Protein 4AYO (pdb70)

Organism: Caulobacter sp. (strain K31) (NCBI:txid366602)

Foldseek 3Di:
DDDQLQVVLVVLLVQLVLLLVLCVVQPAQFQWFQFFVSHGAADFFGPDGQSQLLLLQQLVCLLSVVVVSNVVSVVCCLVPGAQQAQGKGFLLCCQVRQLLSLLLNCVQPVDVSSLVRSVLQLVLQQLQLVVAPQ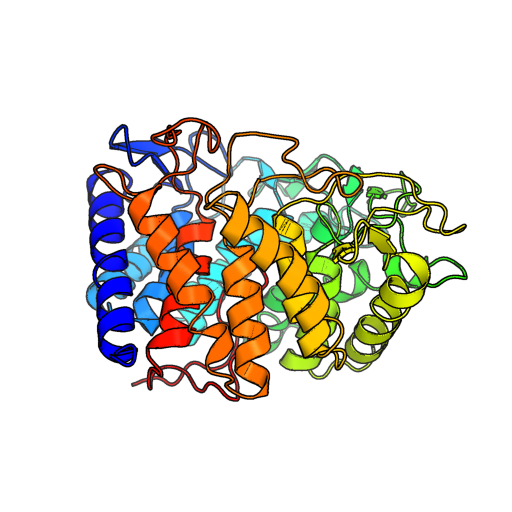SFGAGMAGSNPSDGDHQFAWASSRAQQQLSQVLNCVVVVPCPSNVSNVSSLVLQQVVQAPLRFGAGIAGRHVSDRPDQKGDCAPSHPQNLVVLLLCCLPPVDPVSLVSNLSNVVSQVVQQFDAAPRATDGAIAGRHPSHGDFFKHFPRSLLVLLSCVSSPNNVVSVRNLVLQLVQCVVLVDRARMDGRNVSHHPAFWWFLDFSSLSSLLSSCLVPNDCVSLVSLVSVVVSQVVQFDHNNHGFTFDGSPDVVTHTDGIDHSLVSNGRSSSSSVSRNVGPQFPSNFFDARPSGSTNTTGDHD

Radius of gyration: 20.32 Å; Cα contacts (8 Å, |Δi|>4): 957; chains: 1; bounding box: 51×54×56 Å

InterPro domains:
  IPR001382 Glycoside hydrolase family 47 [PF01532] (44-457)
  IPR001382 Glycoside hydrolase family 47 [PR00747] (43-63)
  IPR001382 Glycoside hydrolase family 47 [PR00747] (79-93)
  IPR001382 Glycoside hydrolase family 47 [PR00747] (116-134)
  IPR001382 Glycoside hydrolase family 47 [PR00747] (156-175)
  IPR001382 Glycoside hydrolase family 47 [PR00747] (245-262)
  IPR001382 Glycoside hydrolase family 47 [PR00747] (306-322)
  IPR001382 Glycoside hydrolase family 47 [PR00747] (361-385)
  IPR001382 Glycoside hydrolase family 47 [PR00747] (422-442)
  IPR006311 Twin-arginine translocation pathway, signal sequence [PS51318] (1-37)
  IPR012341 Six-hairpin glycosidase-like superfamily [G3DSA:1.50.10.10] (24-462)
  IPR036026 Seven-hairpin glycosidases [SSF48225] (32-460)
  IPR044674 ER degradation-enhancing alpha-mannosidase-like protein 1/2/3 [PTHR45679] (14-456)

CATH classification: 1.50.10.10

B-factor: mean 8.53, std 7.68, range [2.11, 101.47]

Sequence (434 aa):
TPEDWKALAADVRSSSEFQWAWQGYVAKAWGKDEINPVSGTSRSFFIEGHHDLGLSLVEALDTLWIMGLDAEFQAGVDWVKANLSFDVDGNAQVFETNIRLVGGLLSAHLASGDPPVLLAKARDLADRLAKAFEASPPHGLPWRYVNLRTGAVSDPETNLAEIGTYLSEFGVLLSQLTGERKYFDMMAKRAMRRHTLDRRSKIGLMAANIHAMTGAFTSRNASIDVVYADSFYEYLWDAWALFGDEEDCKRWAVECVDDAQLAHQAKRYDGRLWFPMMVDFETGAVTGTAQSSSELAAYYAGLLGQVGRRKKAQQGDDYLASFTYLQATFGVIPESIIDVTTGQPRRKHTGLRPEYPDACLNLWLIDRDPRYRRRLAAIHYREMKATSRAAFGYTALKDITTRPMTQDDDNCPPGYWWSEQMKYYYLLFSDTPRIDYGQLQLSTEANVLRGFRKV

Secondary structure (DSSP, 8-state):
----HHHHHHHHHHHHHHHHHHHHHHHTTSSEEETTTTEEE-SSSTT----HHHHHHHHHHHHTT-HHHHHHHHHHHHHH-----SSEEEHHHIIIIIIHHHHHHHHHH--HHHHHHHHHHHHHHHHHHHTSTT-PPPSEEETTT--EE--EEEHHHHSS-HHHHHHHHHHH--THHHHHHHHHHHHHHTT--TTS---SEEETTT--BS--EE-SSTTTHHHHHHHHHHHHHH--HHHHHHHHHHHHHHHHHT-EEETTEEE---EETTT--B---EEEGGGGHHHHHHHHTT-HHHHHHHHHHHHHHHHHHSSPPSEEETTTTEES-S------HHHHHHHHHHHHH--HHHHHHHHHHHHHHHHHSEETTEE--EEESSSSSPEE-S---HHHHHTHHHHHHHHHH--TTB-TTT-EE-TT--EEE-B---

Nearest PDB structures (foldseek):
  4ayr-assembly1_A  TM=1.002E+00  e=6.759E-81  Caulobacter sp. K31
  8b5m-assembly1_A  TM=1.002E+00  e=3.222E-80  Caulobacter
  5kk7-assembly2_B  TM=9.086E-01  e=1.280E-30  Homo sapiens
  1x9d-assembly1_A  TM=9.159E-01  e=4.022E-30  Homo sapiens
  8zpw-assembly1_A  TM=9.194E-01  e=9.026E-28  Saccharomyces cerevisiae

Solvent-accessible surface area: 15161 Å² total; per-residue (Å²): 147,134,63,86,45,103,55,12,4,58,46,0,80,60,21,0,53,66,1,8,96,9,1,66,75,82,2,103,11,93,0,8,0,14,0,69,65,13,66,42,106,19,72,23,26,158,75,79,28,3,0,0,1,0,0,0,0,0,0,0,0,19,2,5,23,3,65,81,30,7,79,46,0,1,70,33,0,82,83,88,4,65,3,79,10,97,12,78,0,36,1,28,30,0,0,6,14,0,0,0,0,0,0,0,0,22,41,3,44,32,24,99,54,0,32,62,39,0,75,54,0,0,56,49,0,10,98,0,2,118,39,6,88,48,4,0,0,41,54,68,0,16,4,128,83,14,60,42,44,52,25,105,4,7,0,5,16,0,1,0,2,0,1,0,0,0,4,0,1,101,68,36,53,84,122,107,3,18,82,40,1,30,127,0,1,93,15,0,2,92,108,66,17,214,47,21,6,2,0,1,23,0,35,0,75,90,3,52,46,66,31,113,40,1,2,0,11,70,123,0,24,3,0,6,19,0,0,43,8,0,66,27,19,42,39,18,114,32,0,81,108,6,2,44,70,2,1,65,10,1,37,71,52,0,29,73,128,48,106,58,68,5,1,2,0,58,0,15,18,89,99,13,59,65,64,17,62,42,2,16,6,31,0,0,9,0,0,0,2,0,6,54,8,52,79,50,82,71,0,30,44,0,0,55,3,1,37,43,1,7,89,76,31,25,29,9,1,22,13,2,39,2,63,68,1,83,42,102,116,113,82,11,11,14,68,1,21,0,0,11,0,0,0,21,0,4,47,80,80,112,47,83,72,0,32,137,15,0,3,85,24,0,106,37,9,66,81,19,2,103,15,66,67,2,0,0,9,2,105,25,3,61,56,168,118,27,57,56,54,40,28,1,7,0,24,0,2,0,11,1,0,0,4,0,24,0,0,0,11,61,9,105,46,2,46,25,69,81,10,28,27,6,25,7,0,0,0,9,73,9,36,117,124,128

Structure (mmCIF, N/CA/C/O backbone):
data_4AYO
#
_entry.id   4AYO
#
_cell.length_a   143.770
_cell.length_b   143.770
_cell.length_c   50.155
_cell.angle_alpha   90.00
_cell.angle_beta   90.00
_cell.angle_gamma   120.00
#
_symmetry.space_group_name_H-M   'H 3'
#
loop_
_entity.id
_entity.type
_entity.pdbx_description
1 polymer 'MANNOSYL-OLIGOSACCHARIDE 1,2-ALPHA-MANNOSIDASE'
2 non-polymer 'CALCIUM ION'
3 non-polymer 'SODIUM ION'
4 non-polymer 2-[BIS-(2-HYDROXY-ETHYL)-AMINO]-2-HYDROXYMETHYL-PROPANE-1,3-DIOL
5 water water
#
loop_
_atom_site.group_PDB
_atom_site.id
_atom_site.type_symbol
_atom_site.label_atom_id
_atom_site.label_alt_id
_atom_site.label_comp_id
_atom_site.label_asym_id
_atom_site.label_entity_id
_atom_site.label_seq_id
_atom_site.pdbx_PDB_ins_code
_atom_site.Cartn_x
_atom_site.Cartn_y
_atom_site.Cartn_z
_atom_site.occupancy
_atom_site.B_iso_or_equiv
_atom_site.auth_seq_id
_atom_site.auth_comp_id
_atom_site.auth_asym_id
_atom_site.auth_atom_id
_atom_site.pdbx_PDB_model_num
ATOM 1 N N . THR A 1 6 ? 31.979 31.775 79.151 1.00 25.86 29 THR A N 1
ATOM 2 C CA . THR A 1 6 ? 31.055 30.658 79.515 1.00 24.88 29 THR A CA 1
ATOM 3 C C . THR A 1 6 ? 31.064 29.555 78.450 1.00 22.37 29 THR A C 1
ATOM 4 O O . THR A 1 6 ? 30.913 29.847 77.261 1.00 22.65 29 THR A O 1
ATOM 6 N N . PRO A 1 7 ? 31.233 28.285 78.869 1.00 19.54 30 PRO A N 1
ATOM 7 C CA . PRO A 1 7 ? 31.266 27.178 77.904 1.00 17.39 30 PRO A CA 1
ATOM 8 C C . PRO A 1 7 ? 29.953 27.028 77.153 1.00 14.59 30 PRO A C 1
ATOM 9 O O . PRO A 1 7 ? 28.885 27.239 77.727 1.00 15.55 30 PRO A O 1
ATOM 13 N N . GLU A 1 8 ? 30.030 26.680 75.876 1.00 11.36 31 GLU A N 1
ATOM 14 C CA . GLU A 1 8 ? 28.830 26.492 75.094 1.00 9.10 31 GLU A CA 1
ATOM 15 C C . GLU A 1 8 ? 27.983 25.367 75.670 1.00 8.66 31 GLU A C 1
ATOM 16 O O . GLU A 1 8 ? 28.478 24.272 75.901 1.00 10.66 31 GLU A O 1
ATOM 22 N N . ASP A 1 9 ? 26.695 25.626 75.847 1.00 7.96 32 ASP A N 1
ATOM 23 C CA . ASP A 1 9 ? 25.746 24.591 76.223 1.00 7.98 32 ASP A CA 1
ATOM 24 C C . ASP A 1 9 ? 25.284 23.927 74.925 1.00 6.97 32 ASP A C 1
ATOM 25 O O . ASP A 1 9 ? 24.383 24.423 74.234 1.00 7.14 32 ASP A O 1
ATOM 30 N N . TRP A 1 10 ? 25.923 22.817 74.573 1.00 6.76 33 TRP A N 1
ATOM 31 C CA . TRP A 1 10 ? 25.633 22.162 73.295 1.00 6.48 33 TRP A CA 1
ATOM 32 C C . TRP A 1 10 ? 24.221 21.652 73.218 1.00 6.22 33 TRP A C 1
ATOM 33 O O . TRP A 1 10 ? 23.611 21.690 72.146 1.00 5.99 33 TRP A O 1
ATOM 44 N N . LYS A 1 11 ? 23.680 21.170 74.336 1.00 6.63 34 LYS A N 1
ATOM 45 C CA . LYS A 1 11 ? 22.320 20.649 74.328 1.00 6.78 34 LYS A CA 1
ATOM 46 C C . LYS A 1 11 ? 21.304 21.759 74.079 1.00 6.51 34 LYS A C 1
ATOM 47 O O . LYS A 1 11 ? 20.342 21.564 73.332 1.00 6.80 34 LYS A O 1
ATOM 53 N N . ALA A 1 12 ? 21.533 22.931 74.663 1.00 6.79 35 ALA A N 1
ATOM 54 C CA . ALA A 1 12 ? 20.678 24.073 74.376 1.00 7.01 35 ALA A CA 1
ATOM 55 C C . ALA A 1 12 ? 20.785 24.489 72.911 1.00 6.10 35 ALA A C 1
ATOM 56 O O . ALA A 1 12 ? 19.787 24.836 72.285 1.00 6.49 35 ALA A O 1
ATOM 58 N N . LEU A 1 13 ? 21.986 24.451 72.351 1.00 5.65 36 LEU A N 1
ATOM 59 C CA . LEU A 1 13 ? 22.147 24.817 70.946 1.00 5.25 36 LEU A CA 1
ATOM 60 C C . LEU A 1 13 ? 21.440 23.811 70.038 1.00 4.57 36 LEU A C 1
ATOM 61 O O . LEU A 1 13 ? 20.781 24.198 69.063 1.00 4.85 36 LEU A O 1
ATOM 66 N N . ALA A 1 14 ? 21.535 22.525 70.369 1.00 4.72 37 ALA A N 1
ATOM 67 C CA . ALA A 1 14 ? 20.788 21.514 69.627 1.00 4.71 37 ALA A CA 1
ATOM 68 C C . ALA A 1 14 ? 19.290 21.772 69.675 1.00 4.65 37 ALA A C 1
ATOM 69 O O . ALA A 1 14 ? 18.592 21.630 68.669 1.00 4.93 37 ALA A O 1
ATOM 71 N N . ALA A 1 15 ? 18.787 22.136 70.854 1.00 5.19 38 ALA A N 1
ATOM 72 C CA . ALA A 1 15 ? 17.363 22.421 70.996 1.00 5.76 38 ALA A CA 1
ATOM 73 C C . ALA A 1 15 ? 16.969 23.619 70.128 1.00 5.16 38 ALA A C 1
ATOM 74 O O . ALA A 1 15 ? 15.869 23.651 69.566 1.00 5.65 38 ALA A O 1
ATOM 76 N N . ASP A 1 16 ? 17.855 24.601 70.015 1.00 5.14 39 ASP A N 1
ATOM 77 C CA . ASP A 1 16 ? 17.616 25.743 69.155 1.00 5.09 39 ASP A CA 1
ATOM 78 C C . ASP A 1 16 ? 17.554 25.338 67.668 1.00 4.59 39 ASP A C 1
ATOM 79 O O . ASP A 1 16 ? 16.660 25.779 66.937 1.00 4.71 39 ASP A O 1
ATOM 84 N N . VAL A 1 17 ? 18.490 24.492 67.237 1.00 4.48 40 VAL A N 1
ATOM 85 C CA . VAL A 1 17 ? 18.473 23.981 65.871 1.00 4.22 40 VAL A CA 1
ATOM 86 C C . VAL A 1 17 ? 17.131 23.277 65.605 1.00 4.23 40 VAL A C 1
ATOM 87 O O . VAL A 1 17 ? 16.505 23.484 64.560 1.00 4.48 40 VAL A O 1
ATOM 91 N N . ARG A 1 18 ? 16.711 22.414 66.528 1.00 4.55 41 ARG A N 1
ATOM 92 C CA . ARG A 1 18 ? 15.448 21.695 66.382 1.00 4.74 41 ARG A CA 1
ATOM 93 C C . ARG A 1 18 ? 14.261 22.656 66.297 1.00 4.46 41 ARG A C 1
ATOM 94 O O . ARG A 1 18 ? 13.367 22.472 65.469 1.00 4.77 41 ARG A O 1
ATOM 102 N N . SER A 1 19 ? 14.241 23.664 67.158 1.00 4.70 42 SER A N 1
ATOM 103 C CA A SER A 1 19 ? 13.181 24.666 67.160 0.33 4.84 42 SER A CA 1
ATOM 104 C CA B SER A 1 19 ? 13.161 24.643 67.146 0.33 5.03 42 SER A CA 1
ATOM 105 C CA C SER A 1 19 ? 13.136 24.613 67.138 0.33 5.11 42 SER A CA 1
ATOM 106 C C . SER A 1 19 ? 13.106 25.397 65.823 1.00 4.53 42 SER A C 1
ATOM 107 O O . SER A 1 19 ? 12.025 25.623 65.267 1.00 4.71 42 SER A O 1
ATOM 114 N N . GLU A 1 20 ? 14.271 25.794 65.315 1.00 4.30 43 GLU A N 1
ATOM 115 C CA . GLU A 1 20 ? 14.336 26.480 64.024 1.00 4.32 43 GLU A CA 1
ATOM 116 C C . GLU A 1 20 ? 13.895 25.566 62.882 1.00 3.97 43 GLU A C 1
ATOM 117 O O . GLU A 1 20 ? 13.225 26.014 61.946 1.00 4.52 43 GLU A O 1
ATOM 123 N N . PHE A 1 21 ? 14.277 24.292 62.948 1.00 3.87 44 PHE A N 1
ATOM 124 C CA . PHE A 1 21 ? 13.882 23.356 61.905 1.00 3.90 44 PHE A CA 1
ATOM 125 C C . PHE A 1 21 ? 12.366 23.148 61.905 1.00 3.80 44 PHE A C 1
ATOM 126 O O . PHE A 1 21 ? 11.729 23.137 60.854 1.00 4.00 44 PHE A O 1
ATOM 134 N N . GLN A 1 22 ? 11.790 22.994 63.099 1.00 4.05 45 GLN A N 1
ATOM 135 C CA . GLN A 1 22 ? 10.353 22.839 63.213 1.00 4.17 45 GLN A CA 1
ATOM 136 C C . GLN A 1 22 ? 9.619 24.090 62.688 1.00 4.09 45 GLN A C 1
ATOM 137 O O . GLN A 1 22 ? 8.601 23.981 62.002 1.00 4.37 45 GLN A O 1
ATOM 143 N N . TRP A 1 23 ? 10.140 25.267 63.022 1.00 4.28 46 TRP A N 1
ATOM 144 C CA . TRP A 1 23 ? 9.581 26.522 62.527 1.00 4.57 46 TRP A CA 1
ATOM 145 C C . TRP A 1 23 ? 9.639 26.571 61.001 1.00 4.18 46 TRP A C 1
ATOM 146 O O . TRP A 1 23 ? 8.660 26.940 60.340 1.00 4.63 46 TRP A O 1
ATOM 157 N N . ALA A 1 24 ? 10.775 26.180 60.419 1.00 4.06 47 ALA A N 1
ATOM 158 C CA . ALA A 1 24 ? 10.889 26.150 58.968 1.00 4.04 47 ALA A CA 1
ATOM 159 C C . ALA A 1 24 ? 9.881 25.161 58.377 1.00 3.75 47 ALA A C 1
ATOM 160 O O . ALA A 1 24 ? 9.225 25.455 57.374 1.00 3.97 47 ALA A O 1
ATOM 162 N N . TRP A 1 25 ? 9.772 23.981 58.981 1.00 3.85 48 TRP A N 1
ATOM 163 C CA . TRP A 1 25 ? 8.798 22.983 58.520 1.00 3.90 48 TRP A CA 1
ATOM 164 C C . TRP A 1 25 ? 7.389 23.558 58.512 1.00 3.89 48 TRP A C 1
ATOM 165 O O . TRP A 1 25 ? 6.634 23.343 57.567 1.00 4.15 48 TRP A O 1
ATOM 176 N N . GLN A 1 26 ? 7.018 24.286 59.565 1.00 4.13 49 GLN A N 1
ATOM 177 C CA . GLN A 1 26 ? 5.703 24.914 59.599 1.00 4.40 49 GLN A CA 1
ATOM 178 C C . GLN A 1 26 ? 5.510 25.857 58.408 1.00 4.33 49 GLN A C 1
ATOM 179 O O . GLN A 1 26 ? 4.416 25.920 57.840 1.00 4.92 49 GLN A O 1
ATOM 185 N N . GLY A 1 27 ? 6.546 26.602 58.035 1.00 4.30 50 GLY A N 1
ATOM 186 C CA . GLY A 1 27 ? 6.477 27.447 56.852 1.00 4.30 50 GLY A CA 1
ATOM 187 C C . GLY A 1 27 ? 6.251 26.649 55.572 1.00 4.07 50 GLY A C 1
ATOM 188 O O . GLY A 1 27 ? 5.453 27.037 54.722 1.00 4.30 50 GLY A O 1
ATOM 189 N N . TYR A 1 28 ? 6.976 25.543 55.435 1.00 3.98 51 TYR A N 1
ATOM 190 C CA . TYR A 1 28 ? 6.800 24.642 54.298 1.00 3.96 51 TYR A CA 1
ATOM 191 C C . TYR A 1 28 ? 5.355 24.113 54.227 1.00 3.95 51 TYR A C 1
ATOM 192 O O . TYR A 1 28 ? 4.726 24.115 53.169 1.00 4.33 51 TYR A O 1
ATOM 201 N N . VAL A 1 29 ? 4.817 23.680 55.361 1.00 4.05 52 VAL A N 1
ATOM 202 C CA . VAL A 1 29 ? 3.449 23.180 55.389 1.00 4.51 52 VAL A CA 1
ATOM 203 C C . VAL A 1 29 ? 2.477 24.292 54.967 1.00 4.57 52 VAL A C 1
ATOM 204 O O . VAL A 1 29 ? 1.524 24.051 54.233 1.00 5.39 52 VAL A O 1
ATOM 208 N N . ALA A 1 30 ? 2.711 25.513 55.441 1.00 4.54 53 ALA A N 1
ATOM 209 C CA . ALA A 1 30 ? 1.797 26.620 55.158 1.00 5.25 53 ALA A CA 1
ATOM 210 C C . ALA A 1 30 ? 1.844 27.092 53.709 1.00 5.12 53 ALA A C 1
ATOM 211 O O . ALA A 1 30 ? 0.810 27.507 53.176 1.00 6.64 53 ALA A O 1
ATOM 213 N N . LYS A 1 31 ? 3.027 27.075 53.095 1.00 4.59 54 LYS A N 1
ATOM 214 C CA . LYS A 1 31 ? 3.231 27.756 51.814 1.00 4.95 54 LYS A CA 1
ATOM 215 C C . LYS A 1 31 ? 3.570 26.841 50.648 1.00 5.02 54 LYS A C 1
ATOM 216 O O . LYS A 1 31 ? 3.459 27.276 49.502 1.00 7.19 54 LYS A O 1
ATOM 222 N N . ALA A 1 32 ? 4.026 25.620 50.911 1.00 4.12 55 ALA A N 1
ATOM 223 C CA . ALA A 1 32 ? 4.616 24.792 49.867 1.00 4.02 55 ALA A CA 1
ATOM 224 C C . ALA A 1 32 ? 4.305 23.305 50.055 1.00 3.95 55 ALA A C 1
ATOM 225 O O . ALA A 1 32 ? 5.072 22.462 49.613 1.00 4.23 55 ALA A O 1
ATOM 227 N N . TRP A 1 33 ? 3.163 22.976 50.650 1.00 4.16 56 TRP A N 1
ATOM 228 C CA . TRP A 1 33 ? 2.902 21.587 51.005 1.00 4.47 56 TRP A CA 1
ATOM 229 C C . TRP A 1 33 ? 2.831 20.709 49.772 1.00 4.25 56 TRP A C 1
ATOM 230 O O . TRP A 1 33 ? 2.040 20.960 48.860 1.00 4.85 56 TRP A O 1
ATOM 241 N N . GLY A 1 34 ? 3.644 19.653 49.742 1.00 4.42 57 GLY A N 1
ATOM 242 C CA . GLY A 1 34 ? 3.694 18.749 48.597 1.00 4.50 57 GLY A CA 1
ATOM 243 C C . GLY A 1 34 ? 4.510 19.266 47.418 1.00 4.12 57 GLY A C 1
ATOM 244 O O . GLY A 1 34 ? 4.626 18.571 46.393 1.00 4.93 57 GLY A O 1
ATOM 245 N N . LYS A 1 35 ? 5.075 20.462 47.552 1.00 3.73 58 LYS A N 1
ATOM 246 C CA . LYS A 1 35 ? 5.823 21.082 46.472 1.00 3.70 58 LYS A CA 1
ATOM 247 C C . LYS A 1 35 ? 7.317 20.868 46.674 1.00 3.39 58 LYS A C 1
ATOM 248 O O . LYS A 1 35 ? 7.775 20.459 47.752 1.00 3.83 58 LYS A O 1
ATOM 254 N N . ASP A 1 36 ? 8.095 21.123 45.624 1.00 3.25 59 ASP A N 1
ATOM 255 C CA . ASP A 1 36 ? 9.493 20.764 45.705 1.00 3.08 59 ASP A CA 1
ATOM 256 C C . ASP A 1 36 ? 10.307 21.660 46.646 1.00 3.09 59 ASP A C 1
ATOM 257 O O . ASP A 1 36 ? 11.064 21.122 47.461 1.00 3.44 59 ASP A O 1
ATOM 262 N N . GLU A 1 37 ? 10.207 22.976 46.507 1.00 3.25 60 GLU A N 1
ATOM 263 C CA . GLU A 1 37 ? 10.966 23.886 47.355 1.00 3.34 60 GLU A CA 1
ATOM 264 C C . GLU A 1 37 ? 10.101 25.061 47.758 1.00 3.40 60 GLU A C 1
ATOM 265 O O . GLU A 1 37 ? 9.253 25.523 46.981 1.00 4.42 60 GLU A O 1
ATOM 271 N N . ILE A 1 38 ? 10.328 25.546 48.972 1.00 3.33 61 ILE A N 1
ATOM 272 C CA . ILE A 1 38 ? 9.762 26.816 49.389 1.00 3.32 61 ILE A CA 1
ATOM 273 C C . ILE A 1 38 ? 10.703 27.962 49.000 1.00 3.23 61 ILE A C 1
ATOM 274 O O . ILE A 1 38 ? 11.925 27.844 49.070 1.00 3.84 61 ILE A O 1
ATOM 279 N N . ASN A 1 39 ? 10.067 29.070 48.607 1.00 3.36 62 ASN A N 1
ATOM 280 C CA . ASN A 1 39 ? 10.682 30.380 48.430 1.00 3.51 62 ASN A CA 1
ATOM 281 C C . ASN A 1 39 ? 10.224 31.189 49.659 1.00 3.42 62 ASN A C 1
ATOM 282 O O . ASN A 1 39 ? 9.081 31.641 49.698 1.00 3.70 62 ASN A O 1
ATOM 287 N N . PRO A 1 40 ? 11.063 31.258 50.701 1.00 3.55 63 PRO A N 1
ATOM 288 C CA . PRO A 1 40 ? 10.567 31.672 52.016 1.00 3.73 63 PRO A CA 1
ATOM 289 C C . PRO A 1 40 ? 10.500 33.177 52.237 1.00 3.85 63 PRO A C 1
ATOM 290 O O . PRO A 1 40 ? 10.036 33.596 53.294 1.00 4.52 63 PRO A O 1
ATOM 294 N N . VAL A 1 41 ? 10.940 33.970 51.259 1.00 3.88 64 VAL A N 1
ATOM 295 C CA . VAL A 1 41 ? 10.786 35.420 51.329 1.00 4.02 64 VAL A CA 1
ATOM 296 C C . VAL A 1 41 ? 9.405 35.798 50.774 1.00 3.96 64 VAL A C 1
ATOM 297 O O . VAL A 1 41 ? 8.622 36.503 51.419 1.00 5.09 64 VAL A O 1
ATOM 301 N N . SER A 1 42 ? 9.079 35.304 49.580 1.00 4.03 65 SER A N 1
ATOM 302 C CA . SER A 1 42 ? 7.759 35.519 49.010 1.00 4.14 65 SER A CA 1
ATOM 303 C C . SER A 1 42 ? 6.686 34.650 49.656 1.00 4.31 65 SER A C 1
ATOM 304 O O . SER A 1 42 ? 5.509 34.985 49.579 1.00 5.97 65 SER A O 1
ATOM 307 N N . GLY A 1 43 ? 7.066 33.529 50.264 1.00 3.95 66 GLY A N 1
ATOM 308 C CA . GLY A 1 43 ? 6.083 32.574 50.759 1.00 4.23 66 GLY A CA 1
ATOM 309 C C . GLY A 1 43 ? 5.357 31.818 49.648 1.00 4.00 66 GLY A C 1
ATOM 310 O O . GLY A 1 43 ? 4.138 31.648 49.690 1.00 5.12 66 GLY A O 1
ATOM 311 N N . THR A 1 44 ? 6.125 31.359 48.661 1.00 3.82 67 THR A N 1
ATOM 312 C CA . THR A 1 44 ? 5.601 30.613 47.535 1.00 3.76 67 THR A CA 1
ATOM 313 C C . THR A 1 44 ? 6.419 29.331 47.373 1.00 3.63 67 THR A C 1
ATOM 314 O O . THR A 1 44 ? 7.331 29.076 48.146 1.00 4.37 67 THR A O 1
ATOM 318 N N . SER A 1 45 ? 6.068 28.523 46.377 1.00 4.38 68 SER A N 1
ATOM 319 C CA . SER A 1 45 ? 6.809 27.301 46.092 1.00 4.46 68 SER A CA 1
ATOM 320 C C . SER A 1 45 ? 7.353 27.321 44.683 1.00 4.17 68 SER A C 1
ATOM 321 O O . SER A 1 45 ? 6.842 28.045 43.820 1.00 5.12 68 SER A O 1
ATOM 324 N N . ARG A 1 46 ? 8.353 26.477 44.438 1.00 3.99 69 ARG A N 1
ATOM 325 C CA . ARG A 1 46 ? 8.837 26.225 43.087 1.00 4.18 69 ARG A CA 1
ATOM 326 C C . ARG A 1 46 ? 9.072 24.736 42.885 1.00 3.83 69 ARG A C 1
ATOM 327 O O . ARG A 1 46 ? 9.283 23.969 43.835 1.00 4.15 69 ARG A O 1
ATOM 335 N N . SER A 1 47 ? 9.077 24.355 41.615 1.00 4.12 70 SER A N 1
ATOM 336 C CA . SER A 1 47 ? 9.427 23.011 41.191 1.00 4.16 70 SER A CA 1
ATOM 337 C C . SER A 1 47 ? 10.952 22.865 41.099 1.00 4.12 70 SER A C 1
ATOM 338 O O . SER A 1 47 ? 11.671 23.853 40.893 1.00 5.17 70 SER A O 1
ATOM 341 N N . PHE A 1 48 ? 11.419 21.621 41.222 1.00 3.81 71 PHE A N 1
ATOM 342 C CA . PHE A 1 48 ? 12.832 21.302 41.080 1.00 4.00 71 PHE A CA 1
ATOM 343 C C . PHE A 1 48 ? 13.085 20.374 39.889 1.00 4.18 71 PHE A C 1
ATOM 344 O O . PHE A 1 48 ? 13.836 20.733 38.985 1.00 6.07 71 PHE A O 1
ATOM 352 N N . PHE A 1 49 ? 12.512 19.174 39.885 1.00 4.20 72 PHE A N 1
ATOM 353 C CA . PHE A 1 49 ? 12.860 18.201 38.845 1.00 4.73 72 PHE A CA 1
ATOM 354 C C . PHE A 1 49 ? 12.179 18.481 37.521 1.00 5.14 72 PHE A C 1
ATOM 355 O O . PHE A 1 49 ? 12.837 18.436 36.478 1.00 6.63 72 PHE A O 1
ATOM 363 N N . ILE A 1 50 ? 10.866 18.692 37.575 1.00 5.16 73 ILE A N 1
ATOM 364 C CA . ILE A 1 50 ? 10.021 18.820 36.394 1.00 5.79 73 ILE A CA 1
ATOM 365 C C . ILE A 1 50 ? 9.103 20.018 36.638 1.00 5.55 73 ILE A C 1
ATOM 366 O O . ILE A 1 50 ? 8.286 19.999 37.554 1.00 5.75 73 ILE A O 1
ATOM 371 N N . GLU A 1 51 ? 9.241 21.065 35.828 1.00 6.03 74 GLU A N 1
ATOM 372 C CA . GLU A 1 51 ? 8.449 22.265 36.049 1.00 6.33 74 GLU A CA 1
ATOM 373 C C . GLU A 1 51 ? 6.964 21.941 36.010 1.00 6.33 74 GLU A C 1
ATOM 374 O O . GLU A 1 51 ? 6.477 21.349 35.055 1.00 7.55 74 GLU A O 1
ATOM 380 N N . GLY A 1 52 ? 6.256 22.353 37.057 1.00 6.30 75 GLY A N 1
ATOM 381 C CA . GLY A 1 52 ? 4.829 22.099 37.161 1.00 6.93 75 GLY A CA 1
ATOM 382 C C . GLY A 1 52 ? 4.414 20.706 37.611 1.00 6.66 75 GLY A C 1
ATOM 383 O O . GLY A 1 52 ? 3.217 20.452 37.741 1.00 9.16 75 GLY A O 1
ATOM 384 N N . HIS A 1 53 ? 5.376 19.808 37.823 1.00 5.64 76 HIS A N 1
ATOM 385 C CA A HIS A 1 53 ? 5.082 18.463 38.326 0.50 5.49 76 HIS A CA 1
ATOM 386 C CA B HIS A 1 53 ? 5.091 18.460 38.292 0.50 5.76 76 HIS A CA 1
ATOM 387 C C . HIS A 1 53 ? 5.973 18.159 39.480 1.00 4.91 76 HIS A C 1
ATOM 388 O O . HIS A 1 53 ? 6.922 17.376 39.402 1.00 5.51 76 HIS A O 1
ATOM 401 N N . ASP A 1 54 ? 5.652 18.794 40.589 1.00 4.76 77 ASP A N 1
ATOM 402 C CA . ASP A 1 54 ? 6.434 18.658 41.799 1.00 4.17 77 ASP A CA 1
ATOM 403 C C . ASP A 1 54 ? 6.323 17.228 42.333 1.00 3.95 77 ASP A C 1
ATOM 404 O O . ASP A 1 54 ? 5.345 16.522 42.078 1.00 4.97 77 ASP A O 1
ATOM 409 N N . LEU A 1 55 ? 7.342 16.842 43.096 1.00 3.77 78 LEU A N 1
ATOM 410 C CA . LEU A 1 55 ? 7.483 15.512 43.674 1.00 3.96 78 LEU A CA 1
ATOM 411 C C . LEU A 1 55 ? 7.756 15.619 45.194 1.00 3.92 78 LEU A C 1
ATOM 412 O O . LEU A 1 55 ? 8.395 14.749 45.790 1.00 4.63 78 LEU A O 1
ATOM 417 N N . GLY A 1 56 ? 7.260 16.684 45.831 1.00 3.65 79 GLY A N 1
ATOM 418 C CA . GLY A 1 56 ? 7.422 16.811 47.268 1.00 3.69 79 GLY A CA 1
ATOM 419 C C . GLY A 1 56 ? 8.880 16.800 47.711 1.00 3.22 79 GLY A C 1
ATOM 420 O O . GLY A 1 56 ? 9.187 16.348 48.815 1.00 3.52 79 GLY A O 1
ATOM 421 N N . LEU A 1 57 ? 9.781 17.363 46.897 1.00 3.11 80 LEU A N 1
ATOM 422 C CA . LEU A 1 57 ? 11.208 17.192 47.161 1.00 3.07 80 LEU A CA 1
ATOM 423 C C . LEU A 1 57 ? 11.599 17.539 48.604 1.00 2.81 80 LEU A C 1
ATOM 424 O O . LEU A 1 57 ? 12.218 16.724 49.292 1.00 2.98 80 LEU A O 1
ATOM 429 N N . SER A 1 58 ? 11.306 18.766 49.047 1.00 2.89 81 SER A N 1
ATOM 430 C CA . SER A 1 58 ? 11.836 19.191 50.334 1.00 2.96 81 SER A CA 1
ATOM 431 C C . SER A 1 58 ? 11.236 18.383 51.486 1.00 2.94 81 SER A C 1
ATOM 432 O O . SER A 1 58 ? 11.899 18.150 52.495 1.00 3.30 81 SER A O 1
ATOM 435 N N . LEU A 1 59 ? 9.968 17.993 51.330 1.00 3.11 82 LEU A N 1
ATOM 436 C CA . LEU A 1 59 ? 9.315 17.110 52.281 1.00 3.23 82 LEU A CA 1
ATOM 437 C C . LEU A 1 59 ? 10.110 15.800 52.401 1.00 3.06 82 LEU A C 1
ATOM 438 O O . LEU A 1 59 ? 10.449 15.367 53.500 1.00 3.51 82 LEU A O 1
ATOM 443 N N . VAL A 1 60 ? 10.412 15.181 51.262 1.00 2.87 83 VAL A N 1
ATOM 444 C CA . VAL A 1 60 ? 11.160 13.925 51.276 1.00 3.02 83 VAL A CA 1
ATOM 445 C C . VAL A 1 60 ? 12.555 14.131 51.877 1.00 2.98 83 VAL A C 1
ATOM 446 O O . VAL A 1 60 ? 13.004 13.319 52.694 1.00 3.57 83 VAL A O 1
ATOM 450 N N . GLU A 1 61 ? 13.227 15.217 51.492 1.00 2.86 84 GLU A N 1
ATOM 451 C CA . GLU A 1 61 ? 14.571 15.486 51.996 1.00 3.02 84 GLU A CA 1
ATOM 452 C C . GLU A 1 61 ? 14.582 15.639 53.515 1.00 2.81 84 GLU A C 1
ATOM 453 O O . GLU A 1 61 ? 15.547 15.232 54.177 1.00 3.28 84 GLU A O 1
ATOM 459 N N . ALA A 1 62 ? 13.520 16.243 54.056 1.00 2.84 85 ALA A N 1
ATOM 460 C CA . ALA A 1 62 ? 13.429 16.549 55.480 1.00 2.90 85 ALA A CA 1
ATOM 461 C C . ALA A 1 62 ? 13.182 15.324 56.360 1.00 2.88 85 ALA A C 1
ATOM 462 O O . ALA A 1 62 ? 13.400 15.403 57.569 1.00 3.19 85 ALA A O 1
ATOM 464 N N . LEU A 1 63 ? 12.676 14.227 55.798 1.00 2.97 86 LEU A N 1
ATOM 465 C CA . LEU A 1 63 ? 12.093 13.183 56.638 1.00 2.95 86 LEU A CA 1
ATOM 466 C C . LEU A 1 63 ? 13.088 12.636 57.668 1.00 2.81 86 LEU A C 1
ATOM 467 O O . LEU A 1 63 ? 12.767 12.573 58.860 1.00 3.20 86 LEU A O 1
ATOM 472 N N . ASP A 1 64 ? 14.268 12.182 57.232 1.00 2.93 87 ASP A N 1
ATOM 473 C CA . ASP A 1 64 ? 15.164 11.607 58.225 1.00 2.99 87 ASP A CA 1
ATOM 474 C C . ASP A 1 64 ? 15.604 12.634 59.274 1.00 2.94 87 ASP A C 1
ATOM 475 O O . ASP A 1 64 ? 15.743 12.295 60.442 1.00 3.62 87 ASP A O 1
ATOM 480 N N . THR A 1 65 ? 15.796 13.889 58.863 1.00 2.93 88 THR A N 1
ATOM 481 C CA . THR A 1 65 ? 16.132 14.947 59.810 1.00 2.99 88 THR A CA 1
ATOM 482 C C . THR A 1 65 ? 15.053 15.070 60.895 1.00 3.12 88 THR A C 1
ATOM 483 O O . THR A 1 65 ? 15.350 15.157 62.085 1.00 3.52 88 THR A O 1
ATOM 487 N N . LEU A 1 66 ? 13.792 15.108 60.462 1.00 3.12 89 LEU A N 1
ATOM 488 C CA . LEU A 1 66 ? 12.677 15.228 61.405 1.00 3.32 89 LEU A CA 1
ATOM 489 C C . LEU A 1 66 ? 12.706 14.073 62.416 1.00 3.40 89 LEU A C 1
ATOM 490 O O . LEU A 1 66 ? 12.552 14.287 63.621 1.00 3.97 89 LEU A O 1
ATOM 495 N N . TRP A 1 67 ? 12.889 12.848 61.921 1.00 3.60 90 TRP A N 1
ATOM 496 C CA . TRP A 1 67 ? 12.904 11.702 62.819 1.00 3.86 90 TRP A CA 1
ATOM 497 C C . TRP A 1 67 ? 14.062 11.801 63.808 1.00 3.73 90 TRP A C 1
ATOM 498 O O . TRP A 1 67 ? 13.893 11.575 65.017 1.00 4.08 90 TRP A O 1
ATOM 509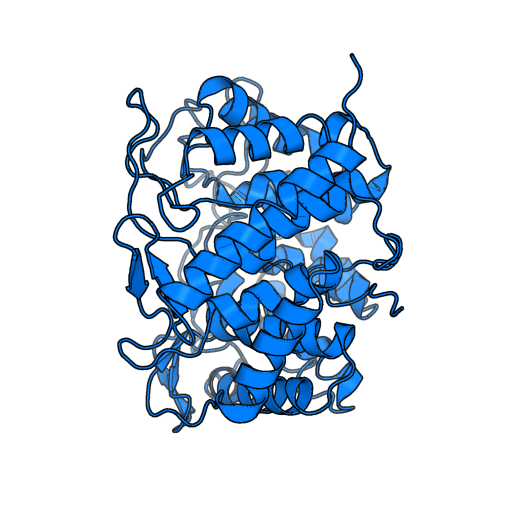 N N . ILE A 1 68 ? 15.254 12.126 63.316 1.00 3.79 91 ILE A N 1
ATOM 510 C CA . ILE A 1 68 ? 16.428 12.203 64.185 1.00 4.07 91 ILE A CA 1
ATOM 511 C C . ILE A 1 68 ? 16.212 13.219 65.305 1.00 4.03 91 ILE A C 1
ATOM 512 O O . ILE A 1 68 ? 16.645 12.999 66.432 1.00 4.90 91 ILE A O 1
ATOM 517 N N . MET A 1 69 ? 15.556 14.337 64.977 1.00 3.88 92 MET A N 1
ATOM 518 C CA . MET A 1 69 ? 15.274 15.387 65.946 1.00 4.35 92 MET A CA 1
ATOM 519 C C . MET A 1 69 ? 14.127 15.058 66.902 1.00 4.56 92 MET A C 1
ATOM 520 O O . MET A 1 69 ? 13.841 15.857 67.788 1.00 6.12 92 MET A O 1
ATOM 525 N N . GLY A 1 70 ? 13.452 13.930 66.724 1.00 4.46 93 GLY A N 1
ATOM 526 C CA . GLY A 1 70 ? 12.309 13.632 67.557 1.00 5.05 93 GLY A CA 1
ATOM 527 C C . GLY A 1 70 ? 11.109 14.508 67.243 1.00 5.22 93 GLY A C 1
ATOM 528 O O . GLY A 1 70 ? 10.248 14.711 68.099 1.00 7.63 93 GLY A O 1
ATOM 529 N N . LEU A 1 71 ? 11.033 15.008 66.014 1.00 4.49 94 LEU A N 1
ATOM 530 C CA . LEU A 1 71 ? 9.853 15.737 65.526 1.00 4.58 94 LEU A CA 1
ATOM 531 C C . LEU A 1 71 ? 8.922 14.695 64.888 1.00 4.61 94 LEU A C 1
ATOM 532 O O . LEU A 1 71 ? 8.743 14.635 63.668 1.00 4.80 94 LEU A O 1
ATOM 537 N N . ASP A 1 72 ? 8.366 13.840 65.747 1.00 5.44 95 ASP A N 1
ATOM 538 C CA . ASP A 1 72 ? 7.693 12.633 65.268 1.00 5.43 95 ASP A CA 1
ATOM 539 C C . ASP A 1 72 ? 6.383 12.933 64.551 1.00 4.96 95 ASP A C 1
ATOM 540 O O . ASP A 1 72 ? 6.082 12.313 63.531 1.00 5.21 95 ASP A O 1
ATOM 545 N N . ALA A 1 73 ? 5.591 13.861 65.076 1.00 5.22 96 ALA A N 1
ATOM 546 C CA . ALA A 1 73 ? 4.335 14.195 64.422 1.00 5.32 96 ALA A CA 1
ATOM 547 C C . ALA A 1 73 ? 4.604 14.744 63.020 1.00 4.52 96 ALA A C 1
ATOM 548 O O . ALA A 1 73 ? 3.918 14.388 62.055 1.00 4.95 96 ALA A O 1
ATOM 550 N N . GLU A 1 74 ? 5.626 15.583 62.897 1.00 4.35 97 GLU A N 1
ATOM 551 C CA . GLU A 1 74 ? 5.983 16.169 61.612 1.00 4.20 97 GLU A CA 1
ATOM 552 C C . GLU A 1 74 ? 6.485 15.086 60.654 1.00 3.80 97 GLU A C 1
ATOM 553 O O . GLU A 1 74 ? 6.078 15.031 59.491 1.00 4.08 97 GLU A O 1
ATOM 559 N N . PHE A 1 75 ? 7.372 14.227 61.152 1.00 3.89 98 PHE A N 1
ATOM 560 C CA . PHE A 1 75 ? 7.852 13.095 60.372 1.00 3.85 98 PHE A CA 1
ATOM 561 C C . PHE A 1 75 ? 6.696 12.276 59.823 1.00 3.81 98 PHE A C 1
ATOM 562 O O . PHE A 1 75 ? 6.650 11.947 58.634 1.00 4.06 98 PHE A O 1
ATOM 570 N N . GLN A 1 76 ? 5.765 11.918 60.706 1.00 4.22 99 GLN A N 1
ATOM 571 C CA . GLN A 1 76 ? 4.673 11.054 60.287 1.00 4.39 99 GLN A CA 1
ATOM 572 C C . GLN A 1 76 ? 3.749 11.770 59.299 1.00 4.30 99 GLN A C 1
ATOM 573 O O . GLN A 1 76 ? 3.205 11.140 58.383 1.00 4.46 99 GLN A O 1
ATOM 579 N N . ALA A 1 77 ? 3.555 13.074 59.465 1.00 4.31 100 ALA A N 1
ATOM 580 C CA . ALA A 1 77 ? 2.771 13.826 58.485 1.00 4.56 100 ALA A CA 1
ATOM 581 C C . ALA A 1 77 ? 3.430 13.747 57.109 1.00 3.95 100 ALA A C 1
ATOM 582 O O . ALA A 1 77 ? 2.753 13.583 56.085 1.00 4.38 100 ALA A O 1
ATOM 584 N N . GLY A 1 78 ? 4.752 13.882 57.065 1.00 3.84 101 GLY A N 1
ATOM 585 C CA . GLY A 1 78 ? 5.469 13.770 55.803 1.00 3.88 101 GLY A CA 1
ATOM 586 C C . GLY A 1 78 ? 5.403 12.364 55.214 1.00 3.56 101 GLY A C 1
ATOM 587 O O . GLY A 1 78 ? 5.130 12.193 54.024 1.00 3.88 101 GLY A O 1
ATOM 588 N N . VAL A 1 79 ? 5.650 11.352 56.048 1.00 3.67 102 VAL A N 1
ATOM 589 C CA . VAL A 1 79 ? 5.563 9.976 55.577 1.00 3.70 102 VAL A CA 1
ATOM 590 C C . VAL A 1 79 ? 4.167 9.679 55.028 1.00 3.60 102 VAL A C 1
ATOM 591 O O . VAL A 1 79 ? 4.020 9.049 53.978 1.00 3.73 102 VAL A O 1
ATOM 595 N N . ASP A 1 80 ? 3.141 10.122 55.751 1.00 3.68 103 ASP A N 1
ATOM 596 C CA . ASP A 1 80 ? 1.777 9.840 55.335 1.00 3.95 103 ASP A CA 1
ATOM 597 C C . ASP A 1 80 ? 1.461 10.539 54.003 1.00 3.81 103 ASP A C 1
ATOM 598 O O . ASP A 1 80 ? 0.730 9.992 53.166 1.00 4.34 103 ASP A O 1
ATOM 603 N N . TRP A 1 81 ? 2.008 11.738 53.789 1.00 3.78 104 TRP A N 1
ATOM 604 C CA . TRP A 1 81 ? 1.853 12.401 52.498 1.00 3.82 104 TRP A CA 1
ATOM 605 C C . TRP A 1 81 ? 2.499 11.572 51.404 1.00 3.43 104 TRP A C 1
ATOM 606 O O . TRP A 1 81 ? 1.916 11.373 50.332 1.00 3.75 104 TRP A O 1
ATOM 617 N N . VAL A 1 82 ? 3.718 11.095 51.639 1.00 3.34 105 VAL A N 1
ATOM 618 C CA . VAL A 1 82 ? 4.405 10.293 50.627 1.00 3.43 105 VAL A CA 1
ATOM 619 C C . VAL A 1 82 ? 3.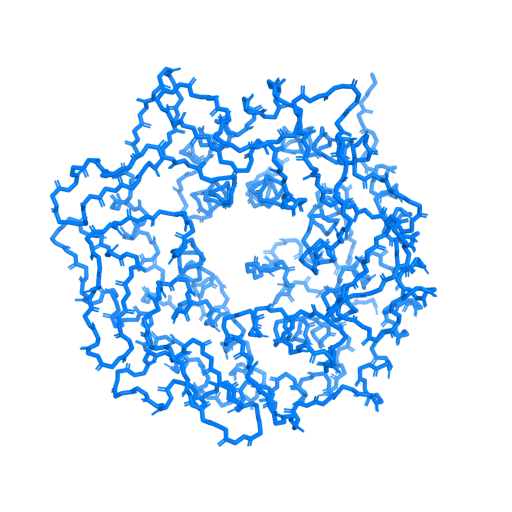559 9.069 50.269 1.00 3.38 105 VAL A C 1
ATOM 620 O O . VAL A 1 82 ? 3.358 8.744 49.093 1.00 3.64 105 VAL A O 1
ATOM 624 N N . LYS A 1 83 ? 3.080 8.368 51.292 1.00 3.42 106 LYS A N 1
ATOM 625 C CA . LYS A 1 83 ? 2.360 7.133 51.060 1.00 3.70 106 LYS A CA 1
ATOM 626 C C . LYS A 1 83 ? 1.084 7.366 50.255 1.00 3.79 106 LYS A C 1
ATOM 627 O O . LYS A 1 83 ? 0.715 6.537 49.425 1.00 4.77 106 LYS A O 1
ATOM 633 N N . ALA A 1 84 ? 0.394 8.476 50.503 1.00 3.63 107 ALA A N 1
ATOM 634 C CA . ALA A 1 84 ? -0.847 8.752 49.783 1.00 3.89 107 ALA A CA 1
ATOM 635 C C . ALA A 1 84 ? -0.624 9.313 48.382 1.00 3.87 107 ALA A C 1
ATOM 636 O O . ALA A 1 84 ? -1.468 9.104 47.519 1.00 5.07 107 ALA A O 1
ATOM 638 N N . ASN A 1 85 ? 0.456 10.080 48.194 1.00 3.61 108 ASN A N 1
ATOM 639 C CA . ASN A 1 85 ? 0.556 10.999 47.058 1.00 3.88 108 ASN A CA 1
ATOM 640 C C . ASN A 1 85 ? 1.720 10.820 46.110 1.00 4.21 108 ASN A C 1
ATOM 641 O O . ASN A 1 85 ? 1.622 11.287 44.980 1.00 5.35 108 ASN A O 1
ATOM 646 N N . LEU A 1 86 ? 2.838 10.263 46.559 1.00 4.08 109 LEU A N 1
ATOM 647 C CA . LEU A 1 86 ? 4.061 10.342 45.764 1.00 4.30 109 LEU A CA 1
ATOM 648 C C . LEU A 1 86 ? 4.132 9.190 44.783 1.00 4.99 109 LEU A C 1
ATOM 649 O O . LEU A 1 86 ? 4.131 8.023 45.180 1.00 7.30 109 LEU A O 1
ATOM 654 N N . SER A 1 87 ? 4.224 9.506 43.502 1.00 6.01 110 SER A N 1
ATOM 655 C CA . SER A 1 87 ? 4.485 8.471 42.545 1.00 7.53 110 SER A CA 1
ATOM 656 C C . SER A 1 87 ? 5.286 9.068 41.386 1.00 5.69 110 SER A C 1
ATOM 657 O O . SER A 1 87 ? 5.421 10.288 41.200 1.00 6.43 110 SER A O 1
ATOM 660 N N . PHE A 1 88 ? 5.894 8.154 40.656 1.00 6.54 111 PHE A N 1
ATOM 661 C CA . PHE A 1 88 ? 6.934 8.497 39.693 1.00 6.51 111 PHE A CA 1
ATOM 662 C C . PHE A 1 88 ? 6.583 8.107 38.267 1.00 7.38 111 PHE A C 1
ATOM 663 O O . PHE A 1 88 ? 7.439 8.148 37.387 1.00 7.61 111 PHE A O 1
ATOM 671 N N . ASP A 1 89 ? 5.324 7.758 38.034 1.00 8.84 112 ASP A N 1
ATOM 672 C CA . ASP A 1 89 ? 4.867 7.446 36.687 1.00 10.38 112 ASP A CA 1
ATOM 673 C C . ASP A 1 89 ? 4.499 8.762 36.000 1.00 10.37 112 ASP A C 1
ATOM 674 O O . ASP A 1 89 ? 3.328 9.101 35.852 1.00 12.82 112 ASP A O 1
ATOM 679 N N . VAL A 1 90 ? 5.532 9.498 35.599 1.00 9.39 113 VAL A N 1
ATOM 680 C CA . VAL A 1 90 ? 5.408 10.871 35.133 1.00 9.46 113 VAL A CA 1
ATOM 681 C C . VAL A 1 90 ? 6.100 11.015 33.771 1.00 8.42 113 VAL A C 1
ATOM 682 O O . VAL A 1 90 ? 7.274 10.669 33.623 1.00 7.86 113 VAL A O 1
ATOM 686 N N . ASP A 1 91 ? 5.370 11.533 32.786 1.00 8.94 114 ASP A N 1
ATOM 687 C CA . ASP A 1 91 ? 5.907 11.744 31.443 1.00 8.78 114 ASP A CA 1
ATOM 688 C C . ASP A 1 91 ? 6.699 13.050 31.422 1.00 8.73 114 ASP A C 1
ATOM 689 O O . ASP A 1 91 ? 6.236 14.076 30.929 1.00 10.95 114 ASP A O 1
ATOM 694 N N . GLY A 1 92 ? 7.899 12.992 31.985 1.00 7.74 115 GLY A N 1
ATOM 695 C CA . GLY A 1 92 ? 8.788 14.141 32.053 1.00 7.85 115 GLY A CA 1
ATOM 696 C C . GLY A 1 92 ? 10.195 13.689 32.383 1.00 6.62 115 GLY A C 1
ATOM 697 O O . GLY A 1 92 ? 10.399 12.586 32.897 1.00 6.85 115 GLY A O 1
ATOM 698 N N . ASN A 1 93 ? 11.160 14.545 32.061 1.00 6.67 116 ASN A N 1
ATOM 699 C CA . ASN A 1 93 ? 12.573 14.241 32.225 1.00 6.33 116 ASN A CA 1
ATOM 700 C C . ASN A 1 93 ? 13.047 14.607 33.622 1.00 6.34 116 ASN A C 1
ATOM 701 O O . ASN A 1 93 ? 12.834 15.726 34.100 1.00 8.95 116 ASN A O 1
ATOM 706 N N . ALA A 1 94 ? 13.723 13.658 34.259 1.00 5.25 117 ALA A N 1
ATOM 707 C CA . ALA A 1 94 ? 14.322 13.863 35.566 1.00 5.45 117 ALA A CA 1
ATOM 708 C C . ALA A 1 94 ? 15.829 13.661 35.458 1.00 4.44 117 ALA A C 1
ATOM 709 O O . ALA A 1 94 ? 16.310 12.728 34.798 1.00 4.88 117 ALA A O 1
ATOM 711 N N . GLN A 1 95 ? 16.578 14.521 36.147 1.00 4.18 118 GLN A N 1
ATOM 712 C CA . GLN A 1 95 ? 18.020 14.418 36.190 1.00 3.92 118 GLN A CA 1
ATOM 713 C C . GLN A 1 95 ? 18.391 13.255 37.112 1.00 3.60 118 GLN A C 1
ATOM 714 O O . GLN A 1 95 ? 18.079 13.279 38.313 1.00 4.07 118 GLN A O 1
ATOM 720 N N . VAL A 1 96 ? 19.030 12.239 36.548 1.00 3.45 119 VAL A N 1
ATOM 721 C CA . VAL A 1 96 ? 19.258 10.965 37.218 1.00 3.30 119 VAL A CA 1
ATOM 722 C C . VAL A 1 96 ? 20.014 11.144 38.547 1.00 3.09 119 VAL A C 1
ATOM 723 O O . VAL A 1 96 ? 19.627 10.573 39.570 1.00 3.28 119 VAL A O 1
ATOM 727 N N . PHE A 1 97 ? 21.078 11.939 38.513 1.00 3.05 120 PHE A N 1
ATOM 728 C CA . PHE A 1 97 ? 21.921 12.159 39.686 1.00 2.98 120 PHE A CA 1
ATOM 729 C C . PHE A 1 97 ? 21.117 12.753 40.847 1.00 2.93 120 PHE A C 1
ATOM 730 O O . PHE A 1 97 ? 21.143 12.242 41.974 1.00 3.15 120 PHE A O 1
ATOM 738 N N . GLU A 1 98 ? 20.437 13.871 40.579 1.00 3.02 121 GLU A N 1
ATOM 739 C CA . GLU A 1 98 ? 19.710 14.552 41.652 1.00 3.09 121 GLU A CA 1
ATOM 740 C C . GLU A 1 98 ? 18.564 13.680 42.161 1.00 2.96 121 GLU A C 1
ATOM 741 O O . GLU A 1 98 ? 18.251 13.669 43.351 1.00 3.21 121 GLU A O 1
ATOM 747 N N . THR A 1 99 ? 17.908 12.979 41.236 1.00 2.99 122 THR A N 1
ATOM 748 C CA . THR A 1 99 ? 16.770 12.154 41.596 1.00 3.01 122 THR A CA 1
ATOM 749 C C . THR A 1 99 ? 17.209 11.021 42.534 1.00 2.82 122 THR A C 1
ATOM 750 O O . THR A 1 99 ? 16.539 10.730 43.534 1.00 3.22 122 THR A O 1
ATOM 754 N N . ASN A 1 100 ? 18.332 10.377 42.210 1.00 2.80 123 ASN A N 1
ATOM 755 C CA . ASN A 1 100 ? 18.824 9.326 43.086 1.00 2.75 123 ASN A CA 1
ATOM 756 C C . ASN A 1 100 ? 19.176 9.868 44.476 1.00 2.60 123 ASN A C 1
ATOM 757 O O . ASN A 1 100 ? 18.726 9.345 45.501 1.00 2.99 123 ASN A O 1
ATOM 762 N N . ILE A 1 101 ? 20.038 10.884 44.532 1.00 2.57 124 ILE A N 1
ATOM 763 C CA . ILE A 1 101 ? 20.578 11.246 45.838 1.00 2.73 124 ILE A CA 1
ATOM 764 C C . ILE A 1 101 ? 19.518 11.903 46.726 1.00 2.62 124 ILE A C 1
ATOM 765 O O . ILE A 1 101 ? 19.589 11.799 47.952 1.00 3.15 124 ILE A O 1
ATOM 770 N N . ARG A 1 102 ? 18.554 12.589 46.112 1.00 2.63 125 ARG A N 1
ATOM 771 C CA . ARG A 1 102 ? 17.542 13.298 46.893 1.00 2.74 125 ARG A CA 1
ATOM 772 C C . ARG A 1 102 ? 16.314 12.442 47.189 1.00 2.71 125 ARG A C 1
ATOM 773 O O . ARG A 1 102 ? 15.857 12.375 48.338 1.00 3.34 125 ARG A O 1
ATOM 781 N N . LEU A 1 103 ? 15.740 11.822 46.161 1.00 2.91 126 LEU A N 1
ATOM 782 C CA . LEU A 1 103 ? 14.484 11.097 46.322 1.00 3.06 126 LEU A CA 1
ATOM 783 C C . LEU A 1 103 ? 14.710 9.627 46.664 1.00 2.83 126 LEU A C 1
ATOM 784 O O . LEU A 1 103 ? 14.135 9.144 47.642 1.00 3.35 126 LEU A O 1
ATOM 789 N N . VAL A 1 104 ? 15.539 8.894 45.910 1.00 2.90 127 VAL A N 1
ATOM 790 C CA . VAL A 1 104 ? 15.816 7.517 46.316 1.00 2.95 127 VAL A CA 1
ATOM 791 C C . VAL A 1 104 ? 16.435 7.524 47.722 1.00 2.77 127 VAL A C 1
ATOM 792 O O . VAL A 1 104 ? 15.996 6.798 48.620 1.00 3.03 127 VAL A O 1
ATOM 796 N N . GLY A 1 105 ? 17.463 8.351 47.919 1.00 2.97 128 GLY A N 1
ATOM 797 C CA . GLY A 1 105 ? 18.134 8.386 49.208 1.00 2.97 128 GLY A CA 1
ATOM 798 C C . GLY A 1 105 ? 17.245 8.890 50.329 1.00 2.67 128 GLY A C 1
ATOM 799 O O . GLY A 1 105 ? 17.348 8.408 51.459 1.00 3.08 128 GLY A O 1
ATOM 800 N N . GLY A 1 106 ? 16.390 9.875 50.051 1.00 2.75 129 GLY A N 1
ATOM 801 C CA . GLY A 1 106 ? 15.519 10.422 51.087 1.00 2.90 129 GLY A CA 1
ATOM 802 C C . GLY A 1 106 ? 14.450 9.429 51.525 1.00 2.83 129 GLY A C 1
ATOM 803 O O . GLY A 1 106 ? 14.088 9.361 52.708 1.00 3.16 129 GLY A O 1
ATOM 804 N N . LEU A 1 107 ? 13.940 8.656 50.562 1.00 2.75 130 LEU A N 1
ATOM 805 C CA . LEU A 1 107 ? 12.995 7.594 50.875 1.00 2.94 130 LEU A CA 1
ATOM 806 C C . LEU A 1 107 ? 13.684 6.456 51.636 1.00 2.86 130 LEU A C 1
ATOM 807 O O . LEU A 1 107 ? 13.085 5.876 52.548 1.00 3.34 130 LEU A O 1
ATOM 812 N N . LEU A 1 108 ? 14.923 6.120 51.255 1.00 2.80 131 LEU A N 1
ATOM 813 C CA . LEU A 1 108 ? 15.641 5.066 51.963 1.00 2.97 131 LEU A CA 1
ATOM 814 C C . LEU A 1 108 ? 15.913 5.431 53.418 1.00 2.84 131 LEU A C 1
ATOM 815 O O . LEU A 1 108 ? 15.745 4.590 54.301 1.00 3.18 131 LEU A O 1
ATOM 820 N N . SER A 1 109 ? 16.368 6.660 53.683 1.00 2.97 132 SER A N 1
ATOM 821 C CA . SER A 1 109 ? 16.644 7.021 55.069 1.00 2.97 132 SER A CA 1
ATOM 822 C C . SER A 1 109 ? 15.340 7.025 55.878 1.00 3.00 132 SER A C 1
ATOM 823 O O . SER A 1 109 ? 15.308 6.543 57.016 1.00 3.62 132 SER A O 1
ATOM 826 N N . ALA A 1 110 ? 14.251 7.530 55.292 1.00 3.11 133 ALA A N 1
ATOM 827 C CA . ALA A 1 110 ? 12.969 7.504 55.986 1.00 3.39 133 ALA A CA 1
ATOM 828 C C . ALA A 1 110 ? 12.499 6.060 56.226 1.00 3.29 133 ALA A C 1
ATOM 829 O O . ALA A 1 110 ? 11.921 5.762 57.284 1.00 3.76 133 ALA A O 1
ATOM 831 N N . HIS A 1 111 ? 12.738 5.172 55.262 1.00 3.27 134 HIS A N 1
ATOM 832 C CA . HIS A 1 111 ? 12.438 3.753 55.437 1.00 3.43 134 HIS A CA 1
ATOM 833 C C . HIS A 1 111 ? 13.243 3.130 56.564 1.00 3.60 134 HIS A C 1
ATOM 834 O O . HIS A 1 111 ? 12.706 2.374 57.379 1.00 4.48 134 HIS A O 1
ATOM 841 N N . LEU A 1 112 ? 14.543 3.420 56.611 1.00 3.73 135 LEU A N 1
ATOM 842 C CA . LEU A 1 112 ? 15.382 2.835 57.647 1.00 4.41 135 LEU A CA 1
ATOM 843 C C . LEU A 1 112 ? 14.979 3.341 59.036 1.00 4.81 135 LEU A C 1
ATOM 844 O O . LEU A 1 112 ? 15.045 2.591 60.014 1.00 6.83 135 LEU A O 1
ATOM 849 N N . ALA A 1 113 ? 14.556 4.597 59.139 1.00 4.41 136 ALA A N 1
ATOM 850 C CA . ALA A 1 113 ? 14.146 5.160 60.425 1.00 5.08 136 ALA A CA 1
ATOM 851 C C . ALA A 1 113 ? 12.847 4.532 60.925 1.00 5.39 136 ALA A C 1
ATOM 852 O O . ALA A 1 113 ? 12.702 4.262 62.114 1.00 7.43 136 ALA A O 1
ATOM 854 N N . SER A 1 114 ? 11.905 4.322 60.005 1.00 5.16 137 SER A N 1
ATOM 855 C CA . SER A 1 114 ? 10.525 3.980 60.354 1.00 5.59 137 SER A CA 1
ATOM 856 C C . SER A 1 114 ? 10.180 2.506 60.224 1.00 5.33 137 SER A C 1
ATOM 857 O O . SER A 1 114 ? 9.207 2.051 60.825 1.00 6.81 137 SER A O 1
ATOM 860 N N . GLY A 1 115 ? 10.912 1.799 59.371 1.00 4.83 138 GLY A N 1
ATOM 861 C CA . GLY A 1 115 ? 10.557 0.465 58.955 1.00 5.10 138 GLY A CA 1
ATOM 862 C C . GLY A 1 115 ? 9.428 0.354 57.941 1.00 4.83 138 GLY A C 1
ATOM 863 O O . GLY A 1 115 ? 9.042 -0.760 57.601 1.00 6.49 138 GLY A O 1
ATOM 864 N N . ASP A 1 116 ? 8.887 1.464 57.446 1.00 4.22 139 ASP A N 1
ATOM 865 C CA . ASP A 1 116 ? 7.646 1.398 56.671 1.00 4.16 139 ASP A CA 1
ATOM 866 C C . ASP A 1 116 ? 7.939 0.829 55.269 1.00 3.82 139 ASP A C 1
ATOM 867 O O . ASP A 1 116 ? 8.690 1.440 54.503 1.00 4.03 139 ASP A O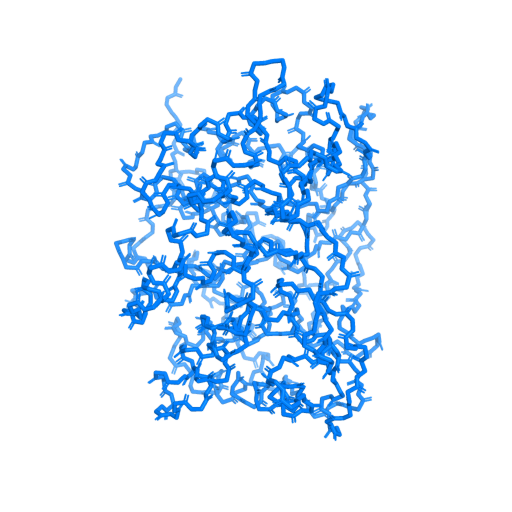 1
ATOM 872 N N . PRO A 1 117 ? 7.364 -0.335 54.919 1.00 3.92 140 PRO A N 1
ATOM 873 C CA A PRO A 1 117 ? 7.686 -0.935 53.623 0.50 3.81 140 PRO A CA 1
ATOM 874 C CA B PRO A 1 117 ? 7.683 -0.937 53.620 0.50 4.15 140 PRO A CA 1
ATOM 875 C C . PRO A 1 117 ? 7.346 -0.067 52.414 1.00 3.68 140 PRO A C 1
ATOM 876 O O . PRO A 1 117 ? 7.993 -0.210 51.373 1.00 3.97 140 PRO A O 1
ATOM 883 N N . VAL A 1 118 ? 6.336 0.791 52.533 1.00 3.80 141 VAL A N 1
ATOM 884 C CA . VAL A 1 118 ? 5.920 1.581 51.380 1.00 3.83 141 VAL A CA 1
ATOM 885 C C . VAL A 1 118 ? 7.054 2.504 50.926 1.00 3.64 141 VAL A C 1
ATOM 886 O O . VAL A 1 118 ? 7.223 2.773 49.734 1.00 4.03 141 VAL A O 1
ATOM 890 N N . LEU A 1 119 ? 7.824 3.018 51.883 1.00 3.72 142 LEU A N 1
ATOM 891 C CA . LEU A 1 119 ? 8.917 3.913 51.537 1.00 3.73 142 LEU A CA 1
ATOM 892 C C . LEU A 1 119 ? 10.005 3.191 50.734 1.00 3.74 142 LEU A C 1
ATOM 893 O O . LEU A 1 119 ? 10.587 3.769 49.811 1.00 4.10 142 LEU A O 1
ATOM 898 N N . LEU A 1 120 ? 10.279 1.929 51.090 1.00 3.71 143 LEU A N 1
ATOM 899 C CA . LEU A 1 120 ? 11.195 1.112 50.295 1.00 3.77 143 LEU A CA 1
ATOM 900 C C . LEU A 1 120 ? 10.609 0.789 48.915 1.00 3.71 143 LEU A C 1
ATOM 901 O O . LEU A 1 120 ? 11.316 0.857 47.905 1.00 4.17 143 LEU A O 1
ATOM 906 N N . ALA A 1 121 ? 9.325 0.431 48.858 1.00 3.67 144 ALA A N 1
ATOM 907 C CA . ALA A 1 121 ? 8.697 0.157 47.566 1.00 3.88 144 ALA A CA 1
ATOM 908 C C . ALA A 1 121 ? 8.864 1.356 46.628 1.00 3.82 144 ALA A C 1
ATOM 909 O O . ALA A 1 121 ? 9.176 1.192 45.446 1.00 4.29 144 ALA A O 1
ATOM 911 N N . LYS A 1 122 ? 8.633 2.557 47.143 1.00 3.91 145 LYS A N 1
ATOM 912 C CA . LYS A 1 122 ? 8.727 3.747 46.306 1.00 4.09 145 LYS A CA 1
ATOM 913 C C . LYS A 1 122 ? 10.176 4.040 45.908 1.00 4.00 145 LYS A C 1
ATOM 914 O O . LYS A 1 122 ? 10.438 4.418 44.763 1.00 4.51 145 LYS A O 1
ATOM 920 N N . ALA A 1 123 ? 11.120 3.873 46.834 1.00 4.09 146 ALA A N 1
ATOM 921 C CA . ALA A 1 123 ? 12.530 4.051 46.497 1.00 4.30 146 ALA A CA 1
ATOM 922 C C . ALA A 1 123 ? 12.941 3.105 45.366 1.00 4.21 146 ALA A C 1
ATOM 923 O O . ALA A 1 123 ? 13.665 3.491 44.441 1.00 4.43 146 ALA A O 1
ATOM 925 N N . ARG A 1 124 ? 12.498 1.857 45.460 1.00 4.40 147 ARG A N 1
ATOM 926 C CA . ARG A 1 124 ? 12.860 0.854 44.490 1.00 4.69 147 ARG A CA 1
ATOM 927 C C . ARG A 1 124 ? 12.199 1.115 43.127 1.00 4.46 147 ARG A C 1
ATOM 928 O O . ARG A 1 124 ? 12.833 0.944 42.080 1.00 4.87 147 ARG A O 1
ATOM 936 N N . ASP A 1 125 ? 10.933 1.522 43.141 1.00 4.61 148 ASP A N 1
ATOM 937 C CA . ASP A 1 125 ? 10.248 1.891 41.909 1.00 4.82 148 ASP A CA 1
ATOM 938 C C . ASP A 1 125 ? 11.034 2.986 41.183 1.00 4.47 148 ASP A C 1
ATOM 939 O O . ASP A 1 125 ? 11.258 2.926 39.971 1.00 4.87 148 ASP A O 1
ATOM 944 N N . LEU A 1 126 ? 11.459 4.000 41.935 1.00 4.18 149 LEU A N 1
ATOM 945 C CA . LEU A 1 126 ? 12.187 5.098 41.339 1.00 4.02 149 LEU A CA 1
ATOM 946 C C . LEU A 1 126 ? 13.541 4.625 40.805 1.00 3.87 149 LEU A C 1
ATOM 947 O O . LEU A 1 126 ? 13.944 4.984 39.691 1.00 4.05 149 LEU A O 1
ATOM 952 N N . ALA A 1 127 ? 14.253 3.816 41.589 1.00 3.98 150 ALA A N 1
ATOM 953 C CA . ALA A 1 127 ? 15.543 3.294 41.121 1.00 4.11 150 ALA A CA 1
ATOM 954 C C . ALA A 1 127 ? 15.389 2.501 39.820 1.00 3.86 150 ALA A C 1
ATOM 955 O O . ALA A 1 127 ? 16.251 2.585 38.941 1.00 4.31 150 ALA A O 1
ATOM 957 N N . ASP A 1 128 ? 14.305 1.736 39.687 1.00 4.09 151 ASP A N 1
ATOM 958 C CA . ASP A 1 128 ? 14.082 0.989 38.453 1.00 4.29 151 ASP A CA 1
ATOM 959 C C . ASP A 1 128 ? 13.855 1.924 37.258 1.00 4.25 151 ASP A C 1
ATOM 960 O O . ASP A 1 128 ? 14.265 1.608 36.134 1.00 5.16 151 ASP A O 1
ATOM 965 N N . ARG A 1 129 ? 13.229 3.071 37.486 1.00 3.96 152 ARG A N 1
ATOM 966 C CA . ARG A 1 129 ? 13.077 4.061 36.417 1.00 4.11 152 ARG A CA 1
ATOM 967 C C . ARG A 1 129 ? 14.429 4.676 36.049 1.00 3.93 152 ARG A C 1
ATOM 968 O O . ARG A 1 129 ? 14.726 4.905 34.870 1.00 4.54 152 ARG A O 1
ATOM 976 N N . LEU A 1 130 ? 15.260 4.935 37.057 1.00 3.87 153 LEU A N 1
ATOM 977 C CA . LEU A 1 130 ? 16.599 5.461 36.809 1.00 3.86 153 LEU A CA 1
ATOM 978 C C . LEU A 1 130 ? 17.507 4.447 36.118 1.00 3.94 153 LEU A C 1
ATOM 979 O O . LEU A 1 130 ? 18.394 4.830 35.351 1.00 4.17 153 LEU A O 1
ATOM 984 N N . ALA A 1 131 ? 17.298 3.160 36.392 1.00 4.09 154 ALA A N 1
ATOM 985 C CA . ALA A 1 131 ? 18.138 2.115 35.809 1.00 4.44 154 ALA A CA 1
ATOM 986 C C . ALA A 1 131 ? 18.130 2.181 34.284 1.00 4.29 154 ALA A C 1
ATOM 987 O O . ALA A 1 131 ? 19.116 1.812 33.641 1.00 4.71 154 ALA A O 1
ATOM 989 N N . LYS A 1 132 ? 17.030 2.645 33.692 1.00 4.51 155 LYS A N 1
ATOM 990 C CA . LYS A 1 132 ? 16.957 2.750 32.238 1.00 4.87 155 LYS A CA 1
ATOM 991 C C . LYS A 1 132 ? 18.047 3.672 31.680 1.00 4.43 155 LYS A C 1
ATOM 992 O O . LYS A 1 132 ? 18.504 3.477 30.553 1.00 5.04 155 LYS A O 1
ATOM 998 N N . ALA A 1 133 ? 18.478 4.663 32.458 1.00 4.27 156 ALA A N 1
ATOM 999 C CA . ALA A 1 133 ? 19.528 5.562 32.003 1.00 4.23 156 ALA A CA 1
ATOM 1000 C C . ALA A 1 133 ? 20.887 4.863 31.893 1.00 4.00 156 ALA A C 1
ATOM 1001 O O . ALA A 1 133 ? 21.704 5.251 31.058 1.00 4.50 156 ALA A O 1
ATOM 1003 N N . PHE A 1 134 ? 21.132 3.894 32.774 1.00 4.17 157 PHE A N 1
ATOM 1004 C CA . PHE A 1 134 ? 22.354 3.087 32.746 1.00 4.23 157 PHE A CA 1
ATOM 1005 C C . PHE A 1 134 ? 22.299 2.071 31.598 1.00 4.38 157 PHE A C 1
ATOM 1006 O O . PHE A 1 134 ? 23.281 1.845 30.899 1.00 5.18 157 PHE A O 1
ATOM 1014 N N . GLU A 1 135 ? 21.123 1.475 31.414 1.00 4.63 158 GLU A N 1
ATOM 1015 C CA . GLU A 1 135 ? 20.912 0.440 30.401 1.00 4.95 158 GLU A CA 1
ATOM 1016 C C . GLU A 1 135 ? 21.051 0.991 28.982 1.00 4.94 158 GLU A C 1
ATOM 1017 O O . GLU A 1 135 ? 21.363 0.247 28.057 1.00 6.18 158 GLU A O 1
ATOM 1023 N N . ALA A 1 136 ? 20.842 2.296 28.820 1.00 4.91 159 ALA A N 1
ATOM 1024 C CA . ALA A 1 136 ? 20.940 2.964 27.529 1.00 5.17 159 ALA A CA 1
ATOM 1025 C C . ALA A 1 136 ? 22.389 3.238 27.104 1.00 5.03 159 ALA A C 1
ATOM 1026 O O . ALA A 1 136 ? 22.606 3.796 26.032 1.00 5.93 159 ALA A O 1
ATOM 1028 N N . SER A 1 137 ? 23.365 2.859 27.931 1.00 5.07 160 SER A N 1
ATOM 1029 C CA . SER A 1 137 ? 24.775 2.988 27.600 1.00 5.20 160 SER A CA 1
ATOM 1030 C C . SER A 1 137 ? 25.410 1.612 27.502 1.00 5.28 160 SER A C 1
ATOM 1031 O O . SER A 1 137 ? 25.267 0.822 28.435 1.00 5.74 160 SER A O 1
ATOM 1034 N N . PRO A 1 138 ? 26.190 1.333 26.443 1.00 6.09 161 PRO A N 1
ATOM 1035 C CA A PRO A 1 138 ? 26.859 0.034 26.364 0.50 6.31 161 PRO A CA 1
ATOM 1036 C CA B PRO A 1 138 ? 26.852 0.033 26.369 0.50 6.46 161 PRO A CA 1
ATOM 1037 C C . PRO A 1 138 ? 27.915 -0.154 27.461 1.00 6.33 161 PRO A C 1
ATOM 1038 O O . PRO A 1 138 ? 28.320 -1.280 27.728 1.00 8.64 161 PRO A O 1
ATOM 1045 N N . HIS A 1 139 ? 28.335 0.945 28.088 1.00 5.45 162 HIS A N 1
ATOM 1046 C CA . HIS A 1 139 ? 29.313 0.947 29.176 1.00 5.58 162 HIS A CA 1
ATOM 1047 C C . HIS A 1 139 ? 28.671 0.916 30.539 1.00 5.11 162 HIS A C 1
ATOM 1048 O O . HIS A 1 139 ? 29.366 0.827 31.558 1.00 5.78 162 HIS A O 1
ATOM 1055 N N . GLY A 1 140 ? 27.350 1.041 30.594 1.00 4.87 163 GLY A N 1
ATOM 1056 C CA . GLY A 1 140 ? 26.666 1.179 31.868 1.00 4.78 163 GLY A CA 1
ATOM 1057 C C . GLY A 1 140 ? 26.854 2.538 32.534 1.00 4.41 163 GLY A C 1
ATOM 1058 O O . GLY A 1 140 ? 26.597 2.673 33.731 1.00 5.01 163 GLY A O 1
ATOM 1059 N N . LEU A 1 141 ? 27.266 3.549 31.765 1.00 4.42 164 LEU A N 1
ATOM 1060 C CA . LEU A 1 141 ? 27.376 4.912 32.276 1.00 4.31 164 LEU A CA 1
ATOM 1061 C C . LEU A 1 141 ? 26.028 5.599 32.086 1.00 3.97 164 LEU A C 1
ATOM 1062 O O . LEU A 1 141 ? 25.535 5.671 30.968 1.00 4.71 164 LEU A O 1
ATOM 1067 N N . PRO A 1 142 ? 25.409 6.110 33.161 1.00 3.90 165 PRO A N 1
ATOM 1068 C CA . PRO A 1 142 ? 24.071 6.657 32.983 1.00 3.82 165 PRO A CA 1
ATOM 1069 C C . PRO A 1 142 ? 24.060 7.944 32.167 1.00 3.76 165 PRO A C 1
ATOM 1070 O O . PRO A 1 142 ? 24.866 8.847 32.378 1.00 4.15 165 PRO A O 1
ATOM 1074 N N . TRP A 1 143 ? 23.095 8.031 31.264 1.00 3.96 166 TRP A N 1
ATOM 1075 C CA . TRP A 1 143 ? 22.711 9.302 30.676 1.00 4.09 166 TRP A CA 1
ATOM 1076 C C . TRP A 1 143 ? 22.235 10.247 31.782 1.00 3.90 166 TRP A C 1
ATOM 1077 O O . TRP A 1 143 ? 21.766 9.812 32.836 1.00 4.17 166 TRP A O 1
ATOM 1088 N N . ARG A 1 144 ? 22.336 11.555 31.534 1.00 3.94 167 ARG A N 1
ATOM 1089 C CA . ARG A 1 144 ? 22.044 12.509 32.601 1.00 3.88 167 ARG A CA 1
ATOM 1090 C C . ARG A 1 144 ? 20.563 12.631 32.938 1.00 3.80 167 ARG A C 1
ATOM 1091 O O . ARG A 1 144 ? 20.231 12.920 34.085 1.00 4.04 167 ARG A O 1
ATOM 1099 N N . TYR A 1 145 ? 19.699 12.493 31.937 1.00 4.12 168 TYR A N 1
ATOM 1100 C CA . TYR A 1 145 ? 18.266 12.658 32.110 1.00 4.44 168 TYR A CA 1
ATOM 1101 C C . TYR A 1 145 ? 17.538 11.440 31.590 1.00 4.42 168 TYR A C 1
ATOM 1102 O O . TYR A 1 145 ? 17.936 10.833 30.582 1.00 5.16 168 TYR A O 1
ATOM 1111 N N . VAL A 1 146 ? 16.444 11.101 32.265 1.00 4.40 169 VAL A N 1
ATOM 1112 C CA . VAL A 1 146 ? 15.584 10.013 31.823 1.00 4.72 169 VAL A CA 1
ATOM 1113 C C . VAL A 1 146 ? 14.129 10.420 32.017 1.00 4.59 169 VAL A C 1
ATOM 1114 O O . VAL A 1 146 ? 13.773 11.069 33.005 1.00 5.04 169 VAL A O 1
ATOM 1118 N N . ASN A 1 147 ? 13.280 10.021 31.079 1.00 4.93 170 ASN A N 1
ATOM 1119 C CA . ASN A 1 147 ? 11.855 10.208 31.238 1.00 5.05 170 ASN A CA 1
ATOM 1120 C C . ASN A 1 147 ? 11.361 9.136 32.214 1.00 5.04 170 ASN A C 1
ATOM 1121 O O . ASN A 1 147 ? 11.575 7.944 31.996 1.00 5.65 170 ASN A O 1
ATOM 1126 N N . LEU A 1 148 ? 10.736 9.560 33.307 1.00 5.18 171 LEU A N 1
ATOM 1127 C CA . LEU A 1 148 ? 10.369 8.633 34.363 1.00 5.55 171 LEU A CA 1
ATOM 1128 C C . LEU A 1 148 ? 9.332 7.599 33.920 1.00 6.09 171 LEU A C 1
ATOM 1129 O O . LEU A 1 148 ? 9.316 6.485 34.450 1.00 6.92 171 LEU A O 1
ATOM 1134 N N . ARG A 1 149 ? 8.470 7.968 32.971 1.00 6.85 172 ARG A N 1
ATOM 1135 C CA . ARG A 1 149 ? 7.476 7.053 32.426 1.00 7.93 172 ARG A CA 1
ATOM 1136 C C . ARG A 1 149 ? 8.003 6.192 31.280 1.00 8.43 172 ARG A C 1
ATOM 1137 O O . ARG A 1 149 ? 7.756 4.987 31.254 1.00 10.56 172 ARG A O 1
ATOM 1145 N N . THR A 1 150 ? 8.677 6.804 30.315 1.00 8.26 173 THR A N 1
ATOM 1146 C CA . THR A 1 150 ? 8.969 6.120 29.055 1.00 8.85 173 THR A CA 1
ATOM 1147 C C . THR A 1 150 ? 10.366 5.522 28.984 1.00 8.54 173 THR A C 1
ATOM 1148 O O . THR A 1 150 ? 10.629 4.686 28.123 1.00 10.77 173 THR A O 1
ATOM 1152 N N . GLY A 1 151 ? 11.271 5.960 29.853 1.00 7.52 174 GLY A N 1
ATOM 1153 C CA . GLY A 1 151 ? 12.651 5.510 29.791 1.00 7.65 174 GLY A CA 1
ATOM 1154 C C . GLY A 1 151 ? 13.528 6.216 28.772 1.00 7.00 174 GLY A C 1
ATOM 1155 O O . GLY A 1 151 ? 14.712 5.909 28.676 1.00 7.70 174 GLY A O 1
ATOM 1156 N N . ALA A 1 152 ? 12.976 7.160 28.013 1.00 7.00 175 ALA A N 1
ATOM 1157 C CA . ALA A 1 152 ? 13.775 7.851 27.012 1.00 6.76 175 ALA A CA 1
ATOM 1158 C C . ALA A 1 152 ? 14.883 8.658 27.699 1.00 5.88 175 ALA A C 1
ATOM 1159 O O . ALA A 1 152 ? 14.634 9.329 28.704 1.00 6.55 175 ALA A O 1
ATOM 1161 N N . VAL A 1 153 ? 16.085 8.603 27.136 1.00 5.73 176 VAL A N 1
ATOM 1162 C CA . VAL A 1 153 ? 17.236 9.279 27.718 1.00 5.43 176 VAL A CA 1
ATOM 1163 C C . VAL A 1 153 ? 17.632 10.519 26.923 1.00 5.28 176 VAL A C 1
ATOM 1164 O O . VAL A 1 153 ? 17.366 10.625 25.728 1.00 6.19 176 VAL A O 1
ATOM 1168 N N . SER A 1 154 ? 18.317 11.432 27.600 1.00 5.40 177 SER A N 1
ATOM 1169 C CA . SER A 1 154 ? 18.884 12.591 26.951 1.00 5.71 177 SER A CA 1
ATOM 1170 C C . SER A 1 154 ? 20.125 13.061 27.708 1.00 5.14 177 SER A C 1
ATOM 1171 O O . SER A 1 154 ? 20.245 12.885 28.926 1.00 5.58 177 SER A O 1
ATOM 1174 N N . ASP A 1 155 ? 21.047 13.612 26.925 1.00 5.13 178 ASP A N 1
ATOM 1175 C CA . ASP A 1 155 ? 22.314 14.208 27.357 1.00 5.50 178 ASP A CA 1
ATOM 1176 C C . ASP A 1 155 ? 23.300 13.192 27.951 1.00 4.93 178 ASP A C 1
ATOM 1177 O O . ASP A 1 155 ? 23.320 12.954 29.161 1.00 5.33 178 ASP A O 1
ATOM 1182 N N . PRO A 1 156 ? 24.163 12.625 27.095 1.00 4.81 179 PRO A N 1
ATOM 1183 C CA . PRO A 1 156 ? 25.182 11.703 27.557 1.00 4.84 179 PRO A CA 1
ATOM 1184 C C . PRO A 1 156 ? 26.511 12.386 27.899 1.00 5.00 179 PRO A C 1
ATOM 1185 O O . PRO A 1 156 ? 27.478 11.691 28.209 1.00 5.46 179 PRO A O 1
ATOM 1189 N N . GLU A 1 157 ? 26.583 13.711 27.800 1.00 5.34 180 GLU A N 1
ATOM 1190 C CA . GLU A 1 157 ? 27.837 14.405 28.106 1.00 5.78 180 GLU A CA 1
ATOM 1191 C C . GLU A 1 157 ? 27.828 14.740 29.600 1.00 5.13 180 GLU A C 1
ATOM 1192 O O . GLU A 1 157 ? 27.420 15.800 30.056 1.00 6.25 180 GLU A O 1
ATOM 1198 N N . THR A 1 158 ? 28.269 13.736 30.347 1.00 4.84 181 THR A N 1
ATOM 1199 C CA . THR A 1 158 ? 28.110 13.677 31.770 1.00 4.45 181 THR A CA 1
ATOM 1200 C C . THR A 1 158 ? 29.468 13.831 32.475 1.00 4.24 181 THR A C 1
ATOM 1201 O O . THR A 1 158 ? 30.414 14.401 31.909 1.00 4.74 181 THR A O 1
ATOM 1205 N N . ASN A 1 159 ? 29.544 13.401 33.727 1.00 4.17 182 ASN A N 1
ATOM 1206 C CA . ASN A 1 159 ? 30.682 13.740 34.562 1.00 3.92 182 ASN A CA 1
ATOM 1207 C C . ASN A 1 159 ? 30.770 12.717 35.693 1.00 3.50 182 ASN A C 1
ATOM 1208 O O . ASN A 1 159 ? 29.834 11.942 35.922 1.00 3.60 182 ASN A O 1
ATOM 1213 N N . LEU A 1 160 ? 31.904 12.701 36.378 1.00 3.58 183 LEU A N 1
ATOM 1214 C CA . LEU A 1 160 ? 32.136 11.689 37.402 1.00 3.55 183 LEU A CA 1
ATOM 1215 C C . LEU A 1 160 ? 31.051 11.700 38.478 1.00 3.30 183 LEU A C 1
ATOM 1216 O O . LEU A 1 160 ? 30.592 10.637 38.894 1.00 3.59 183 LEU A O 1
ATOM 1221 N N . ALA A 1 161 ? 30.658 12.881 38.949 1.00 3.25 184 ALA A N 1
ATOM 1222 C CA . ALA A 1 161 ? 29.634 12.905 39.994 1.00 3.35 184 ALA A CA 1
ATOM 1223 C C . ALA A 1 161 ? 28.342 12.267 39.469 1.00 3.15 184 ALA A C 1
ATOM 1224 O O . ALA A 1 161 ? 27.693 11.474 40.168 1.00 3.30 184 ALA A O 1
ATOM 1226 N N . GLU A 1 162 ? 27.958 12.608 38.242 1.00 3.11 185 GLU A N 1
ATOM 1227 C CA . GLU A 1 162 ? 26.685 12.154 37.705 1.00 3.03 185 GLU A CA 1
ATOM 1228 C C . GLU A 1 162 ? 26.715 10.728 37.151 1.00 3.04 185 GLU A C 1
ATOM 1229 O O . GLU A 1 162 ? 25.641 10.196 36.846 1.00 3.30 185 GLU A O 1
ATOM 1235 N N . ILE A 1 163 ? 27.885 10.089 37.070 1.00 3.15 186 ILE A N 1
ATOM 1236 C CA . ILE A 1 163 ? 27.951 8.654 36.792 1.00 3.23 186 ILE A CA 1
ATOM 1237 C C . ILE A 1 163 ? 28.280 7.817 38.032 1.00 3.24 186 ILE A C 1
ATOM 1238 O O . ILE A 1 163 ? 28.140 6.594 37.973 1.00 4.01 186 ILE A O 1
ATOM 1243 N N . GLY A 1 164 ? 28.691 8.466 39.131 1.00 3.11 187 GLY A N 1
ATOM 1244 C CA . GLY A 1 164 ? 29.352 7.779 40.240 1.00 3.19 187 GLY A CA 1
ATOM 1245 C C . GLY A 1 164 ? 28.849 8.130 41.618 1.00 2.95 187 GLY A C 1
ATOM 1246 O O . GLY A 1 164 ? 29.576 7.949 42.582 1.00 3.58 187 GLY A O 1
ATOM 1247 N N . THR A 1 165 ? 27.588 8.575 41.709 1.00 2.78 188 THR A N 1
ATOM 1248 C CA . THR A 1 165 ? 26.976 8.906 42.994 1.00 2.75 188 THR A CA 1
ATOM 1249 C C . THR A 1 165 ? 25.656 8.139 43.150 1.00 2.63 188 THR A C 1
ATOM 1250 O O . THR A 1 165 ? 24.592 8.711 43.380 1.00 3.12 188 THR A O 1
ATOM 1254 N N . TYR A 1 166 ? 25.790 6.810 43.048 1.00 2.75 189 TYR A N 1
ATOM 1255 C CA . TYR A 1 166 ? 24.659 5.892 43.119 1.00 2.76 189 TYR A CA 1
ATOM 1256 C C . TYR A 1 166 ? 24.909 4.708 44.045 1.00 2.75 189 TYR A C 1
ATOM 1257 O O . TYR A 1 166 ? 23.949 4.097 44.509 1.00 3.09 189 TYR A O 1
ATOM 1266 N N . LEU A 1 167 ? 26.171 4.341 44.268 1.00 2.91 190 LEU A N 1
ATOM 1267 C CA . LEU A 1 167 ? 26.457 3.054 44.887 1.00 2.99 190 LEU A CA 1
ATOM 1268 C C . LEU A 1 167 ? 25.936 2.971 46.327 1.00 2.80 190 LEU A C 1
ATOM 1269 O O . LEU A 1 167 ? 25.544 1.898 46.769 1.00 3.02 190 LEU A O 1
ATOM 1274 N N . SER A 1 168 ? 25.889 4.086 47.062 1.00 2.82 191 SER A N 1
ATOM 1275 C CA . SER A 1 168 ? 25.380 3.999 48.427 1.00 2.95 191 SER A CA 1
ATOM 1276 C C . SER A 1 168 ? 23.887 3.647 48.435 1.00 2.88 191 SER A C 1
ATOM 1277 O O . SER A 1 168 ? 23.456 2.726 49.138 1.00 3.25 191 SER A O 1
ATOM 1280 N N . GLU A 1 169 ? 23.093 4.400 47.674 1.00 2.81 192 GLU A N 1
ATOM 1281 C CA . GLU A 1 169 ? 21.654 4.178 47.662 1.00 2.92 192 GLU A CA 1
ATOM 1282 C C . GLU A 1 169 ? 21.332 2.840 46.987 1.00 2.95 192 GLU A C 1
ATOM 1283 O O . GLU A 1 169 ? 20.499 2.067 47.457 1.00 3.34 192 GLU A O 1
ATOM 1289 N N . PHE A 1 170 ? 21.987 2.578 45.854 1.00 3.12 193 PHE A N 1
ATOM 1290 C CA . PHE A 1 170 ? 21.739 1.349 45.109 1.00 3.15 193 PHE A CA 1
ATOM 1291 C C . PHE A 1 170 ? 22.229 0.135 45.913 1.00 3.14 193 PHE A C 1
ATOM 1292 O O . PHE A 1 170 ? 21.584 -0.915 45.908 1.00 3.39 193 PHE A O 1
ATOM 1300 N N . GLY A 1 171 ? 23.368 0.272 46.593 1.00 3.32 194 GLY A N 1
ATOM 1301 C CA . GLY A 1 171 ? 23.867 -0.825 47.408 1.00 3.52 194 GLY A CA 1
ATOM 1302 C C . GLY A 1 171 ? 22.958 -1.132 48.589 1.00 3.30 194 GLY A C 1
ATOM 1303 O O . GLY A 1 171 ? 22.744 -2.298 48.924 1.00 3.78 194 GLY A O 1
ATOM 1304 N N . VAL A 1 172 ? 22.419 -0.090 49.222 1.00 3.37 195 VAL A N 1
ATOM 1305 C CA . VAL A 1 172 ? 21.433 -0.298 50.281 1.00 3.70 195 VAL A CA 1
ATOM 1306 C C . VAL A 1 172 ? 20.183 -0.960 49.693 1.00 3.56 195 VAL A C 1
ATOM 1307 O O . VAL A 1 172 ? 19.649 -1.897 50.293 1.00 4.00 195 VAL A O 1
ATOM 1311 N N . LEU A 1 173 ? 19.726 -0.522 48.519 1.00 3.50 196 LEU A N 1
ATOM 1312 C CA A LEU A 1 173 ? 18.618 -1.230 47.866 0.50 3.49 196 LEU A CA 1
ATOM 1313 C CA B LEU A 1 173 ? 18.625 -1.214 47.865 0.50 4.07 196 LEU A CA 1
ATOM 1314 C C . LEU A 1 173 ? 18.945 -2.704 47.683 1.00 3.70 196 LEU A C 1
ATOM 1315 O O . LEU A 1 173 ? 18.099 -3.559 47.927 1.00 4.17 196 LEU A O 1
ATOM 1324 N N . SER A 1 174 ? 20.158 -3.026 47.236 1.00 3.70 197 SER A N 1
ATOM 1325 C CA . SER A 1 174 ? 20.492 -4.438 47.067 1.00 4.02 197 SER A CA 1
ATOM 1326 C C . SER A 1 174 ? 20.438 -5.191 48.400 1.00 4.11 197 SER A C 1
ATOM 1327 O O . SER A 1 174 ? 19.938 -6.314 48.455 1.00 4.98 197 SER A O 1
ATOM 1330 N N . GLN A 1 175 ? 20.943 -4.587 49.473 1.00 4.23 198 GLN A N 1
ATOM 1331 C CA . GLN A 1 175 ? 20.896 -5.243 50.779 1.00 4.97 198 GLN A CA 1
ATOM 1332 C C . GLN A 1 175 ? 19.462 -5.496 51.229 1.00 4.89 198 GLN A C 1
ATOM 1333 O O . GLN A 1 175 ? 19.145 -6.572 51.734 1.00 6.06 198 GLN A O 1
ATOM 1339 N N . LEU A 1 176 ? 18.614 -4.486 51.088 1.00 4.65 199 LEU A N 1
ATOM 1340 C CA . LEU A 1 176 ? 17.250 -4.567 51.608 1.00 5.11 199 LEU A CA 1
ATOM 1341 C C . LEU A 1 176 ? 16.361 -5.476 50.758 1.00 5.27 199 LEU A C 1
ATOM 1342 O O . LEU A 1 176 ? 15.546 -6.228 51.296 1.00 6.48 199 LEU A O 1
ATOM 1347 N N . THR A 1 177 ? 16.516 -5.397 49.437 1.00 5.03 200 THR A N 1
ATOM 1348 C CA . THR A 1 177 ? 15.658 -6.142 48.512 1.00 5.13 200 THR A CA 1
ATOM 1349 C C . THR A 1 177 ? 16.139 -7.578 48.290 1.00 4.97 200 THR A C 1
ATOM 1350 O O . THR A 1 177 ? 15.343 -8.450 47.950 1.00 5.31 200 THR A O 1
ATOM 1354 N N . GLY A 1 178 ? 17.444 -7.803 48.433 1.00 4.74 201 GLY A N 1
ATOM 1355 C CA . GLY A 1 178 ? 18.067 -9.053 48.060 1.00 5.10 201 GLY A CA 1
ATOM 1356 C C . GLY A 1 178 ? 18.528 -9.125 46.609 1.00 5.21 201 GLY A C 1
ATOM 1357 O O . GLY A 1 178 ? 19.126 -10.127 46.230 1.00 6.56 201 GLY A O 1
ATOM 1358 N N . GLU A 1 179 ? 18.254 -8.092 45.806 1.00 5.09 202 GLU A N 1
ATOM 1359 C CA . GLU A 1 179 ? 18.600 -8.110 44.388 1.00 5.45 202 GLU A CA 1
ATOM 1360 C C . GLU A 1 179 ? 19.901 -7.353 44.165 1.00 4.99 202 GLU A C 1
ATOM 1361 O O . GLU A 1 179 ? 19.968 -6.138 44.356 1.00 4.69 202 GLU A O 1
ATOM 1367 N N . ARG A 1 180 ? 20.930 -8.083 43.749 1.00 5.86 203 ARG A N 1
ATOM 1368 C CA . ARG A 1 180 ? 22.267 -7.527 43.569 1.00 6.22 203 ARG A CA 1
ATOM 1369 C C . ARG A 1 180 ? 22.380 -6.569 42.390 1.00 5.30 203 ARG A C 1
ATOM 1370 O O . ARG A 1 180 ? 23.371 -5.845 42.285 1.00 5.45 203 ARG A O 1
ATOM 1378 N N . LYS A 1 181 ? 21.380 -6.552 41.511 1.00 5.31 204 LYS A N 1
ATOM 1379 C CA . LYS A 1 181 ? 21.504 -5.783 40.282 1.00 5.17 204 LYS A CA 1
ATOM 1380 C C . LYS A 1 181 ? 21.806 -4.304 40.545 1.00 4.61 204 LYS A C 1
ATOM 1381 O O . LYS A 1 181 ? 22.533 -3.683 39.767 1.00 5.04 204 LYS A O 1
ATOM 1387 N N . TYR A 1 182 ? 21.239 -3.724 41.607 1.00 4.25 205 TYR A N 1
ATOM 1388 C CA . TYR A 1 182 ? 21.419 -2.288 41.863 1.00 4.03 205 TYR A CA 1
ATOM 1389 C C . TYR A 1 182 ? 22.890 -1.997 42.180 1.00 3.74 205 TYR A C 1
ATOM 1390 O O . TYR A 1 182 ? 23.522 -1.139 41.552 1.00 3.73 205 TYR A O 1
ATOM 1399 N N . PHE A 1 183 ? 23.426 -2.695 43.178 1.00 3.78 206 PHE A N 1
ATOM 1400 C CA . PHE A 1 183 ? 24.832 -2.568 43.531 1.00 3.93 206 PHE A CA 1
ATOM 1401 C C . PHE A 1 183 ? 25.706 -2.735 42.284 1.00 3.81 206 PHE A C 1
ATOM 1402 O O . PHE A 1 183 ? 26.613 -1.944 42.026 1.00 4.02 206 PHE A O 1
ATOM 1410 N N . ASP A 1 184 ? 25.444 -3.797 41.525 1.00 4.05 207 ASP A N 1
ATOM 1411 C CA . ASP A 1 184 ? 26.300 -4.103 40.387 1.00 4.36 207 ASP A CA 1
ATOM 1412 C C . ASP A 1 184 ? 26.299 -2.978 39.357 1.00 4.06 207 ASP A C 1
ATOM 1413 O O . ASP A 1 184 ? 27.340 -2.626 38.794 1.00 4.43 207 ASP A O 1
ATOM 1418 N N . MET A 1 185 ? 25.124 -2.444 39.078 1.00 4.04 208 MET A N 1
ATOM 1419 C CA A MET A 1 185 ? 24.978 -1.384 38.095 0.50 4.32 208 MET A CA 1
ATOM 1420 C CA B MET A 1 185 ? 24.963 -1.378 38.103 0.50 4.45 208 MET A CA 1
ATOM 1421 C C . MET A 1 185 ? 25.754 -0.128 38.530 1.00 4.00 208 MET A C 1
ATOM 1422 O O . MET A 1 185 ? 26.467 0.498 37.740 1.00 4.58 208 MET A O 1
ATOM 1431 N N . ALA A 1 186 ? 25.623 0.241 39.792 1.00 3.61 209 ALA A N 1
ATOM 1432 C CA . ALA A 1 186 ? 26.335 1.416 40.271 1.00 3.53 209 ALA A CA 1
ATOM 1433 C C . ALA A 1 186 ? 27.856 1.195 40.242 1.00 3.32 209 ALA A C 1
ATOM 1434 O O . ALA A 1 186 ? 28.613 2.068 39.807 1.00 3.81 209 ALA A O 1
ATOM 1436 N N . LYS A 1 187 ? 28.319 0.042 40.713 1.00 3.56 210 LYS A N 1
ATOM 1437 C CA . LYS A 1 187 ? 29.753 -0.178 40.786 1.00 3.61 210 LYS A CA 1
ATOM 1438 C C . LYS A 1 187 ? 30.375 -0.218 39.384 1.00 3.65 210 LYS A C 1
ATOM 1439 O O . LYS A 1 187 ? 31.481 0.292 39.186 1.00 4.00 210 LYS A O 1
ATOM 1445 N N . ARG A 1 188 ? 29.678 -0.813 38.417 1.00 3.80 211 ARG A N 1
ATOM 1446 C CA . ARG A 1 188 ? 30.217 -0.940 37.069 1.00 4.05 211 ARG A CA 1
ATOM 1447 C C . ARG A 1 188 ? 30.546 0.438 36.478 1.00 3.84 211 ARG A C 1
ATOM 1448 O O . ARG A 1 188 ? 31.570 0.606 35.812 1.00 4.17 211 ARG A O 1
ATOM 1456 N N . ALA A 1 189 ? 29.669 1.419 36.686 1.00 3.86 212 ALA A N 1
ATOM 1457 C CA . ALA A 1 189 ? 29.912 2.747 36.154 1.00 4.02 212 ALA A CA 1
ATOM 1458 C C . ALA A 1 189 ? 31.158 3.395 36.770 1.00 3.92 212 ALA A C 1
ATOM 1459 O O . ALA A 1 189 ? 31.920 4.075 36.078 1.00 4.63 212 ALA A O 1
ATOM 1461 N N . MET A 1 190 ? 31.365 3.193 38.070 1.00 3.81 213 MET A N 1
ATOM 1462 C CA . MET A 1 190 ? 32.562 3.732 38.714 1.00 3.89 213 MET A CA 1
ATOM 1463 C C . MET A 1 190 ? 33.831 3.039 38.210 1.00 3.95 213 MET A C 1
ATOM 1464 O O . MET A 1 190 ? 34.847 3.688 37.950 1.00 4.48 213 MET A O 1
ATOM 1469 N N . ARG A 1 191 ? 33.775 1.716 38.089 1.00 4.21 214 ARG A N 1
ATOM 1470 C CA A ARG A 1 191 ? 34.927 0.962 37.603 0.50 4.34 214 ARG A CA 1
ATOM 1471 C CA B ARG A 1 191 ? 34.917 0.966 37.607 0.50 4.44 214 ARG A CA 1
ATOM 1472 C C . ARG A 1 191 ? 35.334 1.451 36.213 1.00 4.34 214 ARG A C 1
ATOM 1473 O O . ARG A 1 191 ? 36.515 1.477 35.893 1.00 4.62 214 ARG A O 1
ATOM 1488 N N . HIS A 1 192 ? 34.363 1.829 35.384 1.00 4.88 215 HIS A N 1
ATOM 1489 C CA . HIS A 1 192 ? 34.663 2.294 34.041 1.00 5.06 215 HIS A CA 1
ATOM 1490 C C . HIS A 1 192 ? 35.690 3.407 34.055 1.00 4.50 215 HIS A C 1
ATOM 1491 O O . HIS A 1 192 ? 36.684 3.372 33.316 1.00 4.82 215 HIS A O 1
ATOM 1498 N N . THR A 1 193 ? 35.431 4.449 34.847 1.00 5.03 216 THR A N 1
ATOM 1499 C CA . THR A 1 193 ? 36.332 5.594 34.835 1.00 5.66 216 THR A CA 1
ATOM 1500 C C . THR A 1 193 ? 37.617 5.302 35.590 1.00 5.08 216 THR A C 1
ATOM 1501 O O . THR A 1 193 ? 38.681 5.782 35.194 1.00 6.17 216 THR A O 1
ATOM 1505 N N . LEU A 1 194 ? 37.533 4.517 36.660 1.00 4.48 217 LEU A N 1
ATOM 1506 C CA . LEU A 1 194 ? 38.742 4.144 37.376 1.00 4.71 217 LEU A CA 1
ATOM 1507 C C . LEU A 1 194 ? 39.703 3.354 36.494 1.00 5.40 217 LEU A C 1
ATOM 1508 O O . LEU A 1 194 ? 40.925 3.522 36.582 1.00 6.48 217 LEU A O 1
ATOM 1513 N N . ASP A 1 195 ? 39.158 2.498 35.632 1.00 5.54 218 ASP A N 1
ATOM 1514 C CA . ASP A 1 195 ? 39.985 1.729 34.713 1.00 6.84 218 ASP A CA 1
ATOM 1515 C C . ASP A 1 195 ? 40.699 2.612 33.688 1.00 7.81 218 ASP A C 1
ATOM 1516 O O . ASP A 1 195 ? 41.638 2.166 33.036 1.00 10.77 218 ASP A O 1
ATOM 1521 N N . ARG A 1 196 ? 40.247 3.853 33.548 1.00 7.50 219 ARG A N 1
ATOM 1522 C CA . ARG A 1 196 ? 40.793 4.801 32.605 1.00 8.29 219 ARG A CA 1
ATOM 1523 C C . ARG A 1 196 ? 41.583 5.929 33.303 1.00 7.40 219 ARG A C 1
ATOM 1524 O O . ARG A 1 196 ? 41.889 6.966 32.703 1.00 8.53 219 ARG A O 1
ATOM 1532 N N . ARG A 1 197 ? 41.986 5.692 34.551 1.00 6.84 220 ARG A N 1
ATOM 1533 C CA . ARG A 1 197 ? 42.921 6.591 35.209 1.00 6.34 220 ARG A CA 1
ATOM 1534 C C . ARG A 1 197 ? 44.195 6.750 34.392 1.00 6.58 220 ARG A C 1
ATOM 1535 O O . ARG A 1 197 ? 44.670 5.814 33.747 1.00 7.51 220 ARG A O 1
ATOM 1543 N N . SER A 1 198 ? 44.757 7.946 34.451 1.00 6.48 221 SER A N 1
ATOM 1544 C CA . SER A 1 198 ? 46.039 8.235 33.833 1.00 7.17 221 SER A CA 1
ATOM 1545 C C . SER A 1 198 ? 47.165 7.559 34.605 1.00 7.73 221 SER A C 1
ATOM 1546 O O . SER A 1 198 ? 46.959 6.999 35.688 1.00 7.76 221 SER A O 1
ATOM 1549 N N . LYS A 1 199 ? 48.382 7.681 34.084 1.00 8.79 222 LYS A N 1
ATOM 1550 C CA . LYS A 1 199 ? 49.537 7.105 34.755 1.00 10.07 222 LYS A CA 1
ATOM 1551 C C . LYS A 1 199 ? 49.805 7.762 36.106 1.00 10.41 222 LYS A C 1
ATOM 1552 O O . LYS A 1 199 ? 50.434 7.151 36.966 1.00 14.31 222 LYS A O 1
ATOM 1558 N N . ILE A 1 200 ? 49.337 8.996 36.300 1.00 9.25 223 ILE A N 1
ATOM 1559 C CA . ILE A 1 200 ? 49.458 9.671 37.598 1.00 9.03 223 ILE A CA 1
ATOM 1560 C C . ILE A 1 200 ? 48.225 9.502 38.501 1.00 8.28 223 ILE A C 1
ATOM 1561 O O . ILE A 1 200 ? 48.136 10.125 39.554 1.00 9.41 223 ILE A O 1
ATOM 1566 N N . GLY A 1 201 ? 47.300 8.628 38.107 1.00 7.23 224 GLY A N 1
ATOM 1567 C CA . GLY A 1 201 ? 46.243 8.177 39.006 1.00 6.79 224 GLY A CA 1
ATOM 1568 C C . GLY A 1 201 ? 44.999 9.044 39.050 1.00 6.25 224 GLY A C 1
ATOM 1569 O O . GLY A 1 201 ? 44.178 8.873 39.957 1.00 6.13 224 GLY A O 1
ATOM 1570 N N . LEU A 1 202 ? 44.853 9.948 38.079 1.00 6.36 225 LEU A N 1
ATOM 1571 C CA . LEU A 1 202 ? 43.737 10.872 38.032 1.00 5.56 225 LEU A CA 1
ATOM 1572 C C . LEU A 1 202 ? 42.780 10.510 36.895 1.00 5.33 225 LEU A C 1
ATOM 1573 O O . LEU A 1 202 ? 43.162 9.892 35.898 1.00 6.56 225 LEU A O 1
ATOM 1578 N N . MET A 1 203 ? 41.531 10.936 37.064 1.00 5.09 226 MET A N 1
ATOM 1579 C CA . MET A 1 203 ? 40.512 10.865 36.014 1.00 4.91 226 MET A CA 1
ATOM 1580 C C . MET A 1 203 ? 40.110 12.278 35.635 1.00 4.79 226 MET A C 1
ATOM 1581 O O . MET A 1 203 ? 39.982 13.133 36.507 1.00 5.37 226 MET A O 1
ATOM 1586 N N . ALA A 1 204 ? 39.881 12.527 34.351 1.00 5.26 227 ALA A N 1
ATOM 1587 C CA . ALA A 1 204 ? 39.206 13.764 33.972 1.00 5.14 227 ALA A CA 1
ATOM 1588 C C . ALA A 1 204 ? 37.764 13.709 34.488 1.00 4.76 227 ALA A C 1
ATOM 1589 O O . ALA A 1 204 ? 37.166 12.634 34.627 1.00 5.48 227 ALA A O 1
ATOM 1591 N N . ALA A 1 205 ? 37.197 14.884 34.736 1.00 4.74 228 ALA A N 1
ATOM 1592 C CA . ALA A 1 205 ? 35.894 14.964 35.400 1.00 4.74 228 ALA A CA 1
ATOM 1593 C C . ALA A 1 205 ? 34.719 14.759 34.450 1.00 4.38 228 ALA A C 1
ATOM 1594 O O . ALA A 1 205 ? 33.619 14.466 34.901 1.00 5.07 228 ALA A O 1
ATOM 1596 N N . ASN A 1 206 ? 34.949 14.961 33.149 1.00 4.82 229 ASN A N 1
ATOM 1597 C CA . ASN A 1 206 ? 33.894 14.986 32.142 1.00 5.10 229 ASN A CA 1
ATOM 1598 C C . ASN A 1 206 ? 34.010 13.740 31.279 1.00 5.07 229 ASN A C 1
ATOM 1599 O O . ASN A 1 206 ? 35.100 13.433 30.791 1.00 5.25 229 ASN A O 1
ATOM 1604 N N . ILE A 1 207 ? 32.895 13.025 31.113 1.00 5.46 230 ILE A N 1
ATOM 1605 C CA . ILE A 1 207 ? 32.906 11.745 30.422 1.00 6.55 230 ILE A CA 1
ATOM 1606 C C . ILE A 1 207 ? 31.636 11.574 29.605 1.00 6.13 230 ILE A C 1
ATOM 1607 O O . ILE A 1 207 ? 30.577 12.061 29.981 1.00 7.40 230 ILE A O 1
ATOM 1612 N N . HIS A 1 208 ? 31.765 10.870 28.485 1.00 6.17 231 HIS A N 1
ATOM 1613 C CA . HIS A 1 208 ? 30.653 10.633 27.573 1.00 5.85 231 HIS A CA 1
ATOM 1614 C C . HIS A 1 208 ? 30.069 9.259 27.812 1.00 5.56 231 HIS A C 1
ATOM 1615 O O . HIS A 1 208 ? 30.782 8.252 27.766 1.00 5.92 231 HIS A O 1
ATOM 1622 N N . ALA A 1 209 ? 28.758 9.189 28.035 1.00 5.30 232 ALA A N 1
ATOM 1623 C CA . ALA A 1 209 ? 28.129 7.917 28.381 1.00 5.29 232 ALA A CA 1
ATOM 1624 C C . ALA A 1 209 ? 28.149 6.902 27.238 1.00 5.21 232 ALA A C 1
ATOM 1625 O O . ALA A 1 209 ? 28.080 5.699 27.507 1.00 5.72 232 ALA A O 1
ATOM 1627 N N . MET A 1 210 ? 28.185 7.364 25.985 1.00 5.30 233 MET A N 1
ATOM 1628 C CA . MET A 1 210 ? 28.133 6.433 24.852 1.00 5.68 233 MET A CA 1
ATOM 1629 C C . MET A 1 210 ? 29.509 6.039 24.327 1.00 6.42 233 MET A C 1
ATOM 1630 O O . MET A 1 210 ? 29.738 4.874 24.046 1.00 8.02 233 MET A O 1
ATOM 1635 N N . THR A 1 211 ? 30.433 6.984 24.214 1.00 6.33 234 THR A N 1
ATOM 1636 C CA . THR A 1 211 ? 31.774 6.607 23.782 1.00 6.79 234 THR A CA 1
ATOM 1637 C C . THR A 1 211 ? 32.577 6.015 24.941 1.00 6.34 234 THR A C 1
ATOM 1638 O O . THR A 1 211 ? 33.540 5.276 24.720 1.00 7.60 234 THR A O 1
ATOM 1642 N N . GLY A 1 212 ? 32.203 6.370 26.173 1.00 5.95 235 GLY A N 1
ATOM 1643 C CA . GLY A 1 212 ? 32.960 5.973 27.353 1.00 6.26 235 GLY A CA 1
ATOM 1644 C C . GLY A 1 212 ? 34.266 6.727 27.537 1.00 6.14 235 GLY A C 1
ATOM 1645 O O . GLY A 1 212 ? 35.038 6.390 28.428 1.00 7.40 235 GLY A O 1
ATOM 1646 N N . ALA A 1 213 ? 34.512 7.738 26.709 1.00 6.25 236 ALA A N 1
ATOM 1647 C CA . ALA A 1 213 ? 35.766 8.492 26.727 1.00 6.37 236 ALA A CA 1
ATOM 1648 C C . ALA A 1 213 ? 35.614 9.788 27.512 1.00 5.84 236 ALA A C 1
ATOM 1649 O O . ALA A 1 213 ? 34.544 10.387 27.555 1.00 6.80 236 ALA A O 1
ATOM 1651 N N . PHE A 1 214 ? 36.720 10.245 28.090 1.00 5.72 237 PHE A N 1
ATOM 1652 C CA . PHE A 1 214 ? 36.743 11.564 28.695 1.00 5.69 237 PHE A CA 1
ATOM 1653 C C . PHE A 1 214 ? 36.511 12.632 27.623 1.00 5.87 237 PHE A C 1
ATOM 1654 O O . PHE A 1 214 ? 36.963 12.505 26.481 1.00 7.29 237 PHE A O 1
ATOM 1662 N N . THR A 1 215 ? 35.815 13.694 28.012 1.00 5.76 238 THR A N 1
ATOM 1663 C CA . THR A 1 215 ? 35.498 14.803 27.121 1.00 6.19 238 THR A CA 1
ATOM 1664 C C . THR A 1 215 ? 36.190 16.102 27.546 1.00 6.14 238 THR A C 1
ATOM 1665 O O . THR A 1 215 ? 36.005 17.130 26.901 1.00 7.80 238 THR A O 1
ATOM 1669 N N . SER A 1 216 ? 36.992 16.053 28.607 1.00 6.53 239 SER A N 1
ATOM 1670 C CA . SER A 1 216 ? 37.896 17.134 28.967 1.00 6.64 239 SER A CA 1
ATOM 1671 C C . SER A 1 216 ? 39.181 16.492 29.456 1.00 6.40 239 SER A C 1
ATOM 1672 O O . SER A 1 216 ? 39.278 15.267 29.568 1.00 7.04 239 SER A O 1
ATOM 1675 N N . ARG A 1 217 ? 40.152 17.334 29.795 1.00 6.69 240 ARG A N 1
ATOM 1676 C CA . ARG A 1 217 ? 41.391 16.879 30.407 1.00 7.02 240 ARG A CA 1
ATOM 1677 C C . ARG A 1 217 ? 41.506 17.299 31.873 1.00 6.30 240 ARG A C 1
ATOM 1678 O O . ARG A 1 217 ? 42.563 17.130 32.465 1.00 7.14 240 ARG A O 1
ATOM 1686 N N . ASN A 1 218 ? 40.445 17.843 32.464 1.00 6.08 241 ASN A N 1
ATOM 1687 C CA . ASN A 1 218 ? 40.553 18.411 33.811 1.00 6.06 241 ASN A CA 1
ATOM 1688 C C . ASN A 1 218 ? 40.181 17.418 34.898 1.00 5.64 241 ASN A C 1
ATOM 1689 O O . ASN A 1 218 ? 39.032 16.999 34.977 1.00 7.07 241 ASN A O 1
ATOM 1694 N N . ALA A 1 219 ? 41.152 17.078 35.743 1.00 5.51 242 ALA A N 1
ATOM 1695 C CA . ALA A 1 219 ? 40.894 16.379 36.992 1.00 5.56 242 ALA A CA 1
ATOM 1696 C C . ALA A 1 219 ? 40.473 17.400 38.040 1.00 5.63 242 ALA A C 1
ATOM 1697 O O . ALA A 1 219 ? 41.041 18.489 38.124 1.00 7.30 242 ALA A O 1
ATOM 1699 N N . SER A 1 220 ? 39.476 17.027 38.837 1.00 5.35 243 SER A N 1
ATOM 1700 C CA . SER A 1 220 ? 38.886 17.924 39.803 1.00 5.57 243 SER A CA 1
ATOM 1701 C C . SER A 1 220 ? 38.501 17.168 41.063 1.00 4.86 243 SER A C 1
ATOM 1702 O O . SER A 1 220 ? 38.186 15.985 41.002 1.00 5.23 243 SER A O 1
ATOM 1705 N N . ILE A 1 221 ? 38.507 17.870 42.198 1.00 5.18 244 ILE A N 1
ATOM 1706 C CA . ILE A 1 221 ? 37.864 17.381 43.420 1.00 5.00 244 ILE A CA 1
ATOM 1707 C C . ILE A 1 221 ? 36.521 18.057 43.672 1.00 4.49 244 ILE A C 1
ATOM 1708 O O . ILE A 1 221 ? 35.836 17.747 44.649 1.00 4.77 244 ILE A O 1
ATOM 1713 N N . ASP A 1 222 ? 36.169 18.995 42.805 1.00 5.31 245 ASP A N 1
ATOM 1714 C CA . ASP A 1 222 ? 35.158 19.956 43.002 1.00 6.87 245 ASP A CA 1
ATOM 1715 C C . ASP A 1 222 ? 33.919 19.591 42.151 1.00 5.76 245 ASP A C 1
ATOM 1716 O O . ASP A 1 222 ? 33.594 18.421 41.925 1.00 7.74 245 ASP A O 1
ATOM 1721 N N . VAL A 1 223 ? 33.204 20.588 41.706 1.00 8.84 246 VAL A N 1
ATOM 1722 C CA A VAL A 1 223 ? 31.983 20.321 40.987 0.50 9.84 246 VAL A CA 1
ATOM 1723 C CA B VAL A 1 223 ? 31.978 20.339 40.970 0.50 10.23 246 VAL A CA 1
ATOM 1724 C C . VAL A 1 223 ? 32.315 19.481 39.733 1.00 9.67 246 VAL A C 1
ATOM 1725 O O . VAL A 1 223 ? 33.358 19.567 39.166 1.00 10.10 246 VAL A O 1
ATOM 1732 N N . TYR A 1 224 ? 31.418 18.619 39.325 1.00 10.59 247 TYR A N 1
ATOM 1733 C CA . TYR A 1 224 ? 31.621 17.625 38.204 1.00 8.44 247 TYR A CA 1
ATOM 1734 C C . TYR A 1 224 ? 32.212 16.339 38.729 1.00 5.78 247 TYR A C 1
ATOM 1735 O O . TYR A 1 224 ? 32.175 15.351 38.005 1.00 5.93 247 TYR A O 1
ATOM 1744 N N . ALA A 1 225 ? 32.767 16.318 39.943 1.00 4.96 248 ALA A N 1
ATOM 1745 C CA . ALA A 1 225 ? 33.506 15.138 40.367 1.00 4.64 248 ALA A CA 1
ATOM 1746 C C . ALA A 1 225 ? 33.270 14.735 41.822 1.00 4.05 248 ALA A C 1
ATOM 1747 O O . ALA A 1 225 ? 33.025 13.574 42.085 1.00 5.15 248 ALA A O 1
ATOM 1749 N N . ASP A 1 226 ? 33.377 15.699 42.733 1.00 4.87 249 ASP A N 1
ATOM 1750 C CA . ASP A 1 226 ? 33.201 15.564 44.170 1.00 4.09 249 ASP A CA 1
ATOM 1751 C C . ASP A 1 226 ? 32.701 14.211 44.710 1.00 3.49 249 ASP A C 1
ATOM 1752 O O . ASP A 1 226 ? 33.479 13.437 45.274 1.00 3.90 249 ASP A O 1
ATOM 1757 N N . SER A 1 227 ? 31.402 13.954 44.606 1.00 3.10 250 SER A N 1
ATOM 1758 C CA . SER A 1 227 ? 30.828 12.824 45.317 1.00 3.01 250 SER A CA 1
ATOM 1759 C C . SER A 1 227 ? 31.227 11.457 44.776 1.00 2.92 250 SER A C 1
ATOM 1760 O O . SER A 1 227 ? 31.058 10.465 45.486 1.00 3.26 250 SER A O 1
ATOM 1763 N N . PHE A 1 228 ? 31.800 11.390 43.570 1.00 3.08 251 PHE A N 1
ATOM 1764 C CA . PHE A 1 228 ? 32.386 10.123 43.113 1.00 3.10 251 PHE A CA 1
ATOM 1765 C C . PHE A 1 228 ? 33.393 9.619 44.174 1.00 3.07 251 PHE A C 1
ATOM 1766 O O . PHE A 1 228 ? 33.418 8.441 44.538 1.00 3.39 251 PHE A O 1
ATOM 1774 N N . TYR A 1 229 ? 34.248 10.535 44.637 1.00 3.16 252 TYR A N 1
ATOM 1775 C CA . TYR A 1 229 ? 35.316 10.149 45.554 1.00 3.27 252 TYR A CA 1
ATOM 1776 C C . TYR A 1 229 ? 34.754 9.759 46.922 1.00 3.10 252 TYR A C 1
ATOM 1777 O O . TYR A 1 229 ? 35.250 8.833 47.572 1.00 3.87 252 TYR A O 1
ATOM 1786 N N . GLU A 1 230 ? 33.707 10.463 47.366 1.00 2.85 253 GLU A N 1
ATOM 1787 C CA . GLU A 1 230 ? 33.008 10.058 48.580 1.00 2.82 253 GLU A CA 1
ATOM 1788 C C . GLU A 1 230 ? 32.482 8.637 48.461 1.00 2.77 253 GLU A C 1
ATOM 1789 O O . GLU A 1 230 ? 32.632 7.832 49.389 1.00 3.07 253 GLU A O 1
ATOM 1795 N N . TYR A 1 231 ? 31.823 8.327 47.342 1.00 2.80 254 TYR A N 1
ATOM 1796 C CA . TYR A 1 231 ? 31.102 7.074 47.256 1.00 2.88 254 TYR A CA 1
ATOM 1797 C C . TYR A 1 231 ? 32.040 5.875 47.164 1.00 3.03 254 TYR A C 1
ATOM 1798 O O . TYR A 1 231 ? 31.648 4.769 47.538 1.00 3.50 254 TYR A O 1
ATOM 1807 N N . LEU A 1 232 ? 33.286 6.071 46.733 1.00 3.06 255 LEU A N 1
ATOM 1808 C CA . LEU A 1 232 ? 34.267 4.993 46.847 1.00 3.27 255 LEU A CA 1
ATOM 1809 C C . LEU A 1 232 ? 34.475 4.619 48.318 1.00 3.21 255 LEU A C 1
ATOM 1810 O O . LEU A 1 232 ? 34.392 3.452 48.700 1.00 3.78 255 LEU A O 1
ATOM 1815 N N . TRP A 1 233 ? 34.771 5.612 49.164 1.00 3.24 256 TRP A N 1
ATOM 1816 C CA . TRP A 1 233 ? 34.960 5.313 50.573 1.00 3.41 256 TRP A CA 1
ATOM 1817 C C . TRP A 1 233 ? 33.680 4.778 51.203 1.00 3.23 256 TRP A C 1
ATOM 1818 O O . TRP A 1 233 ? 33.695 3.807 51.978 1.00 3.62 256 TRP A O 1
ATOM 1829 N N . ASP A 1 234 ? 32.562 5.410 50.870 1.00 3.09 257 ASP A N 1
ATOM 1830 C CA . ASP A 1 234 ? 31.308 5.061 51.515 1.00 3.21 257 ASP A CA 1
ATOM 1831 C C . ASP A 1 234 ? 30.908 3.613 51.195 1.00 3.34 257 ASP A C 1
ATOM 1832 O O . ASP A 1 234 ? 30.270 2.958 52.022 1.00 3.79 257 ASP A O 1
ATOM 1837 N N . ALA A 1 235 ? 31.264 3.121 50.005 1.00 3.45 258 ALA A N 1
ATOM 1838 C CA . ALA A 1 235 ? 30.933 1.745 49.647 1.00 3.66 258 ALA A CA 1
ATOM 1839 C C . ALA A 1 235 ? 31.780 0.740 50.444 1.00 3.79 258 ALA A C 1
ATOM 1840 O O . ALA A 1 235 ? 31.323 -0.358 50.769 1.00 4.44 258 ALA A O 1
ATOM 1842 N N . TRP A 1 236 ? 33.033 1.090 50.729 1.00 4.02 259 TRP A N 1
ATOM 1843 C CA . TRP A 1 236 ? 33.815 0.313 51.686 1.00 4.37 259 TRP A CA 1
ATOM 1844 C C . TRP A 1 236 ? 33.126 0.312 53.038 1.00 4.38 259 TRP A C 1
ATOM 1845 O O . TRP A 1 236 ? 32.920 -0.739 53.652 1.00 5.09 259 TRP A O 1
ATOM 1856 N N . ALA A 1 237 ? 32.753 1.493 53.525 1.00 4.34 260 ALA A N 1
ATOM 1857 C CA . ALA A 1 237 ? 32.182 1.588 54.862 1.00 4.67 260 ALA A CA 1
ATOM 1858 C C . ALA A 1 237 ? 30.847 0.842 54.980 1.00 4.92 260 ALA A C 1
ATOM 1859 O O . ALA A 1 237 ? 30.598 0.163 55.989 1.00 6.15 260 ALA A O 1
ATOM 1861 N N . LEU A 1 238 ? 29.987 0.986 53.973 1.00 4.50 261 LEU A N 1
ATOM 1862 C CA . LEU A 1 238 ? 28.653 0.399 54.015 1.00 4.59 261 LEU A CA 1
ATOM 1863 C C . LEU A 1 238 ? 28.620 -1.080 53.641 1.00 5.03 261 LEU A C 1
ATOM 1864 O O . LEU A 1 238 ? 27.833 -1.845 54.203 1.00 6.84 261 LEU A O 1
ATOM 1869 N N . PHE A 1 239 ? 29.433 -1.469 52.657 1.00 4.74 262 PHE A N 1
ATOM 1870 C CA . PHE A 1 239 ? 29.299 -2.796 52.046 1.00 5.29 262 PHE A CA 1
ATOM 1871 C C . PHE A 1 239 ? 30.540 -3.661 52.208 1.00 5.45 262 PHE A C 1
ATOM 1872 O O . PHE A 1 239 ? 30.524 -4.825 51.824 1.00 6.93 262 PHE A O 1
ATOM 1880 N N . GLY A 1 240 ? 31.617 -3.108 52.749 1.00 5.31 263 GLY A N 1
ATOM 1881 C CA . GLY A 1 240 ? 32.858 -3.857 52.862 1.00 5.76 263 GLY A CA 1
ATOM 1882 C C . GLY A 1 240 ? 33.505 -4.160 51.524 1.00 5.85 263 GLY A C 1
ATOM 1883 O O . GLY A 1 240 ? 34.279 -5.107 51.410 1.00 6.88 263 GLY A O 1
ATOM 1884 N N . ASP A 1 241 ? 33.210 -3.351 50.503 1.00 5.55 264 ASP A N 1
ATOM 1885 C CA . ASP A 1 241 ? 33.737 -3.610 49.168 1.00 5.76 264 ASP A CA 1
ATOM 1886 C C . ASP A 1 241 ? 35.230 -3.280 49.111 1.00 5.74 264 ASP A C 1
ATOM 1887 O O . ASP A 1 241 ? 35.625 -2.126 49.263 1.00 5.86 264 ASP A O 1
ATOM 1892 N N . GLU A 1 242 ? 36.038 -4.310 48.888 1.00 7.05 265 GLU A N 1
ATOM 1893 C CA A GLU A 1 242 ? 37.489 -4.196 48.886 0.50 7.79 265 GLU A CA 1
ATOM 1894 C CA B GLU A 1 242 ? 37.479 -4.138 48.927 0.50 7.64 265 GLU A CA 1
ATOM 1895 C C . GLU A 1 242 ? 38.006 -3.345 47.731 1.00 6.79 265 GLU A C 1
ATOM 1896 O O . GLU A 1 242 ? 38.999 -2.628 47.871 1.00 7.42 265 GLU A O 1
ATOM 1907 N N . ASP A 1 243 ? 37.366 -3.450 46.570 1.00 6.50 266 ASP A N 1
ATOM 1908 C CA . ASP A 1 243 ? 37.793 -2.649 45.429 1.00 5.75 266 ASP A CA 1
ATOM 1909 C C . ASP A 1 243 ? 37.605 -1.168 45.751 1.00 4.99 266 ASP A C 1
ATOM 1910 O O . ASP A 1 243 ? 38.496 -0.357 45.522 1.00 5.28 266 ASP A O 1
ATOM 1915 N N . CYS A 1 244 ? 36.443 -0.816 46.299 1.00 4.82 267 CYS A N 1
ATOM 1916 C CA . CYS A 1 244 ? 36.169 0.568 46.602 1.00 4.50 267 CYS A CA 1
ATOM 1917 C C . CYS A 1 244 ? 37.099 1.107 47.680 1.00 4.60 267 CYS A C 1
ATOM 1918 O O . CYS A 1 244 ? 37.509 2.261 47.618 1.00 5.08 267 CYS A O 1
ATOM 1921 N N . LYS A 1 245 ? 37.451 0.285 48.669 1.00 5.22 268 LYS A N 1
ATOM 1922 C CA . LYS A 1 245 ? 38.422 0.703 49.680 1.00 6.14 268 LYS A CA 1
ATOM 1923 C C . LYS A 1 245 ? 39.759 1.072 49.023 1.00 6.31 268 LYS A C 1
ATOM 1924 O O . LYS A 1 245 ? 40.371 2.095 49.349 1.00 7.72 268 LYS A O 1
ATOM 1930 N N . ARG A 1 246 ? 40.223 0.203 48.121 1.00 6.02 269 ARG A N 1
ATOM 1931 C CA . ARG A 1 246 ? 41.471 0.427 47.400 1.00 6.44 269 ARG A CA 1
ATOM 1932 C C . ARG A 1 246 ? 41.382 1.700 46.558 1.00 5.56 269 ARG A C 1
ATOM 1933 O O . ARG A 1 246 ? 42.267 2.561 46.600 1.00 6.29 269 ARG A O 1
ATOM 1941 N N . TRP A 1 247 ? 40.317 1.793 45.774 1.00 4.91 270 TRP A N 1
ATOM 1942 C CA . TRP A 1 247 ? 40.134 2.917 44.881 1.00 4.67 270 TRP A CA 1
ATOM 1943 C C . TRP A 1 247 ? 40.031 4.237 45.618 1.00 4.29 270 TRP A C 1
ATOM 1944 O O . TRP A 1 247 ? 40.552 5.263 45.154 1.00 4.65 270 TRP A O 1
ATOM 1955 N N . ALA A 1 248 ? 39.346 4.246 46.766 1.00 4.41 271 ALA A N 1
ATOM 1956 C CA . ALA A 1 248 ? 39.180 5.491 47.520 1.00 4.81 271 ALA A CA 1
ATOM 1957 C C . ALA A 1 248 ? 40.538 6.065 47.912 1.00 5.14 271 ALA A C 1
ATOM 1958 O O . ALA A 1 248 ? 40.802 7.257 47.756 1.00 6.36 271 ALA A O 1
ATOM 1960 N N . VAL A 1 249 ? 41.383 5.206 48.466 1.00 5.11 272 VAL A N 1
ATOM 1961 C CA . VAL A 1 249 ? 42.695 5.628 48.937 1.00 6.17 272 VAL A CA 1
ATOM 1962 C C . VAL A 1 249 ? 43.608 5.976 47.762 1.00 5.42 272 VAL A C 1
ATOM 1963 O O . VAL A 1 249 ? 44.319 6.982 47.804 1.00 6.22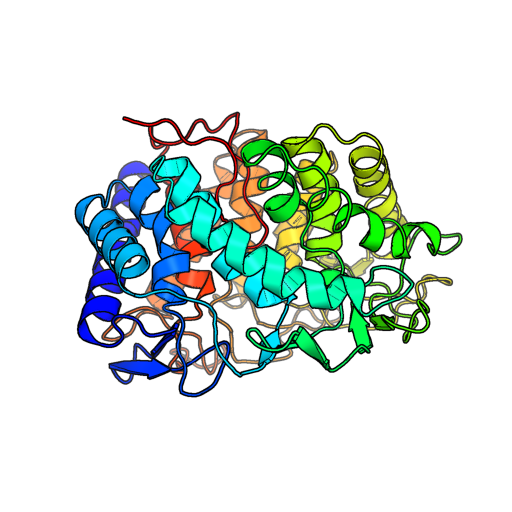 272 VAL A O 1
ATOM 1967 N N . GLU A 1 250 ? 43.582 5.174 46.700 1.00 5.13 273 GLU A N 1
ATOM 1968 C CA . GLU A 1 250 ? 44.401 5.480 45.523 1.00 5.30 273 GLU A CA 1
ATOM 1969 C C . GLU A 1 250 ? 44.023 6.835 44.936 1.00 4.85 273 GLU A C 1
ATOM 1970 O O . GLU A 1 250 ? 44.897 7.643 44.606 1.00 5.35 273 GLU A O 1
ATOM 1976 N N . CYS A 1 251 ? 42.728 7.097 44.802 1.00 4.42 274 CYS A N 1
ATOM 1977 C CA . CYS A 1 251 ? 42.319 8.350 44.179 1.00 4.42 274 CYS A CA 1
ATOM 1978 C C . CYS A 1 251 ? 42.748 9.550 45.010 1.00 4.36 274 CYS A C 1
ATOM 1979 O O . CYS A 1 251 ? 43.218 10.550 44.462 1.00 4.93 274 CYS A O 1
ATOM 1982 N N . VAL A 1 252 ? 42.559 9.459 46.325 1.00 4.65 275 VAL A N 1
ATOM 1983 C CA . VAL A 1 252 ? 42.927 10.554 47.205 1.00 5.14 275 VAL A CA 1
ATOM 1984 C C . VAL A 1 252 ? 44.441 10.739 47.219 1.00 5.38 275 VAL A C 1
ATOM 1985 O O . VAL A 1 252 ? 44.922 11.882 47.197 1.00 6.14 275 VAL A O 1
ATOM 1989 N N . ASP A 1 253 ? 45.219 9.655 47.230 1.00 5.87 276 ASP A N 1
ATOM 1990 C CA A ASP A 1 253 ? 46.703 9.718 47.124 0.50 6.44 276 ASP A CA 1
ATOM 1991 C CA B ASP A 1 253 ? 46.636 9.881 47.232 0.50 6.09 276 ASP A CA 1
ATOM 1992 C C . ASP A 1 253 ? 47.119 10.499 45.894 1.00 5.68 276 ASP A C 1
ATOM 1993 O O . ASP A 1 253 ? 48.042 11.309 45.913 1.00 5.99 276 ASP A O 1
ATOM 2002 N N . ALA A 1 254 ? 46.464 10.210 44.772 1.00 5.31 277 ALA A N 1
ATOM 2003 C CA . ALA A 1 254 ? 46.818 10.875 43.521 1.00 5.10 277 ALA A CA 1
ATOM 2004 C C . ALA A 1 254 ? 46.490 12.377 43.597 1.00 4.45 277 ALA A C 1
ATOM 2005 O O . ALA A 1 254 ? 47.246 13.217 43.108 1.00 4.88 277 ALA A O 1
ATOM 2007 N N . GLN A 1 255 ? 45.350 12.712 44.204 1.00 4.33 278 GLN A N 1
ATOM 2008 C CA . GLN A 1 255 ? 44.976 14.099 44.400 1.00 4.30 278 GLN A CA 1
ATOM 2009 C C . GLN A 1 255 ? 45.949 14.825 45.326 1.00 4.28 278 GLN A C 1
ATOM 2010 O O . GLN A 1 255 ? 46.322 15.974 45.080 1.00 4.54 278 GLN A O 1
ATOM 2016 N N . LEU A 1 256 ? 46.358 14.174 46.408 1.00 4.57 279 LEU A N 1
ATOM 2017 C CA . LEU A 1 256 ? 47.320 14.793 47.309 1.00 4.97 279 LEU A CA 1
ATOM 2018 C C . LEU A 1 256 ? 48.668 15.008 46.618 1.00 5.34 279 LEU A C 1
ATOM 2019 O O . LEU A 1 256 ? 49.357 15.987 46.899 1.00 7.12 279 LEU A O 1
ATOM 2024 N N . ALA A 1 257 ? 49.057 14.092 45.729 1.00 5.15 280 ALA A N 1
ATOM 2025 C CA . ALA A 1 257 ? 50.332 14.209 45.020 1.00 6.03 280 ALA A CA 1
ATOM 2026 C C . ALA A 1 257 ? 50.311 15.308 43.956 1.00 5.93 280 ALA A C 1
ATOM 2027 O O . ALA A 1 257 ? 51.296 16.018 43.780 1.00 8.60 280 ALA A O 1
ATOM 2029 N N . HIS A 1 258 ? 49.188 15.454 43.259 1.00 5.13 281 HIS A N 1
ATOM 2030 C CA . HIS A 1 258 ? 49.151 16.271 42.042 1.00 5.85 281 HIS A CA 1
ATOM 2031 C C . HIS A 1 258 ? 48.253 17.479 42.097 1.00 6.00 281 HIS A C 1
ATOM 2032 O O . HIS A 1 258 ? 48.453 18.402 41.318 1.00 8.95 281 HIS A O 1
ATOM 2039 N N . GLN A 1 259 ? 47.250 17.487 42.977 1.00 5.18 282 GLN A N 1
ATOM 2040 C CA . GLN A 1 259 ? 46.331 18.629 43.081 1.00 5.70 282 GLN A CA 1
ATOM 2041 C C . GLN A 1 259 ? 46.502 19.480 44.332 1.00 5.65 282 GLN A C 1
ATOM 2042 O O . GLN A 1 259 ? 46.064 20.622 44.348 1.00 7.28 282 GLN A O 1
ATOM 2048 N N . ALA A 1 260 ? 47.107 18.956 45.388 1.00 5.67 283 ALA A N 1
ATOM 2049 C CA . ALA A 1 260 ? 47.315 19.756 46.595 1.00 5.95 283 ALA A CA 1
ATOM 2050 C C . ALA A 1 260 ? 48.332 20.852 46.298 1.00 6.54 283 ALA A C 1
ATOM 2051 O O . ALA A 1 260 ? 49.485 20.555 45.995 1.00 8.45 283 ALA A O 1
ATOM 2053 N N . LYS A 1 261 ? 47.913 22.109 46.396 1.00 6.25 284 LYS A N 1
ATOM 2054 C CA . LYS A 1 261 ? 48.778 23.242 46.118 1.00 6.90 284 LYS A CA 1
ATOM 2055 C C . LYS A 1 261 ? 48.547 24.287 47.183 1.00 7.16 284 LYS A C 1
ATOM 2056 O O . LYS A 1 261 ? 47.410 24.517 47.582 1.00 9.64 284 LYS A O 1
ATOM 2062 N N . ARG A 1 262 ? 49.611 24.953 47.611 1.00 7.06 285 ARG A N 1
ATOM 2063 C CA . ARG A 1 262 ? 49.468 26.034 48.562 1.00 6.89 285 ARG A CA 1
ATOM 2064 C C . ARG A 1 262 ? 49.547 27.388 47.865 1.00 6.86 285 ARG A C 1
ATOM 2065 O O . ARG A 1 262 ? 50.364 27.608 46.967 1.00 8.54 285 ARG A O 1
ATOM 2073 N N . TYR A 1 263 ? 48.678 28.295 48.291 1.00 5.66 286 TYR A N 1
ATOM 2074 C CA . TYR A 1 263 ? 48.680 29.677 47.835 1.00 6.18 286 TYR A CA 1
ATOM 2075 C C . TYR A 1 263 ? 48.563 30.536 49.083 1.00 5.85 286 TYR A C 1
ATOM 2076 O O . TYR A 1 263 ? 47.666 30.321 49.897 1.00 5.69 286 TYR A O 1
ATOM 2085 N N . ASP A 1 264 ? 49.482 31.480 49.253 1.00 6.43 287 ASP A N 1
ATOM 2086 C CA . ASP A 1 264 ? 49.477 32.350 50.424 1.00 6.48 287 ASP A CA 1
ATOM 2087 C C . ASP A 1 264 ? 49.367 31.558 51.739 1.00 6.09 287 ASP A C 1
ATOM 2088 O O . ASP A 1 264 ? 48.713 31.997 52.688 1.00 6.67 287 ASP A O 1
ATOM 2093 N N . GLY A 1 265 ? 50.048 30.415 51.781 1.00 6.32 288 GLY A N 1
ATOM 2094 C CA . GLY A 1 265 ? 50.121 29.606 52.971 1.00 6.55 288 GLY A CA 1
ATOM 2095 C C . GLY A 1 265 ? 48.969 28.645 53.199 1.00 6.27 288 GLY A C 1
ATOM 2096 O O . GLY A 1 265 ? 49.016 27.894 54.169 1.00 7.67 288 GLY A O 1
ATOM 2097 N N . ARG A 1 266 ? 47.955 28.669 52.329 1.00 5.28 289 ARG A N 1
ATOM 2098 C CA . ARG A 1 266 ? 46.742 27.879 52.516 1.00 4.95 289 ARG A CA 1
ATOM 2099 C C . ARG A 1 266 ? 46.651 26.780 51.465 1.00 4.77 289 ARG A C 1
ATOM 2100 O O . ARG A 1 266 ? 47.014 26.973 50.309 1.00 5.43 289 ARG A O 1
ATOM 2108 N N . LEU A 1 267 ? 46.115 25.640 51.887 1.00 4.55 290 LEU A N 1
ATOM 2109 C CA . LEU A 1 267 ? 45.924 24.490 51.010 1.00 4.49 290 LEU A CA 1
ATOM 2110 C C . LEU A 1 267 ? 44.664 24.639 50.147 1.00 4.32 290 LEU A C 1
ATOM 2111 O O . LEU A 1 267 ? 43.567 24.858 50.666 1.00 4.52 290 LEU A O 1
ATOM 2116 N N . TRP A 1 268 ? 44.832 24.443 48.841 1.00 4.53 291 TRP A N 1
ATOM 2117 C CA . TRP A 1 268 ? 43.726 24.357 47.895 1.00 4.49 291 TRP A CA 1
ATOM 2118 C C . TRP A 1 268 ? 43.969 23.180 46.960 1.00 4.52 291 TRP A C 1
ATOM 2119 O O . TRP A 1 268 ? 45.074 22.633 46.903 1.00 5.28 291 TRP A O 1
ATOM 2130 N N . PHE A 1 269 ? 42.927 22.799 46.231 1.00 4.65 292 PHE A N 1
ATOM 2131 C CA . PHE A 1 269 ? 42.979 21.701 45.259 1.00 4.88 292 PHE A CA 1
ATOM 2132 C C . PHE A 1 269 ? 42.408 22.193 43.937 1.00 5.23 292 PHE A C 1
ATOM 2133 O O . PHE A 1 269 ? 41.275 21.855 43.575 1.00 5.68 292 PHE A O 1
ATOM 2141 N N . PRO A 1 270 ? 43.174 23.008 43.206 1.00 5.79 293 PRO A N 1
ATOM 2142 C CA . PRO A 1 270 ? 42.723 23.442 41.899 1.00 6.46 293 PRO A CA 1
ATOM 2143 C C . PRO A 1 270 ? 42.671 22.274 40.914 1.00 6.18 293 PRO A C 1
ATOM 2144 O O . PRO A 1 270 ? 43.290 21.224 41.130 1.00 6.81 293 PRO A O 1
ATOM 2148 N N . MET A 1 271 ? 41.956 22.479 39.816 1.00 6.43 294 MET A N 1
ATOM 2149 C CA A MET A 1 271 ? 41.924 21.540 38.698 0.50 6.57 294 MET A CA 1
ATOM 2150 C CA B MET A 1 271 ? 41.958 21.452 38.803 0.50 6.53 294 MET A CA 1
ATOM 2151 C C . MET A 1 271 ? 43.298 21.435 38.072 1.00 6.28 294 MET A C 1
ATOM 2152 O O . MET A 1 271 ? 44.009 22.443 37.963 1.00 7.01 294 MET A O 1
ATOM 2161 N N . VAL A 1 272 ? 43.634 20.239 37.610 1.00 5.98 295 VAL A N 1
ATOM 2162 C CA . VAL A 1 272 ? 44.871 20.003 36.900 1.00 6.08 295 VAL A CA 1
ATOM 2163 C C . VAL A 1 272 ? 44.613 19.126 35.690 1.00 5.87 295 VAL A C 1
ATOM 2164 O O . VAL A 1 272 ? 43.613 18.415 35.615 1.00 6.18 295 VAL A O 1
ATOM 2168 N N . ASP A 1 273 ? 45.544 19.162 34.750 1.00 6.25 296 ASP A N 1
ATOM 2169 C CA . ASP A 1 273 ? 45.497 18.231 33.637 1.00 6.45 296 ASP A CA 1
ATOM 2170 C C . ASP A 1 273 ? 45.654 16.814 34.171 1.00 6.23 296 ASP A C 1
ATOM 2171 O O . ASP A 1 273 ? 46.605 16.512 34.894 1.00 6.89 296 ASP A O 1
ATOM 2176 N N . PHE A 1 274 ? 44.726 15.935 33.812 1.00 6.08 297 PHE A N 1
ATOM 2177 C CA . PHE A 1 274 ? 44.679 14.625 34.447 1.00 6.36 297 PHE A CA 1
ATOM 2178 C C . PHE A 1 274 ? 45.873 13.740 34.122 1.00 6.89 297 PHE A C 1
ATOM 2179 O O . PHE A 1 274 ? 46.121 12.787 34.854 1.00 7.41 297 PHE A O 1
ATOM 2187 N N . GLU A 1 275 ? 46.603 14.046 33.041 1.00 7.60 298 GLU A N 1
ATOM 2188 C CA . GLU A 1 275 ? 47.800 13.288 32.667 1.00 8.73 298 GLU A CA 1
ATOM 2189 C C . GLU A 1 275 ? 49.096 13.988 33.062 1.00 9.50 298 GLU A C 1
ATOM 2190 O O . GLU A 1 275 ? 50.045 13.329 33.489 1.00 10.97 298 GLU A O 1
ATOM 2196 N N . THR A 1 276 ? 49.171 15.304 32.891 1.00 9.58 299 THR A N 1
ATOM 2197 C CA . THR A 1 276 ? 50.436 16.007 33.114 1.00 10.45 299 THR A CA 1
ATOM 2198 C C . THR A 1 276 ? 50.549 16.639 34.493 1.00 10.48 299 THR A C 1
ATOM 2199 O O . THR A 1 276 ? 51.652 16.943 34.938 1.00 13.03 299 THR A O 1
ATOM 2203 N N . GLY A 1 277 ? 49.422 16.871 35.155 1.00 9.80 300 GLY A N 1
ATOM 2204 C CA . GLY A 1 277 ? 49.425 17.540 36.443 1.00 10.01 300 GLY A CA 1
ATOM 2205 C C . GLY A 1 277 ? 49.570 19.054 36.387 1.00 9.91 300 GLY A C 1
ATOM 2206 O O . GLY A 1 277 ? 49.597 19.696 37.431 1.00 10.41 300 GLY A O 1
ATOM 2207 N N . ALA A 1 278 ? 49.644 19.641 35.194 1.00 9.88 301 ALA A N 1
ATOM 2208 C CA . ALA A 1 278 ? 49.725 21.098 35.091 1.00 10.48 301 ALA A CA 1
ATOM 2209 C C . ALA A 1 278 ? 48.423 21.704 35.614 1.00 9.44 301 ALA A C 1
ATOM 2210 O O . ALA A 1 278 ? 47.349 21.198 35.324 1.00 8.57 301 ALA A O 1
ATOM 2212 N N . VAL A 1 279 ? 48.512 22.785 36.381 1.00 10.33 302 VAL A N 1
ATOM 2213 C CA . VAL A 1 279 ? 47.308 23.443 36.883 1.00 9.40 302 VAL A CA 1
ATOM 2214 C C . VAL A 1 279 ? 46.510 24.021 35.709 1.00 8.75 302 VAL A C 1
ATOM 2215 O O . VAL A 1 279 ? 47.076 24.677 34.834 1.00 10.77 302 VAL A O 1
ATOM 2219 N N . THR A 1 280 ? 45.207 23.755 35.685 1.00 7.45 303 THR A N 1
ATOM 2220 C CA . THR A 1 280 ? 44.360 24.187 34.579 1.00 7.92 303 THR A CA 1
ATOM 2221 C C . THR A 1 280 ? 43.239 25.123 35.007 1.00 9.15 303 THR A C 1
ATOM 2222 O O . THR A 1 280 ? 42.462 25.564 34.170 1.00 12.16 303 THR A O 1
ATOM 2226 N N . GLY A 1 281 ? 43.155 25.437 36.290 1.00 9.18 304 GLY A N 1
ATOM 2227 C CA . GLY A 1 281 ? 42.196 26.411 36.763 1.00 10.31 304 GLY A CA 1
ATOM 2228 C C . GLY A 1 281 ? 42.656 27.053 38.043 1.00 8.96 304 GLY A C 1
ATOM 2229 O O . GLY A 1 281 ? 43.598 26.585 38.704 1.00 12.13 304 GLY A O 1
ATOM 2230 N N . THR A 1 282 ? 42.001 28.154 38.372 1.00 7.85 305 THR A N 1
ATOM 2231 C CA . THR A 1 282 ? 42.290 28.864 39.607 1.00 8.72 305 THR A CA 1
ATOM 2232 C C . THR A 1 282 ? 41.058 29.011 40.513 1.00 7.77 305 THR A C 1
ATOM 2233 O O . THR A 1 282 ? 41.147 29.615 41.562 1.00 10.04 305 THR A O 1
ATOM 2237 N N . ALA A 1 283 ? 39.921 28.434 40.143 1.00 7.49 306 ALA A N 1
ATOM 2238 C CA . ALA A 1 283 ? 38.721 28.538 40.963 1.00 7.47 306 ALA A CA 1
ATOM 2239 C C . ALA A 1 283 ? 38.630 27.376 41.950 1.00 6.91 306 ALA A C 1
ATOM 2240 O O . ALA A 1 283 ? 39.035 26.252 41.653 1.00 9.68 306 ALA A O 1
ATOM 2242 N N . GLN A 1 284 ? 38.092 27.661 43.129 1.00 5.36 307 GLN A N 1
ATOM 2243 C CA . GLN A 1 284 ? 37.633 26.620 44.040 1.00 4.97 307 GLN A CA 1
ATOM 2244 C C . GLN A 1 284 ? 36.231 26.979 44.472 1.00 4.72 307 GLN A C 1
ATOM 2245 O O . GLN A 1 284 ? 35.984 28.104 44.910 1.00 5.49 307 GLN A O 1
ATOM 2251 N N . SER A 1 285 ? 35.314 26.033 44.363 1.00 5.12 308 SER A N 1
ATOM 2252 C CA A SER A 1 285 ? 33.947 26.198 44.802 0.33 5.26 308 SER A CA 1
ATOM 2253 C CA B SER A 1 285 ? 33.976 26.330 44.841 0.33 5.29 308 SER A CA 1
ATOM 2254 C CA C SER A 1 285 ? 33.943 26.233 44.839 0.33 5.52 308 SER A CA 1
ATOM 2255 C C . SER A 1 285 ? 33.850 25.971 46.315 1.00 4.69 308 SER A C 1
ATOM 2256 O O . SER A 1 285 ? 34.588 25.142 46.855 1.00 4.84 308 SER A O 1
ATOM 2263 N N . GLU A 1 286 ? 32.892 26.623 46.961 1.00 4.72 309 GLU A N 1
ATOM 2264 C CA . GLU A 1 286 ? 32.565 26.305 48.340 1.00 4.62 309 GLU A CA 1
ATOM 2265 C C . GLU A 1 286 ? 32.239 24.806 48.479 1.00 4.29 309 GLU A C 1
ATOM 2266 O O . GLU A 1 286 ? 32.468 24.208 49.528 1.00 4.55 309 GLU A O 1
ATOM 2272 N N . LEU A 1 287 ? 31.677 24.229 47.415 1.00 4.30 310 LEU A N 1
ATOM 2273 C CA . LEU A 1 287 ? 31.210 22.857 47.451 1.00 4.70 310 LEU A CA 1
ATOM 2274 C C . LEU A 1 287 ? 32.360 21.873 47.650 1.00 3.97 310 LEU A C 1
ATOM 2275 O O . LEU A 1 287 ? 32.120 20.731 48.044 1.00 4.49 310 LEU A O 1
ATOM 2280 N N . ALA A 1 288 ? 33.596 22.301 47.402 1.00 3.65 311 ALA A N 1
ATOM 2281 C CA . ALA A 1 288 ? 34.760 21.464 47.638 1.00 3.90 311 ALA A CA 1
ATOM 2282 C C . ALA A 1 288 ? 35.001 21.160 49.115 1.00 3.46 311 ALA A C 1
ATOM 2283 O O . ALA A 1 288 ? 35.787 20.264 49.413 1.00 3.77 311 ALA A O 1
ATOM 2285 N N . ALA A 1 289 ? 34.364 21.896 50.032 1.00 3.52 312 ALA A N 1
ATOM 2286 C CA . ALA A 1 289 ? 34.684 21.721 51.447 1.00 3.51 312 ALA A CA 1
ATOM 2287 C C . ALA A 1 289 ? 34.359 20.308 51.956 1.00 3.22 312 ALA A C 1
ATOM 2288 O O . ALA A 1 289 ? 34.940 19.886 52.954 1.00 3.63 312 ALA A O 1
ATOM 2290 N N . TYR A 1 290 ? 33.470 19.572 51.281 1.00 3.23 313 TYR A N 1
ATOM 2291 C CA . TYR A 1 290 ? 33.216 18.183 51.673 1.00 3.33 313 TYR A CA 1
ATOM 2292 C C . TYR A 1 290 ? 34.533 17.403 51.759 1.00 3.09 313 TYR A C 1
ATOM 2293 O O . TYR A 1 290 ? 34.641 16.448 52.545 1.00 3.30 313 TYR A O 1
ATOM 2302 N N . TYR A 1 291 ? 35.500 17.763 50.918 1.00 3.09 314 TYR A N 1
ATOM 2303 C CA . TYR A 1 291 ? 36.712 16.980 50.766 1.00 3.13 314 TYR A CA 1
ATOM 2304 C C . TYR A 1 291 ? 37.548 16.989 52.043 1.00 3.10 314 TYR A C 1
ATOM 2305 O O . TYR A 1 291 ? 38.295 16.048 52.302 1.00 3.40 314 TYR A O 1
ATOM 2314 N N . ALA A 1 292 ? 37.447 18.052 52.847 1.00 3.24 315 ALA A N 1
ATOM 2315 C CA . ALA A 1 292 ? 38.164 18.068 54.124 1.00 3.39 315 ALA A CA 1
ATOM 2316 C C . ALA A 1 292 ? 37.723 16.871 54.992 1.00 3.24 315 ALA A C 1
ATOM 2317 O O . ALA A 1 292 ? 38.542 16.220 55.652 1.00 3.82 315 ALA A O 1
ATOM 2319 N N . GLY A 1 293 ? 36.416 16.602 55.004 1.00 3.17 316 GLY A N 1
ATOM 2320 C CA . GLY A 1 293 ? 35.910 15.452 55.735 1.00 3.42 316 GLY A CA 1
ATOM 2321 C C . GLY A 1 293 ? 36.312 14.123 55.114 1.00 3.36 316 GLY A C 1
ATOM 2322 O O . GLY A 1 293 ? 36.702 13.194 55.834 1.00 3.98 316 GLY A O 1
ATOM 2323 N N . LEU A 1 294 ? 36.230 14.022 53.790 1.00 3.34 317 LEU A N 1
ATOM 2324 C CA . LEU A 1 294 ? 36.634 12.786 53.113 1.00 3.40 317 LEU A CA 1
ATOM 2325 C C . LEU A 1 294 ? 38.104 12.468 53.406 1.00 3.45 317 LEU A C 1
ATOM 2326 O O . LEU A 1 294 ? 38.454 11.310 53.641 1.00 3.92 317 LEU A O 1
ATOM 2331 N N . LEU A 1 295 ? 38.963 13.482 53.367 1.00 3.41 318 LEU A N 1
ATOM 2332 C CA . LEU A 1 295 ? 40.376 13.273 53.684 1.00 3.62 318 LEU A CA 1
ATOM 2333 C C . LEU A 1 295 ? 40.525 12.605 55.050 1.00 3.66 318 LEU A C 1
ATOM 2334 O O . LEU A 1 295 ? 41.293 11.660 55.200 1.00 4.37 318 LEU A O 1
ATOM 2339 N N . GLY A 1 296 ? 39.794 13.100 56.049 1.00 3.75 319 GLY A N 1
ATOM 2340 C CA . GLY A 1 296 ? 39.834 12.433 57.348 1.00 4.11 319 GLY A CA 1
ATOM 2341 C C . GLY A 1 296 ? 39.337 10.992 57.298 1.00 4.18 319 GLY A C 1
ATOM 2342 O O . GLY A 1 296 ? 39.959 10.085 57.865 1.00 4.77 319 GLY A O 1
ATOM 2343 N N . GLN A 1 297 ? 38.216 10.774 56.616 1.00 4.03 320 GLN A N 1
ATOM 2344 C CA . GLN A 1 297 ? 37.635 9.436 56.550 1.00 4.22 320 GLN A CA 1
ATOM 2345 C C . GLN A 1 297 ? 38.607 8.405 55.990 1.00 4.45 320 GLN A C 1
ATOM 2346 O O . GLN A 1 297 ? 38.640 7.268 56.473 1.00 5.32 320 GLN A O 1
ATOM 2352 N N . VAL A 1 298 ? 39.360 8.764 54.954 1.00 4.38 321 VAL A N 1
ATOM 2353 C CA . VAL A 1 298 ? 40.230 7.806 54.273 1.00 4.92 321 VAL A CA 1
ATOM 2354 C C . VAL A 1 298 ? 41.601 7.674 54.933 1.00 5.21 321 VAL A C 1
ATOM 2355 O O . VAL A 1 298 ? 42.462 6.973 54.409 1.00 7.00 321 VAL A O 1
ATOM 2359 N N . GLY A 1 299 ? 41.802 8.315 56.083 1.00 4.91 322 GLY A N 1
ATOM 2360 C CA . GLY A 1 299 ? 43.053 8.183 56.813 1.00 5.03 322 GLY A CA 1
ATOM 2361 C C . GLY A 1 299 ? 44.088 9.241 56.510 1.00 4.57 322 GLY A C 1
ATOM 2362 O O . GLY A 1 299 ? 45.284 8.981 56.654 1.00 5.28 322 GLY A O 1
ATOM 2363 N N . ARG A 1 300 ? 43.624 10.431 56.127 1.00 4.29 323 ARG A N 1
ATOM 2364 C CA A ARG A 1 300 ? 44.471 11.580 55.836 0.50 4.39 323 ARG A CA 1
ATOM 2365 C CA B ARG A 1 300 ? 44.493 11.588 55.874 0.50 4.54 323 ARG A CA 1
ATOM 2366 C C . ARG A 1 300 ? 43.946 12.783 56.644 1.00 4.33 323 ARG A C 1
ATOM 2367 O O . ARG A 1 300 ? 43.703 13.869 56.105 1.00 4.94 323 ARG A O 1
ATOM 2382 N N . LYS A 1 301 ? 43.770 12.585 57.944 1.00 4.50 324 LYS A N 1
ATOM 2383 C CA A LYS A 1 301 ? 43.144 13.608 58.765 0.50 4.92 324 LYS A CA 1
ATOM 2384 C CA B LYS A 1 301 ? 43.145 13.601 58.792 0.50 4.94 324 LYS A CA 1
ATOM 2385 C C . LYS A 1 301 ? 43.938 14.900 58.857 1.00 4.14 324 LYS A C 1
ATOM 2386 O O . LYS A 1 301 ? 43.341 15.964 58.845 1.00 4.38 324 LYS A O 1
ATOM 2397 N N . ALA A 1 302 ? 45.267 14.834 58.958 1.00 4.30 325 ALA A N 1
ATOM 2398 C CA . ALA A 1 302 ? 46.024 16.089 59.037 1.00 4.68 325 ALA A CA 1
ATOM 2399 C C . ALA A 1 302 ? 45.778 16.940 57.792 1.00 4.19 325 ALA A C 1
ATOM 2400 O O . ALA A 1 302 ? 45.611 18.162 57.889 1.00 4.51 325 ALA A O 1
ATOM 2402 N N . GLN A 1 303 ? 45.750 16.304 56.621 1.00 4.30 326 GLN A N 1
ATOM 2403 C CA A GLN A 1 303 ? 45.460 16.995 55.357 0.50 4.54 326 GLN A CA 1
ATOM 2404 C CA B GLN A 1 303 ? 45.491 17.044 55.396 0.50 4.47 326 GLN A CA 1
ATOM 2405 C C . GLN A 1 303 ? 44.042 17.546 55.375 1.00 4.01 326 GLN A C 1
ATOM 2406 O O . GLN A 1 303 ? 43.789 18.659 54.917 1.00 4.20 326 GLN A O 1
ATOM 2417 N N . GLY A 1 304 ? 43.108 16.755 55.897 1.00 3.94 327 GLY A N 1
ATOM 2418 C CA . GLY A 1 304 ? 41.730 17.206 55.999 1.00 3.80 327 GLY A CA 1
ATOM 2419 C C . GLY A 1 304 ? 41.586 18.430 56.893 1.00 3.71 327 GLY A C 1
ATOM 2420 O O . GLY A 1 304 ? 40.858 19.364 56.557 1.00 3.94 327 GLY A O 1
ATOM 2421 N N . ASP A 1 305 ? 42.268 18.435 58.037 1.00 3.77 328 ASP A N 1
ATOM 2422 C CA . ASP A 1 305 ? 42.249 19.607 58.905 1.00 3.93 328 ASP A CA 1
ATOM 2423 C C . ASP A 1 305 ? 42.883 20.819 58.214 1.00 3.90 328 ASP A C 1
ATOM 2424 O O . ASP A 1 305 ? 42.395 21.943 58.348 1.00 4.22 328 ASP A O 1
ATOM 2429 N N . ASP A 1 306 ? 43.966 20.601 57.478 1.00 3.90 329 ASP A N 1
ATOM 2430 C CA . ASP A 1 306 ? 44.598 21.698 56.755 1.00 4.21 329 ASP A CA 1
ATOM 2431 C C . ASP A 1 306 ? 43.619 22.288 55.725 1.00 3.92 329 ASP A C 1
ATOM 2432 O O . ASP A 1 306 ? 43.485 23.507 55.594 1.00 4.51 329 ASP A O 1
ATOM 2437 N N . TYR A 1 307 ? 42.901 21.423 55.016 1.00 3.84 330 TYR A N 1
ATOM 2438 C CA . TYR A 1 307 ? 41.964 21.916 54.021 1.00 3.80 330 TYR A CA 1
ATOM 2439 C C . TYR A 1 307 ? 40.765 22.604 54.697 1.00 3.77 330 TYR A C 1
ATOM 2440 O O . TYR A 1 307 ? 40.315 23.668 54.243 1.00 3.94 330 TYR A O 1
ATOM 2449 N N . LEU A 1 308 ? 40.266 22.038 55.792 1.00 3.55 331 LEU A N 1
ATOM 2450 C CA . LEU A 1 308 ? 39.201 22.708 56.535 1.00 3.74 331 LEU A CA 1
ATOM 2451 C C . LEU A 1 308 ? 39.625 24.127 56.903 1.00 3.56 331 LEU A C 1
ATOM 2452 O O . LEU A 1 308 ? 38.821 25.055 56.815 1.00 3.75 331 LEU A O 1
ATOM 2457 N N . ALA A 1 309 ? 40.882 24.283 57.322 1.00 3.65 332 ALA A N 1
ATOM 2458 C CA . ALA A 1 309 ? 41.389 25.590 57.726 1.00 3.87 332 ALA A CA 1
ATOM 2459 C C . ALA A 1 309 ? 41.279 26.618 56.602 1.00 3.52 332 ALA A C 1
ATOM 2460 O O . ALA A 1 309 ? 41.082 27.809 56.878 1.00 3.85 332 ALA A O 1
ATOM 2462 N N . SER A 1 310 ? 41.408 26.202 55.345 1.00 3.66 333 SER A N 1
ATOM 2463 C CA . SER A 1 310 ? 41.224 27.140 54.242 1.00 3.91 333 SER A CA 1
ATOM 2464 C C . SER A 1 310 ? 39.797 27.701 54.222 1.00 3.67 333 SER A C 1
ATOM 2465 O O . SER A 1 310 ? 39.587 28.897 54.015 1.00 4.15 333 SER A O 1
ATOM 2468 N N . PHE A 1 311 ? 38.812 26.828 54.453 1.00 3.65 334 PHE A N 1
ATOM 2469 C CA . PHE A 1 311 ? 37.429 27.278 54.544 1.00 3.56 334 PHE A CA 1
ATOM 2470 C C . PHE A 1 311 ? 37.130 28.046 55.825 1.00 3.43 334 PHE A C 1
ATOM 2471 O O . PHE A 1 311 ? 36.329 28.977 55.802 1.00 3.69 334 PHE A O 1
ATOM 2479 N N . THR A 1 312 ? 37.783 27.690 56.931 1.00 3.40 335 THR A N 1
ATOM 2480 C CA . THR A 1 312 ? 37.631 28.461 58.160 1.00 3.39 335 THR A CA 1
ATOM 2481 C C . THR A 1 312 ? 38.097 29.904 57.945 1.00 3.48 335 THR A C 1
ATOM 2482 O O . THR A 1 312 ? 37.480 30.839 58.460 1.00 3.83 335 THR A O 1
ATOM 2486 N N . TYR A 1 313 ? 39.187 30.071 57.191 1.00 3.71 336 TYR A N 1
ATOM 2487 C CA . TYR A 1 313 ? 39.670 31.395 56.789 1.00 3.93 336 TYR A CA 1
ATOM 2488 C C . TYR A 1 313 ? 38.583 32.140 56.005 1.00 3.80 336 TYR A C 1
ATOM 2489 O O . TYR A 1 313 ? 38.319 33.321 56.262 1.00 4.12 336 TYR A O 1
ATOM 2498 N N . LEU A 1 314 ? 37.953 31.470 55.041 1.00 3.85 337 LEU A N 1
ATOM 2499 C CA . LEU A 1 314 ? 36.902 32.127 54.278 1.00 3.88 337 LEU A CA 1
ATOM 2500 C C . LEU A 1 314 ? 35.724 32.536 55.171 1.00 3.72 337 LEU A C 1
ATOM 2501 O O . LEU A 1 314 ? 35.176 33.631 55.018 1.00 4.09 337 LEU A O 1
ATOM 2506 N N . GLN A 1 315 ? 35.329 31.671 56.105 1.00 3.58 338 GLN A N 1
ATOM 2507 C CA . GLN A 1 315 ? 34.231 31.990 57.002 1.00 3.59 338 GLN A CA 1
ATOM 2508 C C . GLN A 1 315 ? 34.587 33.179 57.919 1.00 3.52 338 GLN A C 1
ATOM 2509 O O . GLN A 1 315 ? 33.775 34.079 58.122 1.00 4.08 338 GLN A O 1
ATOM 2515 N N . ALA A 1 316 ? 35.801 33.174 58.470 1.00 3.68 339 ALA A N 1
ATOM 2516 C CA . ALA A 1 316 ? 36.196 34.268 59.364 1.00 4.01 339 ALA A CA 1
ATOM 2517 C C . ALA A 1 316 ? 36.298 35.589 58.604 1.00 3.98 339 ALA A C 1
ATOM 2518 O O . ALA A 1 316 ? 36.024 36.652 59.153 1.00 5.31 339 ALA A O 1
ATOM 2520 N N . THR A 1 317 ? 36.730 35.535 57.351 1.00 3.98 340 THR A N 1
ATOM 2521 C CA . THR A 1 317 ? 36.963 36.744 56.574 1.00 4.34 340 THR A CA 1
ATOM 2522 C C . THR A 1 317 ? 35.667 37.306 55.989 1.00 4.27 340 THR A C 1
ATOM 2523 O O . THR A 1 317 ? 35.434 38.517 56.049 1.00 5.64 340 THR A O 1
ATOM 2527 N N . PHE A 1 318 ? 34.845 36.429 55.420 1.00 4.14 341 PHE A N 1
ATOM 2528 C CA . PHE A 1 318 ? 33.674 36.835 54.654 1.00 4.38 341 PHE A CA 1
ATOM 2529 C C . PHE A 1 318 ? 32.338 36.579 55.355 1.00 4.31 341 PHE A C 1
ATOM 2530 O O . PHE A 1 318 ? 31.301 37.020 54.859 1.00 4.87 341 PHE A O 1
ATOM 2538 N N . GLY A 1 319 ? 32.352 35.889 56.495 1.00 4.19 342 GLY A N 1
ATOM 2539 C CA . GLY A 1 319 ? 31.122 35.613 57.248 1.00 4.30 342 GLY A CA 1
ATOM 2540 C C . GLY A 1 319 ? 30.448 34.356 56.715 1.00 3.95 342 GLY A C 1
ATOM 2541 O O . GLY A 1 319 ? 30.392 33.330 57.388 1.00 4.69 342 GLY A O 1
ATOM 2542 N N . VAL A 1 320 ? 29.937 34.466 55.492 1.00 4.04 343 VAL A N 1
ATOM 2543 C CA . VAL A 1 320 ? 29.468 33.339 54.704 1.00 4.08 343 VAL A CA 1
ATOM 2544 C C . VAL A 1 320 ? 30.591 32.978 53.730 1.00 3.81 343 VAL A C 1
ATOM 2545 O O . VAL A 1 320 ? 31.232 33.858 53.162 1.00 4.59 343 VAL A O 1
ATOM 2549 N N . ILE A 1 321 ? 30.841 31.683 53.568 1.00 3.92 344 ILE A N 1
ATOM 2550 C CA . ILE A 1 321 ? 31.891 31.249 52.659 1.00 3.97 344 ILE A CA 1
ATOM 2551 C C . ILE A 1 321 ? 31.464 31.588 51.223 1.00 3.87 344 ILE A C 1
ATOM 2552 O O . ILE A 1 321 ? 30.380 31.212 50.801 1.00 4.21 344 ILE A O 1
ATOM 2557 N N . PRO A 1 322 ? 32.303 32.306 50.464 1.00 4.01 345 PRO A N 1
ATOM 2558 C CA . PRO A 1 322 ? 31.903 32.633 49.096 1.00 4.14 345 PRO A CA 1
ATOM 2559 C C . PRO A 1 322 ? 31.644 31.379 48.264 1.00 3.97 345 PRO A C 1
ATOM 2560 O O . PRO A 1 322 ? 32.308 30.350 48.421 1.00 4.38 345 PRO A O 1
ATOM 2564 N N . GLU A 1 323 ? 30.692 31.505 47.348 1.00 4.20 346 GLU A N 1
ATOM 2565 C CA . GLU A 1 323 ? 30.292 30.374 46.530 1.00 4.31 346 GLU A CA 1
ATOM 2566 C C . GLU A 1 323 ? 31.457 29.834 45.685 1.00 4.15 346 GLU A C 1
ATOM 2567 O O . GLU A 1 323 ? 31.531 28.637 45.411 1.00 4.84 346 GLU A O 1
ATOM 2573 N N . SER A 1 324 ? 32.342 30.730 45.263 1.00 4.43 347 SER A N 1
ATOM 2574 C CA . SER A 1 324 ? 33.556 30.371 44.552 1.00 5.45 347 SER A CA 1
ATOM 2575 C C . SER A 1 324 ? 34.606 31.428 44.881 1.00 4.70 347 SER A C 1
ATOM 2576 O O . SER A 1 324 ? 34.260 32.603 45.044 1.00 5.31 347 SER A O 1
ATOM 2579 N N . ILE A 1 325 ? 35.859 30.993 44.955 1.00 4.89 348 ILE A N 1
ATOM 2580 C CA A ILE A 1 325 ? 36.996 31.871 45.188 0.50 5.29 348 ILE A CA 1
ATOM 2581 C CA B ILE A 1 325 ? 36.983 31.891 45.164 0.50 5.36 348 ILE A CA 1
ATOM 2582 C C . ILE A 1 325 ? 38.063 31.630 44.130 1.00 5.62 348 ILE A C 1
ATOM 2583 O O . ILE A 1 325 ? 38.097 30.579 43.477 1.00 6.15 348 ILE A O 1
ATOM 2592 N N . ASP A 1 326 ? 38.935 32.616 43.975 1.00 6.47 349 ASP A N 1
ATOM 2593 C CA . ASP A 1 326 ? 40.145 32.490 43.182 1.00 6.60 349 ASP A CA 1
ATOM 2594 C C . ASP A 1 326 ? 41.240 32.064 44.154 1.00 6.42 349 ASP A C 1
ATOM 2595 O O . ASP A 1 326 ? 41.552 32.801 45.088 1.00 7.50 349 ASP A O 1
ATOM 2600 N N . VAL A 1 327 ? 41.818 30.882 43.953 1.00 6.37 350 VAL A N 1
ATOM 2601 C CA . VAL A 1 327 ? 42.809 30.356 44.891 1.00 7.25 350 VAL A CA 1
ATOM 2602 C C . VAL A 1 327 ? 44.076 31.209 44.932 1.00 7.43 350 VAL A C 1
ATOM 2603 O O . VAL A 1 327 ? 44.806 31.192 45.927 1.00 8.17 350 VAL A O 1
ATOM 2607 N N . THR A 1 328 ? 44.354 31.938 43.848 1.00 7.65 351 THR A N 1
ATOM 2608 C CA . THR A 1 328 ? 45.574 32.726 43.792 1.00 8.59 351 THR A CA 1
ATOM 2609 C C . THR A 1 328 ? 45.496 33.981 44.657 1.00 8.42 351 THR A C 1
ATOM 2610 O O . THR A 1 328 ? 46.526 34.521 45.039 1.00 11.00 351 THR A O 1
ATOM 2614 N N . THR A 1 329 ? 44.287 34.438 44.963 1.00 8.48 352 THR A N 1
ATOM 2615 C CA . THR A 1 329 ? 44.112 35.625 45.788 1.00 8.62 352 THR A CA 1
ATOM 2616 C C . THR A 1 329 ? 43.359 35.370 47.089 1.00 8.32 352 THR A C 1
ATOM 2617 O O . THR A 1 329 ? 43.439 36.184 48.010 1.00 9.01 352 THR A O 1
ATOM 2621 N N . GLY A 1 330 ? 42.605 34.280 47.154 1.00 7.86 353 GLY A N 1
ATOM 2622 C CA . GLY A 1 330 ? 41.805 33.983 48.317 1.00 7.90 353 GLY A CA 1
ATOM 2623 C C . GLY A 1 330 ? 40.563 34.836 48.427 1.00 7.97 353 GLY A C 1
ATOM 2624 O O . GLY A 1 330 ? 39.999 34.926 49.518 1.00 8.36 353 GLY A O 1
ATOM 2625 N N . GLN A 1 331 ? 40.142 35.454 47.315 1.00 7.44 354 GLN A N 1
ATOM 2626 C CA . GLN A 1 331 ? 39.004 36.380 47.281 1.00 7.68 354 GLN A CA 1
ATOM 2627 C C . GLN A 1 331 ? 37.803 35.800 46.514 1.00 7.49 354 GLN A C 1
ATOM 2628 O O . GLN A 1 331 ? 37.963 34.910 45.673 1.00 8.13 354 GLN A O 1
ATOM 2634 N N . PRO A 1 332 ? 36.588 36.332 46.771 1.00 8.18 355 PRO A N 1
ATOM 2635 C CA . PRO A 1 332 ? 35.397 35.827 46.076 1.00 7.78 355 PRO A CA 1
ATOM 2636 C C . PRO A 1 332 ? 35.441 36.048 44.569 1.00 8.07 355 PRO A C 1
ATOM 2637 O O . PRO A 1 332 ? 35.974 37.055 44.103 1.00 10.12 355 PRO A O 1
ATOM 2641 N N . ARG A 1 333 ? 34.878 35.091 43.838 1.00 7.43 356 ARG A N 1
ATOM 2642 C CA . ARG A 1 333 ? 34.597 35.211 42.402 1.00 8.84 356 ARG A CA 1
ATOM 2643 C C . ARG A 1 333 ? 33.131 35.482 42.109 1.00 8.50 356 ARG A C 1
ATOM 2644 O O . ARG A 1 333 ? 32.788 35.868 40.994 1.00 11.21 356 ARG A O 1
ATOM 2652 N N . ARG A 1 334 ? 32.269 35.221 43.087 1.00 8.34 357 ARG A N 1
ATOM 2653 C CA . ARG A 1 334 ? 30.829 35.424 42.966 1.00 9.41 357 ARG A CA 1
ATOM 2654 C C . ARG A 1 334 ? 30.337 35.959 44.297 1.00 7.38 357 ARG A C 1
ATOM 2655 O O . ARG A 1 334 ? 30.942 35.672 45.335 1.00 8.60 357 ARG A O 1
ATOM 2663 N N . LYS A 1 335 ? 29.234 36.706 44.267 1.00 6.80 358 LYS A N 1
ATOM 2664 C CA . LYS A 1 335 ? 28.683 37.330 45.467 1.00 6.68 358 LYS A CA 1
ATOM 2665 C C . LYS A 1 335 ? 27.430 36.644 46.017 1.00 5.58 358 LYS A C 1
ATOM 2666 O O . LYS A 1 335 ? 27.059 36.882 47.160 1.00 6.04 358 LYS A O 1
ATOM 2672 N N . HIS A 1 336 ? 26.769 35.826 45.201 1.00 5.36 359 HIS A N 1
ATOM 2673 C CA . HIS A 1 336 ? 25.575 35.113 45.636 1.00 5.05 359 HIS A CA 1
ATOM 2674 C C . HIS A 1 336 ? 25.970 33.800 46.276 1.00 4.80 359 HIS A C 1
ATOM 2675 O O . HIS A 1 336 ? 27.101 33.346 46.150 1.00 5.76 359 HIS A O 1
ATOM 2682 N N . THR A 1 337 ? 25.012 33.156 46.949 1.00 4.97 360 THR A N 1
ATOM 2683 C CA . THR A 1 337 ? 25.238 31.835 47.512 1.00 4.90 360 THR A CA 1
ATOM 2684 C C . THR A 1 337 ? 24.059 30.900 47.248 1.00 5.11 360 THR A C 1
ATOM 2685 O O . THR A 1 337 ? 22.946 31.300 46.892 1.00 5.94 360 THR A O 1
ATOM 2689 N N . GLY A 1 338 ? 24.335 29.628 47.512 1.00 5.05 361 GLY A N 1
ATOM 2690 C CA . GLY A 1 338 ? 23.321 28.604 47.494 1.00 4.82 361 GLY A CA 1
ATOM 2691 C C . GLY A 1 338 ? 22.935 28.070 48.875 1.00 4.12 361 GLY A C 1
ATOM 2692 O O . GLY A 1 338 ? 22.484 26.938 48.960 1.00 4.37 361 GLY A O 1
ATOM 2693 N N . LEU A 1 339 ? 23.097 28.838 49.956 1.00 4.08 362 LEU A N 1
ATOM 2694 C CA . LEU A 1 339 ? 22.774 28.340 51.311 1.00 3.82 362 LEU A CA 1
ATOM 2695 C C . LEU A 1 339 ? 23.421 26.952 51.505 1.00 3.51 362 LEU A C 1
ATOM 2696 O O . LEU A 1 339 ? 22.772 25.943 51.764 1.00 3.91 362 LEU A O 1
ATOM 2701 N N . ARG A 1 340 ? 24.748 26.938 51.370 1.00 3.47 363 ARG A N 1
ATOM 2702 C CA . ARG A 1 340 ? 25.466 25.697 51.142 1.00 3.34 363 ARG A CA 1
ATOM 2703 C C . ARG A 1 340 ? 25.883 24.996 52.437 1.00 3.15 363 ARG A C 1
ATOM 2704 O O . ARG A 1 340 ? 26.282 25.649 53.419 1.00 3.59 363 ARG A O 1
ATOM 2712 N N . PRO A 1 341 ? 25.869 23.656 52.432 1.00 3.06 364 PRO A N 1
ATOM 2713 C CA . PRO A 1 341 ? 26.087 22.879 53.654 1.00 3.26 364 PRO A CA 1
ATOM 2714 C C . PRO A 1 341 ? 27.478 22.271 53.842 1.00 2.90 364 PRO A C 1
ATOM 2715 O O . PRO A 1 341 ? 27.673 21.545 54.824 1.00 3.10 364 PRO A O 1
ATOM 2719 N N . GLU A 1 342 ? 28.420 22.483 52.913 1.00 2.97 365 GLU A N 1
ATOM 2720 C CA . GLU A 1 342 ? 29.615 21.633 52.926 1.00 2.91 365 GLU A CA 1
ATOM 2721 C C . GLU A 1 342 ? 30.565 21.894 54.098 1.00 2.92 365 GLU A C 1
ATOM 2722 O O . GLU A 1 342 ? 31.319 20.995 54.461 1.00 3.17 365 GLU A O 1
ATOM 2728 N N . TYR A 1 343 ? 30.544 23.090 54.694 1.00 3.03 366 TYR A N 1
ATOM 2729 C CA . TYR A 1 343 ? 31.414 23.333 55.836 1.00 3.07 366 TYR A CA 1
ATOM 2730 C C . TYR A 1 343 ? 30.984 22.492 57.054 1.00 2.82 366 TYR A C 1
ATOM 2731 O O . TYR A 1 343 ? 31.806 21.750 57.596 1.00 3.18 366 TYR A O 1
ATOM 2740 N N . PRO A 1 344 ? 29.701 22.539 57.481 1.00 2.96 367 PRO A N 1
ATOM 2741 C CA . PRO A 1 344 ? 29.325 21.643 58.585 1.00 3.11 367 PRO A CA 1
ATOM 2742 C C . PRO A 1 344 ? 29.350 20.156 58.194 1.00 2.94 367 PRO A C 1
ATOM 2743 O O . PRO A 1 344 ? 29.509 19.317 59.082 1.00 3.21 367 PRO A O 1
ATOM 2747 N N . ASP A 1 345 ? 29.222 19.832 56.907 1.00 2.93 368 ASP A N 1
ATOM 2748 C CA . ASP A 1 345 ? 29.452 18.457 56.411 1.00 2.82 368 ASP A CA 1
ATOM 2749 C C . ASP A 1 345 ? 30.855 18.009 56.847 1.00 2.88 368 ASP A C 1
ATOM 2750 O O . ASP A 1 345 ? 31.037 16.991 57.531 1.00 3.15 368 ASP A O 1
ATOM 2755 N N . ALA A 1 346 ? 31.857 18.802 56.480 1.00 2.95 369 ALA A N 1
ATOM 2756 C CA . ALA A 1 346 ? 33.228 18.478 56.847 1.00 3.19 369 ALA A CA 1
ATOM 2757 C C . ALA A 1 346 ? 33.415 18.449 58.367 1.00 3.06 369 ALA A C 1
ATOM 2758 O O . ALA A 1 346 ? 34.086 17.556 58.897 1.00 3.48 369 ALA A O 1
ATOM 2760 N N . CYS A 1 347 ? 32.849 19.431 59.071 1.00 3.11 370 CYS A N 1
ATOM 2761 C CA . CYS A 1 347 ? 32.995 19.464 60.524 1.00 3.34 370 CYS A CA 1
ATOM 2762 C C . CYS A 1 347 ? 32.454 18.188 61.164 1.00 3.36 370 CYS A C 1
ATOM 2763 O O . CYS A 1 347 ? 33.102 17.621 62.053 1.00 3.83 370 CYS A O 1
ATOM 2766 N N . LEU A 1 348 ? 31.263 17.749 60.752 1.00 3.36 371 LEU A N 1
ATOM 2767 C CA . LEU A 1 348 ? 30.703 16.535 61.330 1.00 3.48 371 LEU A CA 1
ATOM 2768 C C . LEU A 1 348 ? 31.579 15.317 60.995 1.00 3.42 371 LEU A C 1
ATOM 2769 O O . LEU A 1 348 ? 31.862 14.485 61.864 1.00 3.65 371 LEU A O 1
ATOM 2774 N N . ASN A 1 349 ? 31.982 15.186 59.733 1.00 3.49 372 ASN A N 1
ATOM 2775 C CA . ASN A 1 349 ? 32.770 14.028 59.347 1.00 3.69 372 ASN A CA 1
ATOM 2776 C C . ASN A 1 349 ? 34.097 13.948 60.104 1.00 3.69 372 ASN A C 1
ATOM 2777 O O . ASN A 1 349 ? 34.518 12.861 60.497 1.00 4.52 372 ASN A O 1
ATOM 2782 N N . LEU A 1 350 ? 34.757 15.083 60.302 1.00 3.44 373 LEU A N 1
ATOM 2783 C CA . LEU A 1 350 ? 36.004 15.086 61.066 1.00 3.67 373 LEU A CA 1
ATOM 2784 C C . LEU A 1 350 ? 35.742 14.848 62.560 1.00 3.78 373 LEU A C 1
ATOM 2785 O O . LEU A 1 350 ? 36.490 14.121 63.220 1.00 4.35 373 LEU A O 1
ATOM 2790 N N . TRP A 1 351 ? 34.679 15.438 63.098 1.00 3.66 374 TRP A N 1
ATOM 2791 C CA . TRP A 1 351 ? 34.332 15.248 64.503 1.00 3.88 374 TRP A CA 1
ATOM 2792 C C . TRP A 1 351 ? 34.006 13.799 64.816 1.00 4.08 374 TRP A C 1
ATOM 2793 O O . TRP A 1 351 ? 34.289 13.320 65.920 1.00 4.93 374 TRP A O 1
ATOM 2804 N N . LEU A 1 352 ? 33.423 13.068 63.864 1.00 4.42 375 LEU A N 1
ATOM 2805 C CA . LEU A 1 352 ? 33.119 11.664 64.125 1.00 5.20 375 LEU A CA 1
ATOM 2806 C C . LEU A 1 352 ? 34.383 10.831 64.355 1.00 6.10 375 LEU A C 1
ATOM 2807 O O . LEU A 1 352 ? 34.305 9.752 64.926 1.00 8.74 375 LEU A O 1
ATOM 2812 N N . ILE A 1 353 ? 35.548 11.309 63.929 1.00 6.33 376 ILE A N 1
ATOM 2813 C CA . ILE A 1 353 ? 36.797 10.569 64.149 1.00 7.57 376 ILE A CA 1
ATOM 2814 C C . ILE A 1 353 ? 37.208 10.537 65.631 1.00 9.05 376 ILE A C 1
ATOM 2815 O O . ILE A 1 353 ? 37.458 9.461 66.173 1.00 11.65 376 ILE A O 1
ATOM 2820 N N . ASP A 1 354 ? 37.274 11.691 66.291 1.00 9.41 377 ASP A N 1
ATOM 2821 C CA . ASP A 1 354 ? 37.765 11.746 67.677 1.00 10.46 377 ASP A CA 1
ATOM 2822 C C . ASP A 1 354 ? 37.013 12.706 68.582 1.00 9.75 377 ASP A C 1
ATOM 2823 O O . ASP A 1 354 ? 37.449 12.953 69.700 1.00 12.00 377 ASP A O 1
ATOM 2828 N N . ARG A 1 355 ? 35.904 13.257 68.111 1.00 8.36 378 ARG A N 1
ATOM 2829 C CA . ARG A 1 355 ? 35.069 14.115 68.945 1.00 7.64 378 ARG A CA 1
ATOM 2830 C C . ARG A 1 355 ? 35.761 15.383 69.456 1.00 6.92 378 ARG A C 1
ATOM 2831 O O . ARG A 1 355 ? 35.472 15.874 70.546 1.00 7.39 378 ARG A O 1
ATOM 2839 N N . ASP A 1 356 ? 36.633 15.954 68.644 1.00 7.21 379 ASP A N 1
ATOM 2840 C CA . ASP A 1 356 ? 37.342 17.159 69.037 1.00 7.57 379 ASP A CA 1
ATOM 2841 C C . ASP A 1 356 ? 36.340 18.336 69.110 1.00 6.68 379 ASP A C 1
ATOM 2842 O O . ASP A 1 356 ? 35.680 18.653 68.119 1.00 6.27 379 ASP A O 1
ATOM 2847 N N . PRO A 1 357 ? 36.203 18.993 70.275 1.00 7.41 380 PRO A N 1
ATOM 2848 C CA . PRO A 1 357 ? 35.235 20.086 70.384 1.00 8.24 380 PRO A CA 1
ATOM 2849 C C . PRO A 1 357 ? 35.524 21.277 69.468 1.00 6.59 380 PRO A C 1
ATOM 2850 O O . PRO A 1 357 ? 34.634 22.101 69.249 1.00 6.38 380 PRO A O 1
ATOM 2854 N N . ARG A 1 358 ? 36.727 21.373 68.907 1.00 6.44 381 ARG A N 1
ATOM 2855 C CA . ARG A 1 358 ? 37.002 22.423 67.934 1.00 5.90 381 ARG A CA 1
ATOM 2856 C C . ARG A 1 358 ? 35.977 22.401 66.789 1.00 4.85 381 ARG A C 1
ATOM 2857 O O . ARG A 1 358 ? 35.551 23.453 66.315 1.00 4.83 381 ARG A O 1
ATOM 2865 N N . TYR A 1 359 ? 35.586 21.214 66.331 1.00 4.53 382 TYR A N 1
ATOM 2866 C CA . TYR A 1 359 ? 34.651 21.141 65.208 1.00 4.14 382 TYR A CA 1
ATOM 2867 C C . TYR A 1 359 ? 33.270 21.658 65.595 1.00 4.07 382 TYR A C 1
ATOM 2868 O O . TYR A 1 359 ? 32.558 22.218 64.748 1.00 4.30 382 TYR A O 1
ATOM 2877 N N . ARG A 1 360 ? 32.869 21.430 66.851 1.00 4.09 383 ARG A N 1
ATOM 2878 C CA . ARG A 1 360 ? 31.629 22.004 67.345 1.00 4.21 383 ARG A CA 1
ATOM 2879 C C . ARG A 1 360 ? 31.690 23.531 67.359 1.00 4.36 383 ARG A C 1
ATOM 2880 O O . ARG A 1 360 ? 30.734 24.197 66.960 1.00 4.64 383 ARG A O 1
ATOM 2888 N N A ARG A 1 361 ? 32.808 24.070 67.835 0.50 4.35 384 ARG A N 1
ATOM 2889 N N B ARG A 1 361 ? 32.798 24.093 67.841 0.50 4.58 384 ARG A N 1
ATOM 2890 C CA A ARG A 1 361 ? 33.031 25.504 67.860 0.50 4.63 384 ARG A CA 1
ATOM 2891 C CA B ARG A 1 361 ? 32.958 25.545 67.866 0.50 5.09 384 ARG A CA 1
ATOM 2892 C C A ARG A 1 361 ? 32.834 26.117 66.468 0.50 4.10 384 ARG A C 1
ATOM 2893 C C B ARG A 1 361 ? 32.834 26.140 66.458 0.50 4.24 384 ARG A C 1
ATOM 2894 O O A ARG A 1 361 ? 32.144 27.133 66.290 0.50 4.55 384 ARG A O 1
ATOM 2895 O O B ARG A 1 361 ? 32.180 27.174 66.259 0.50 4.53 384 ARG A O 1
ATOM 2910 N N . LEU A 1 362 ? 33.473 25.498 65.481 1.00 3.87 385 LEU A N 1
ATOM 2911 C CA . LEU A 1 362 ? 33.448 26.005 64.116 1.00 3.66 385 LEU A CA 1
ATOM 2912 C C . LEU A 1 362 ? 32.059 25.880 63.492 1.00 3.48 385 LEU A C 1
ATOM 2913 O O . LEU A 1 362 ? 31.592 26.791 62.799 1.00 3.95 385 LEU A O 1
ATOM 2918 N N . ALA A 1 363 ? 31.381 24.757 63.749 1.00 3.60 386 ALA A N 1
ATOM 2919 C CA . ALA A 1 363 ? 30.042 24.575 63.214 1.00 3.77 386 ALA A CA 1
ATOM 2920 C C . ALA A 1 363 ? 29.042 25.527 63.879 1.00 3.55 386 ALA A C 1
ATOM 2921 O O . ALA A 1 363 ? 28.070 25.936 63.233 1.00 3.92 386 ALA A O 1
ATOM 2923 N N . ALA A 1 364 ? 29.267 25.868 65.153 1.00 3.87 387 ALA A N 1
ATOM 2924 C CA . ALA A 1 364 ? 28.383 26.815 65.831 1.00 3.96 387 ALA A CA 1
ATOM 2925 C C . ALA A 1 364 ? 28.486 28.206 65.198 1.00 3.60 387 ALA A C 1
ATOM 2926 O O . ALA A 1 364 ? 27.482 28.902 65.063 1.00 4.03 387 ALA A O 1
ATOM 2928 N N . ILE A 1 365 ? 29.698 28.615 64.818 1.00 3.61 388 ILE A N 1
ATOM 2929 C CA . ILE A 1 365 ? 29.857 29.865 64.085 1.00 3.58 388 ILE A CA 1
ATOM 2930 C C . ILE A 1 365 ? 28.998 29.817 62.814 1.00 3.52 388 ILE A C 1
ATOM 2931 O O . ILE A 1 365 ? 28.272 30.766 62.487 1.00 3.97 388 ILE A O 1
ATOM 2936 N N . HIS A 1 366 ? 29.099 28.702 62.098 1.00 3.49 389 HIS A N 1
ATOM 2937 C CA . HIS A 1 366 ? 28.408 28.543 60.828 1.00 3.48 389 HIS A CA 1
ATOM 2938 C C . HIS A 1 366 ? 26.886 28.591 60.998 1.00 3.36 389 HIS A C 1
ATOM 2939 O O . HIS A 1 366 ? 26.188 29.283 60.244 1.00 3.71 389 HIS A O 1
ATOM 2946 N N . TYR A 1 367 ? 26.366 27.878 61.999 1.00 3.57 390 TYR A N 1
ATOM 2947 C CA . TYR A 1 367 ? 24.938 27.912 62.286 1.00 3.65 390 TYR A CA 1
ATOM 2948 C C . TYR A 1 367 ? 24.484 29.327 62.648 1.00 3.95 390 TYR A C 1
ATOM 2949 O O . TYR A 1 367 ? 23.463 29.816 62.155 1.00 4.24 390 TYR A O 1
ATOM 2958 N N . ARG A 1 368 ? 25.219 29.983 63.544 1.00 4.35 391 ARG A N 1
ATOM 2959 C CA . ARG A 1 368 ? 24.840 31.326 63.943 1.00 4.69 391 ARG A CA 1
ATOM 2960 C C . ARG A 1 368 ? 24.882 32.288 62.758 1.00 4.54 391 ARG A C 1
ATOM 2961 O O . ARG A 1 368 ? 24.034 33.181 62.659 1.00 5.24 391 ARG A O 1
ATOM 2969 N N . GLU A 1 369 ? 25.839 32.108 61.856 1.00 4.52 392 GLU A N 1
ATOM 2970 C CA . GLU A 1 369 ? 25.910 32.955 60.680 1.00 4.71 392 GLU A CA 1
ATOM 2971 C C . GLU A 1 369 ? 24.716 32.712 59.755 1.00 4.25 392 GLU A C 1
ATOM 2972 O O . GLU A 1 369 ? 24.164 33.648 59.180 1.00 4.67 392 GLU A O 1
ATOM 2978 N N . MET A 1 370 ? 24.306 31.455 59.625 1.00 4.13 393 MET A N 1
ATOM 2979 C CA . MET A 1 370 ? 23.108 31.130 58.859 1.00 4.19 393 MET A CA 1
ATOM 2980 C C . MET A 1 370 ? 21.897 31.876 59.437 1.00 4.36 393 MET A C 1
ATOM 2981 O O . MET A 1 370 ? 21.112 32.485 58.703 1.00 4.86 393 MET A O 1
ATOM 2986 N N . LYS A 1 371 ? 21.741 31.829 60.753 1.00 4.60 394 LYS A N 1
ATOM 2987 C CA . LYS A 1 371 ? 20.636 32.538 61.398 1.00 5.32 394 LYS A CA 1
ATOM 2988 C C . LYS A 1 371 ? 20.711 34.050 61.178 1.00 5.41 394 LYS A C 1
ATOM 2989 O O . LYS A 1 371 ? 19.681 34.709 61.059 1.00 7.23 394 LYS A O 1
ATOM 2995 N N . ALA A 1 372 ? 21.916 34.603 61.151 1.00 5.12 395 ALA A N 1
ATOM 2996 C CA . ALA A 1 372 ? 22.117 36.042 61.023 1.00 5.93 395 ALA A CA 1
ATOM 2997 C C . ALA A 1 372 ? 21.942 36.566 59.610 1.00 6.11 395 ALA A C 1
ATOM 2998 O O . ALA A 1 372 ? 21.836 37.782 59.440 1.00 8.26 395 ALA A O 1
ATOM 3000 N N . THR A 1 373 ? 21.975 35.685 58.612 1.00 4.81 396 THR A N 1
ATOM 3001 C CA . THR A 1 373 ? 21.988 36.114 57.220 1.00 5.02 396 THR A CA 1
ATOM 3002 C C . THR A 1 373 ? 20.827 35.575 56.373 1.00 4.90 396 THR A C 1
ATOM 3003 O O . THR A 1 373 ? 20.342 36.280 55.483 1.00 5.49 396 THR A O 1
ATOM 3007 N N . SER A 1 374 ? 20.413 34.338 56.624 1.00 4.77 397 SER A N 1
ATOM 3008 C CA . SER A 1 374 ? 19.485 33.634 55.742 1.00 4.64 397 SER A CA 1
ATOM 3009 C C . SER A 1 374 ? 18.061 33.523 56.278 1.00 4.85 397 SER A C 1
ATOM 3010 O O . SER A 1 374 ? 17.201 32.986 55.583 1.00 5.18 397 SER A O 1
ATOM 3013 N N . ARG A 1 375 ? 17.779 34.004 57.488 1.00 5.72 398 ARG A N 1
ATOM 3014 C CA . ARG A 1 375 ? 16.423 33.847 58.004 1.00 5.86 398 ARG A CA 1
ATOM 3015 C C . ARG A 1 375 ? 15.484 34.808 57.275 1.00 5.56 398 ARG A C 1
ATOM 3016 O O . ARG A 1 375 ? 15.793 35.987 57.091 1.00 7.10 398 ARG A O 1
ATOM 3024 N N . ALA A 1 376 ? 14.344 34.281 56.851 1.00 5.26 399 ALA A N 1
ATOM 3025 C CA . ALA A 1 376 ? 13.332 35.024 56.121 1.00 5.55 399 ALA A CA 1
ATOM 3026 C C . ALA A 1 376 ? 11.975 34.771 56.780 1.00 5.07 399 ALA A C 1
ATOM 3027 O O . ALA A 1 376 ? 11.869 34.088 57.802 1.00 5.82 399 ALA A O 1
ATOM 3029 N N . ALA A 1 377 ? 10.922 35.312 56.184 1.00 5.42 400 ALA A N 1
ATOM 3030 C CA . ALA A 1 377 ? 9.613 35.260 56.825 1.00 5.76 400 ALA A CA 1
ATOM 3031 C C . ALA A 1 377 ? 9.113 33.834 57.062 1.00 5.21 400 ALA A C 1
ATOM 3032 O O . ALA A 1 377 ? 8.482 33.563 58.096 1.00 6.11 400 ALA A O 1
ATOM 3034 N N . PHE A 1 378 ? 9.360 32.948 56.097 1.00 4.67 401 PHE A N 1
ATOM 3035 C CA . PHE A 1 378 ? 8.778 31.610 56.116 1.00 4.56 401 PHE A CA 1
ATOM 3036 C C . PHE A 1 378 ? 9.821 30.505 56.013 1.00 4.55 401 PHE A C 1
ATOM 3037 O O . PHE A 1 378 ? 9.492 29.391 55.586 1.00 5.81 401 PHE A O 1
ATOM 3045 N N . GLY A 1 379 ? 11.064 30.794 56.405 1.00 4.35 402 GLY A N 1
ATOM 3046 C CA . GLY A 1 379 ? 12.120 29.801 56.341 1.00 4.57 402 GLY A CA 1
ATOM 3047 C C . GLY A 1 379 ? 13.466 30.451 56.124 1.00 4.40 402 GLY A C 1
ATOM 3048 O O . GLY A 1 379 ? 13.659 31.617 56.459 1.00 5.94 402 GLY A O 1
ATOM 3049 N N . TYR A 1 380 ? 14.383 29.670 55.561 1.00 4.20 403 TYR A N 1
ATOM 3050 C CA . TYR A 1 380 ? 15.771 30.064 55.340 1.00 4.19 403 TYR A CA 1
ATOM 3051 C C . TYR A 1 380 ? 16.080 30.109 53.846 1.00 3.92 403 TYR A C 1
ATOM 3052 O O . TYR A 1 380 ? 15.680 29.211 53.097 1.00 4.37 403 TYR A O 1
ATOM 3061 N N . THR A 1 381 ? 16.801 31.154 53.431 1.00 4.32 404 THR A N 1
ATOM 3062 C CA . THR A 1 381 ? 17.011 31.430 52.027 1.00 4.28 404 THR A CA 1
ATOM 3063 C C . THR A 1 381 ? 18.473 31.600 51.627 1.00 4.11 404 THR A C 1
ATOM 3064 O O . THR A 1 381 ? 19.311 32.080 52.394 1.00 4.51 404 THR A O 1
ATOM 3068 N N . ALA A 1 382 ? 18.733 31.251 50.372 1.00 4.41 405 ALA A N 1
ATOM 3069 C CA . ALA A 1 382 ? 19.981 31.567 49.694 1.00 4.50 405 ALA A CA 1
ATOM 3070 C C . ALA A 1 382 ? 20.170 33.083 49.566 1.00 4.30 405 ALA A C 1
ATOM 3071 O O . ALA A 1 382 ? 19.209 33.851 49.609 1.00 5.22 405 ALA A O 1
ATOM 3073 N N . LEU A 1 383 ? 21.428 33.493 49.403 1.00 4.29 406 LEU A N 1
ATOM 3074 C CA . LEU A 1 383 ? 21.795 34.903 49.418 1.00 4.46 406 LEU A CA 1
ATOM 3075 C C . LEU A 1 383 ? 22.107 35.451 48.035 1.00 4.55 406 LEU A C 1
ATOM 3076 O O . LEU A 1 383 ? 22.624 34.757 47.159 1.00 5.19 406 LEU A O 1
ATOM 3081 N N . LYS A 1 384 ? 21.783 36.731 47.886 1.00 4.87 407 LYS A N 1
ATOM 3082 C CA . LYS A 1 384 ? 22.034 37.504 46.678 1.00 5.22 407 LYS A CA 1
ATOM 3083 C C . LYS A 1 384 ? 23.438 38.119 46.664 1.00 5.40 407 LYS A C 1
ATOM 3084 O O . LYS A 1 384 ? 24.101 38.154 45.626 1.00 5.87 407 LYS A O 1
ATOM 3090 N N . ASP A 1 385 ? 23.877 38.643 47.801 1.00 5.62 408 ASP A N 1
ATOM 3091 C CA . ASP A 1 385 ? 25.132 39.387 47.838 1.00 5.76 408 ASP A CA 1
ATOM 3092 C C . ASP A 1 385 ? 25.689 39.357 49.248 1.00 5.55 408 ASP A C 1
ATOM 3093 O O . ASP A 1 385 ? 25.129 39.965 50.169 1.00 6.59 408 ASP A O 1
ATOM 3098 N N . ILE A 1 386 ? 26.802 38.646 49.402 1.00 5.42 409 ILE A N 1
ATOM 3099 C CA . ILE A 1 386 ? 27.467 38.538 50.694 1.00 5.81 409 ILE A CA 1
ATOM 3100 C C . ILE A 1 386 ? 28.400 39.707 50.967 1.00 6.03 409 ILE A C 1
ATOM 3101 O O . ILE A 1 386 ? 28.978 39.778 52.051 1.00 6.69 409 ILE A O 1
ATOM 3106 N N . THR A 1 387 ? 28.568 40.607 49.999 1.00 6.65 410 THR A N 1
ATOM 3107 C CA . THR A 1 387 ? 29.539 41.684 50.142 1.00 8.98 410 THR A CA 1
ATOM 3108 C C . THR A 1 387 ? 28.911 42.991 50.628 1.00 10.72 410 THR A C 1
ATOM 3109 O O . THR A 1 387 ? 29.616 43.850 51.143 1.00 14.26 410 THR A O 1
ATOM 3113 N N . THR A 1 388 ? 27.600 43.142 50.473 1.00 13.30 411 THR A N 1
ATOM 3114 C CA . THR A 1 388 ? 26.876 44.287 51.022 1.00 16.55 411 THR A CA 1
ATOM 3115 C C . THR A 1 388 ? 26.598 44.066 52.513 1.00 17.65 411 THR A C 1
ATOM 3116 O O . THR A 1 388 ? 26.680 42.941 53.019 1.00 16.79 411 THR A O 1
ATOM 3120 N N . ARG A 1 389 ? 26.271 45.153 53.203 1.00 19.84 412 ARG A N 1
ATOM 3121 C CA . ARG A 1 389 ? 25.933 45.111 54.617 1.00 20.90 412 ARG A CA 1
ATOM 3122 C C . ARG A 1 389 ? 24.630 45.900 54.827 1.00 23.16 412 ARG A C 1
ATOM 3123 O O . ARG A 1 389 ? 24.621 47.118 54.651 1.00 27.32 412 ARG A O 1
ATOM 3131 N N . PRO A 1 390 ? 23.524 45.216 55.193 1.00 24.36 413 PRO A N 1
ATOM 3132 C CA . PRO A 1 390 ? 23.472 43.775 55.402 1.00 21.53 413 PRO A CA 1
ATOM 3133 C C . PRO A 1 390 ? 23.559 42.998 54.098 1.00 15.63 413 PRO A C 1
ATOM 3134 O O . PRO A 1 390 ? 23.347 43.552 53.013 1.00 17.18 413 PRO A O 1
ATOM 3138 N N . MET A 1 391 ? 23.852 41.713 54.209 1.00 13.39 414 MET A N 1
ATOM 3139 C CA . MET A 1 391 ? 23.858 40.861 53.040 1.00 10.00 414 MET A CA 1
ATOM 3140 C C . MET A 1 391 ? 22.442 40.752 52.494 1.00 9.74 414 MET A C 1
ATOM 3141 O O . MET A 1 391 ? 21.481 40.557 53.236 1.00 12.33 414 MET A O 1
ATOM 3146 N N . THR A 1 392 ? 22.302 40.871 51.191 1.00 6.53 415 THR A N 1
ATOM 3147 C CA . THR A 1 392 ? 20.978 40.802 50.585 1.00 6.82 415 THR A CA 1
ATOM 3148 C C . THR A 1 392 ? 20.636 39.346 50.269 1.00 6.07 415 THR A C 1
ATOM 3149 O O . THR A 1 392 ? 21.515 38.518 50.036 1.00 6.01 415 THR A O 1
ATOM 3153 N N . GLN A 1 393 ? 19.340 39.064 50.235 1.00 6.58 416 GLN A N 1
ATOM 3154 C CA . GLN A 1 393 ? 18.816 37.726 50.069 1.00 6.02 416 GLN A CA 1
ATOM 3155 C C . GLN A 1 393 ? 18.192 37.515 48.709 1.00 5.94 416 GLN A C 1
ATOM 3156 O O . GLN A 1 393 ? 17.571 38.424 48.140 1.00 7.26 416 GLN A O 1
ATOM 3162 N N A ASP A 1 394 ? 18.341 36.290 48.205 0.50 5.59 417 ASP A N 1
ATOM 3163 N N B ASP A 1 394 ? 18.360 36.293 48.203 0.50 5.47 417 ASP A N 1
ATOM 3164 C CA A ASP A 1 394 ? 17.516 35.816 47.104 0.50 5.65 417 ASP A CA 1
ATOM 3165 C CA B ASP A 1 394 ? 17.519 35.762 47.145 0.50 5.24 417 ASP A CA 1
ATOM 3166 C C A ASP A 1 394 ? 16.203 35.264 47.698 0.50 5.37 417 ASP A C 1
ATOM 3167 C C B ASP A 1 394 ? 16.357 35.025 47.831 0.50 4.55 417 ASP A C 1
ATOM 3168 O O A ASP A 1 394 ? 15.728 35.802 48.695 0.50 6.68 417 ASP A O 1
ATOM 3169 O O B ASP A 1 394 ? 16.215 35.093 49.063 0.50 4.62 417 ASP A O 1
ATOM 3178 N N . ASP A 1 395 ? 15.547 34.305 47.058 1.00 4.70 418 ASP A N 1
ATOM 3179 C CA . ASP A 1 395 ? 14.287 33.774 47.577 1.00 4.01 418 ASP A CA 1
ATOM 3180 C C . ASP A 1 395 ? 14.140 32.301 47.208 1.00 3.94 418 ASP A C 1
ATOM 3181 O O . ASP A 1 395 ? 13.409 31.934 46.292 1.00 4.64 418 ASP A O 1
ATOM 3186 N N . ASN A 1 396 ? 14.858 31.455 47.941 1.00 3.86 419 ASN A N 1
ATOM 3187 C CA . ASN A 1 396 ? 14.806 30.020 47.701 1.00 3.85 419 ASN A CA 1
ATOM 3188 C C . ASN A 1 396 ? 15.449 29.286 48.871 1.00 3.63 419 ASN A C 1
ATOM 3189 O O . ASN A 1 396 ? 16.571 29.610 49.261 1.00 4.14 419 ASN A O 1
ATOM 3194 N N . CYS A 1 397 ? 14.755 28.269 49.377 1.00 3.44 420 CYS A N 1
ATOM 3195 C CA . CYS A 1 397 ? 15.352 27.315 50.303 1.00 3.38 420 CYS A CA 1
ATOM 3196 C C . CYS A 1 397 ? 15.648 26.047 49.487 1.00 3.42 420 CYS A C 1
ATOM 3197 O O . CYS A 1 397 ? 14.727 25.343 49.072 1.00 3.63 420 CYS A O 1
ATOM 3200 N N . PRO A 1 398 ? 16.918 25.754 49.199 1.00 3.51 421 PRO A N 1
ATOM 3201 C CA A PRO A 1 398 ? 17.218 24.571 48.399 0.50 3.43 421 PRO A CA 1
ATOM 3202 C CA B PRO A 1 398 ? 17.205 24.561 48.398 0.50 3.58 421 PRO A CA 1
ATOM 3203 C C . PRO A 1 398 ? 16.804 23.290 49.137 1.00 3.32 421 PRO A C 1
ATOM 3204 O O . PRO A 1 398 ? 16.941 23.201 50.364 1.00 3.66 421 PRO A O 1
ATOM 3211 N N . GLY A 1 399 ? 16.353 22.290 48.387 1.00 3.35 422 GLY A N 1
ATOM 3212 C CA . GLY A 1 399 ? 15.942 21.034 49.001 1.00 3.30 422 GLY A CA 1
ATOM 3213 C C . GLY A 1 399 ? 16.998 20.430 49.915 1.00 3.02 422 GLY A C 1
ATOM 3214 O O . GLY A 1 399 ? 16.672 19.835 50.942 1.00 3.40 422 GLY A O 1
ATOM 3215 N N . TYR A 1 400 ? 18.276 20.577 49.552 1.00 2.99 423 TYR A N 1
ATOM 3216 C CA . TYR A 1 400 ? 19.338 19.970 50.343 1.00 3.08 423 TYR A CA 1
ATOM 3217 C C . TYR A 1 400 ? 19.430 20.569 51.745 1.00 3.03 423 TYR A C 1
ATOM 3218 O O . TYR A 1 400 ? 19.938 19.890 52.644 1.00 3.46 423 TYR A O 1
ATOM 3227 N N . TRP A 1 401 ? 18.958 21.793 51.975 1.00 3.03 424 TRP A N 1
ATOM 3228 C CA . TRP A 1 401 ? 18.993 22.367 53.323 1.00 3.07 424 TRP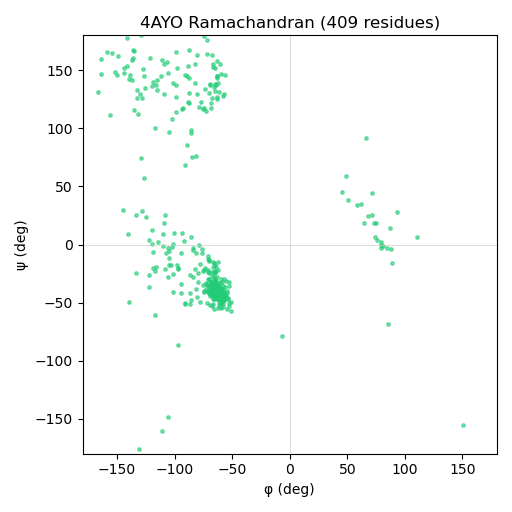 A CA 1
ATOM 3229 C C . TRP A 1 401 ? 18.243 21.480 54.313 1.00 2.98 424 TRP A C 1
ATOM 3230 O O . TRP A 1 401 ? 18.628 21.358 55.479 1.00 3.50 424 TRP A O 1
ATOM 3241 N N . TRP A 1 402 ? 17.151 20.867 53.841 1.00 2.92 425 TRP A N 1
ATOM 3242 C CA . TRP A 1 402 ? 16.277 20.068 54.693 1.00 2.93 425 TRP A CA 1
ATOM 3243 C C . TRP A 1 402 ? 16.928 18.764 55.134 1.00 2.75 425 TRP A C 1
ATOM 3244 O O . TRP A 1 402 ? 16.593 18.237 56.201 1.00 3.30 425 TRP A O 1
ATOM 3255 N N . SER A 1 403 ? 17.827 18.225 54.304 1.00 2.76 426 SER A N 1
ATOM 3256 C CA . SER A 1 403 ? 18.527 16.993 54.634 1.00 2.76 426 SER A CA 1
ATOM 3257 C C . SER A 1 403 ? 19.887 17.245 55.291 1.00 2.70 426 SER A C 1
ATOM 3258 O O . SER A 1 403 ? 20.323 16.447 56.126 1.00 3.12 426 SER A O 1
ATOM 3261 N N . GLU A 1 404 ? 20.567 18.325 54.895 1.00 2.72 427 GLU A N 1
ATOM 3262 C CA . GLU A 1 404 ? 21.975 18.498 55.226 1.00 2.82 427 GLU A CA 1
ATOM 3263 C C . GLU A 1 404 ? 22.247 19.369 56.458 1.00 2.84 427 GLU A C 1
ATOM 3264 O O . GLU A 1 404 ? 22.495 18.826 57.533 1.00 3.27 427 GLU A O 1
ATOM 3270 N N . GLN A 1 405 ? 22.345 20.695 56.344 1.00 3.53 428 GLN A N 1
ATOM 3271 C CA . GLN A 1 405 ? 23.066 21.387 57.428 1.00 3.93 428 GLN A CA 1
ATOM 3272 C C . GLN A 1 405 ? 22.330 21.359 58.743 1.00 3.39 428 GLN A C 1
ATOM 3273 O O . GLN A 1 405 ? 23.006 21.308 59.774 1.00 3.90 428 GLN A O 1
ATOM 3279 N N . MET A 1 406 ? 20.999 21.409 58.772 1.00 3.36 429 MET A N 1
ATOM 3280 C CA . MET A 1 406 ? 20.321 21.336 60.069 1.00 3.58 429 MET A CA 1
ATOM 3281 C C . MET A 1 406 ? 20.567 19.972 60.729 1.00 3.33 429 MET A C 1
ATOM 3282 O O . MET A 1 406 ? 20.775 19.897 61.942 1.00 3.96 429 MET A O 1
ATOM 3287 N N . LYS A 1 407 ? 20.586 18.908 59.920 1.00 3.15 430 LYS A N 1
ATOM 3288 C CA . LYS A 1 407 ? 20.980 17.601 60.429 1.00 3.06 430 LYS A CA 1
ATOM 3289 C C . LYS A 1 407 ? 22.429 17.617 60.932 1.00 3.02 430 LYS A C 1
ATOM 3290 O O . LYS A 1 407 ? 22.716 17.076 62.006 1.00 3.41 430 LYS A O 1
ATOM 3296 N N . TYR A 1 408 ? 23.353 18.201 60.161 1.00 3.04 431 TYR A N 1
ATOM 3297 C CA . TYR A 1 408 ? 24.741 18.228 60.609 1.00 3.10 431 TYR A CA 1
ATOM 3298 C C . TYR A 1 408 ? 24.882 18.946 61.950 1.00 3.13 431 TYR A C 1
ATOM 3299 O O . TYR A 1 408 ? 25.544 18.440 62.863 1.00 3.49 431 TYR A O 1
ATOM 3308 N N . TYR A 1 409 ? 24.285 20.131 62.062 1.00 3.22 432 TYR A N 1
ATOM 3309 C CA . TYR A 1 409 ? 24.353 20.868 63.317 1.00 3.23 432 TYR A CA 1
ATOM 3310 C C . TYR A 1 409 ? 23.765 20.019 64.447 1.00 3.40 432 TYR A C 1
ATOM 3311 O O . TYR A 1 409 ? 24.343 19.904 65.536 1.00 3.75 432 TYR A O 1
ATOM 3320 N N . TYR A 1 410 ? 22.591 19.449 64.198 1.00 3.54 433 TYR A N 1
ATOM 3321 C CA . TYR A 1 410 ? 21.924 18.694 65.246 1.00 3.66 433 TYR A CA 1
ATOM 3322 C C . TYR A 1 410 ? 22.745 17.472 65.667 1.00 3.56 433 TYR A C 1
ATOM 3323 O O . TYR A 1 410 ? 22.846 17.167 66.857 1.00 3.98 433 TYR A O 1
ATOM 3332 N N . LEU A 1 411 ? 23.322 16.765 64.702 1.00 3.61 434 LEU A N 1
ATOM 3333 C CA . LEU A 1 411 ? 24.158 15.614 65.049 1.00 3.70 434 LEU A CA 1
ATOM 3334 C C . LEU A 1 411 ? 25.405 16.053 65.837 1.00 3.64 434 LEU A C 1
ATOM 3335 O O . LEU A 1 411 ? 25.830 15.345 66.762 1.00 4.30 434 LEU A O 1
ATOM 3340 N N . LEU A 1 412 ? 25.989 17.194 65.467 1.00 3.66 435 LEU A N 1
ATOM 3341 C CA . LEU A 1 412 ? 27.156 17.716 66.178 1.00 3.81 435 LEU A CA 1
ATOM 3342 C C . LEU A 1 412 ? 26.846 18.135 67.610 1.00 4.02 435 LEU A C 1
ATOM 3343 O O . LEU A 1 412 ? 27.730 18.055 68.460 1.00 5.23 435 LEU A O 1
ATOM 3348 N N . PHE A 1 413 ? 25.630 18.618 67.872 1.00 4.02 436 PHE A N 1
ATOM 3349 C CA . PHE A 1 413 ? 25.348 19.251 69.160 1.00 4.33 436 PHE A CA 1
ATOM 3350 C C . PHE A 1 413 ? 24.503 18.391 70.120 1.00 4.38 436 PHE A C 1
ATOM 3351 O O . PHE A 1 413 ? 24.581 18.573 71.333 1.00 5.21 436 PHE A O 1
ATOM 3359 N N . SER A 1 414 ? 23.670 17.502 69.574 1.00 4.35 437 SER A N 1
ATOM 3360 C CA . SER A 1 414 ? 22.618 16.867 70.373 1.00 4.65 437 SER A CA 1
ATOM 3361 C C . SER A 1 414 ? 23.028 15.621 71.127 1.00 4.37 437 SER A C 1
ATOM 3362 O O . SER A 1 414 ? 22.342 15.253 72.086 1.00 5.31 437 SER A O 1
ATOM 3365 N N . ASP A 1 415 ? 24.039 14.906 70.646 1.00 4.24 438 ASP A N 1
ATOM 3366 C CA . ASP A 1 415 ? 24.337 13.557 71.145 1.00 4.55 438 ASP A CA 1
ATOM 3367 C C . ASP A 1 415 ? 23.061 12.723 71.266 1.00 4.64 438 ASP A C 1
ATOM 3368 O O . ASP A 1 415 ? 22.851 11.996 72.243 1.00 5.87 438 ASP A O 1
ATOM 3373 N N . THR A 1 416 ? 22.217 12.779 70.242 1.00 4.44 439 THR A N 1
ATOM 3374 C CA . THR A 1 416 ? 20.911 12.157 70.332 1.00 4.53 439 THR A CA 1
ATOM 3375 C C . THR A 1 416 ? 20.992 10.643 70.520 1.00 4.24 439 THR A C 1
ATOM 3376 O O . THR A 1 416 ? 21.768 9.967 69.845 1.00 4.47 439 THR A O 1
ATOM 3380 N N . PRO A 1 417 ? 20.128 10.078 71.382 1.00 4.51 440 PRO A N 1
ATOM 3381 C CA . PRO A 1 417 ? 20.073 8.623 71.517 1.00 4.65 440 PRO A CA 1
ATOM 3382 C C . PRO A 1 417 ? 19.454 7.928 70.305 1.00 4.68 440 PRO A C 1
ATOM 3383 O O . PRO A 1 417 ? 19.506 6.700 70.222 1.00 5.78 440 PRO A O 1
ATOM 3387 N N . ARG A 1 418 ? 18.857 8.688 69.385 1.00 4.56 441 ARG A N 1
ATOM 3388 C CA . ARG A 1 418 ? 18.261 8.103 68.184 1.00 4.77 441 ARG A CA 1
ATOM 3389 C C . ARG A 1 418 ? 19.271 7.680 67.129 1.00 4.54 441 ARG A C 1
ATOM 3390 O O . ARG A 1 418 ? 18.879 7.061 66.138 1.00 5.22 441 ARG A O 1
ATOM 3398 N N . ILE A 1 419 ? 20.550 8.000 67.323 1.00 4.46 442 ILE A N 1
ATOM 3399 C CA . ILE A 1 419 ? 21.595 7.605 66.389 1.00 4.44 442 ILE A CA 1
ATOM 3400 C C . ILE A 1 419 ? 22.683 6.856 67.141 1.00 4.53 442 ILE A C 1
ATOM 3401 O O . ILE A 1 419 ? 23.118 7.292 68.212 1.00 5.29 442 ILE A O 1
ATOM 3406 N N . ASP A 1 420 ? 23.110 5.735 66.560 1.00 5.04 443 ASP A N 1
ATOM 3407 C CA . ASP A 1 420 ? 24.316 5.044 66.977 1.00 5.71 443 ASP A CA 1
ATOM 3408 C 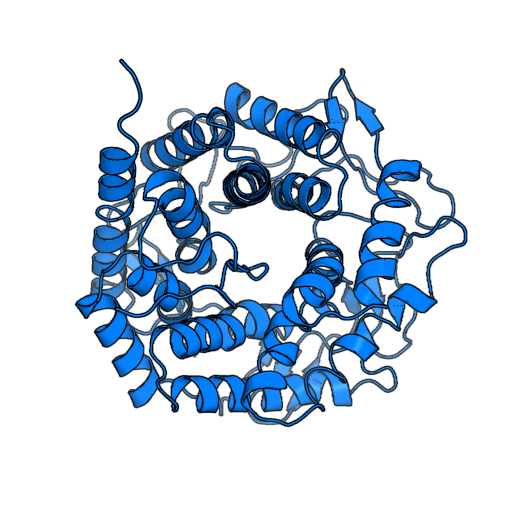C . ASP A 1 420 ? 25.464 5.714 66.223 1.00 5.30 443 ASP A C 1
ATOM 3409 O O . ASP A 1 420 ? 25.684 5.465 65.033 1.00 5.70 443 ASP A O 1
ATOM 3414 N N . TYR A 1 421 ? 26.152 6.623 66.909 1.00 5.30 444 TYR A N 1
ATOM 3415 C CA . TYR A 1 421 ? 27.155 7.443 66.256 1.00 5.31 444 TYR A CA 1
ATOM 3416 C C . TYR A 1 421 ? 28.315 6.606 65.714 1.00 6.25 444 TYR A C 1
ATOM 3417 O O . TYR A 1 421 ? 28.945 7.011 64.744 1.00 8.36 444 TYR A O 1
ATOM 3426 N N . GLY A 1 422 ? 28.597 5.455 66.318 1.00 6.85 445 GLY A N 1
ATOM 3427 C CA . GLY A 1 422 ? 29.646 4.577 65.813 1.00 7.95 445 GLY A CA 1
ATOM 3428 C C . GLY A 1 422 ? 29.307 3.891 64.495 1.00 7.63 445 GLY A C 1
ATOM 3429 O O . GLY A 1 422 ? 30.200 3.494 63.757 1.00 11.35 445 GLY A O 1
ATOM 3430 N N . GLN A 1 423 ? 28.016 3.734 64.214 1.00 6.10 446 GLN A N 1
ATOM 3431 C CA . GLN A 1 423 ? 27.537 3.085 62.998 1.00 6.09 446 GLN A CA 1
ATOM 3432 C C . GLN A 1 423 ? 26.997 4.070 61.957 1.00 5.12 446 GLN A C 1
ATOM 3433 O O . GLN A 1 423 ? 26.675 3.664 60.843 1.00 5.69 446 GLN A O 1
ATOM 3439 N N . LEU A 1 424 ? 26.913 5.348 62.312 1.00 5.00 447 LEU A N 1
ATOM 3440 C CA . LEU A 1 424 ? 26.332 6.370 61.451 1.00 4.33 447 LEU A CA 1
ATOM 3441 C C . LEU A 1 424 ? 27.046 6.429 60.105 1.00 4.26 447 LEU A C 1
ATOM 3442 O O . LEU A 1 424 ? 28.264 6.561 60.044 1.00 4.98 447 LEU A O 1
ATOM 3447 N N . GLN A 1 425 ? 26.257 6.384 59.032 1.00 3.75 448 GLN A N 1
ATOM 3448 C CA . GLN A 1 425 ? 26.720 6.581 57.662 1.00 3.54 448 GLN A CA 1
ATOM 3449 C C . GLN A 1 425 ? 25.769 7.563 56.985 1.00 3.32 448 GLN A C 1
ATOM 3450 O O . GLN A 1 425 ? 24.552 7.405 57.086 1.00 4.06 448 GLN A O 1
ATOM 3456 N N . LEU A 1 426 ? 26.356 8.545 56.300 1.00 3.08 449 LEU A N 1
ATOM 3457 C CA . LEU A 1 426 ? 25.622 9.603 55.626 1.00 3.37 449 LEU A CA 1
ATOM 3458 C C . LEU A 1 426 ? 25.928 9.577 54.135 1.00 2.88 449 LEU A C 1
ATOM 3459 O O . LEU A 1 426 ? 27.102 9.471 53.749 1.00 3.27 449 LEU A O 1
ATOM 3464 N N . SER A 1 427 ? 24.895 9.729 53.310 1.00 2.85 450 SER A N 1
ATOM 3465 C CA . SER A 1 427 ? 25.083 9.865 51.872 1.00 2.78 450 SER A CA 1
ATOM 3466 C C . SER A 1 427 ? 25.612 11.270 51.554 1.00 2.56 450 SER A C 1
ATOM 3467 O O . SER A 1 427 ? 25.755 12.114 52.450 1.00 2.86 450 SER A O 1
ATOM 3470 N N . THR A 1 428 ? 25.847 11.564 50.276 1.00 2.57 451 THR A N 1
ATOM 3471 C CA . THR A 1 428 ? 26.312 12.910 49.921 1.00 2.60 451 THR A CA 1
ATOM 3472 C C . THR A 1 428 ? 25.217 13.975 50.092 1.00 2.53 451 THR A C 1
ATOM 3473 O O . THR A 1 428 ? 25.512 15.165 50.039 1.00 2.80 451 THR A O 1
ATOM 3477 N N . GLU A 1 429 ? 23.977 13.521 50.277 1.00 2.59 452 GLU A N 1
ATOM 3478 C CA . GLU A 1 429 ? 22.817 14.356 50.574 1.00 2.67 452 GLU A CA 1
ATOM 3479 C C . GLU A 1 429 ? 22.485 14.320 52.074 1.00 2.58 452 GLU A C 1
ATOM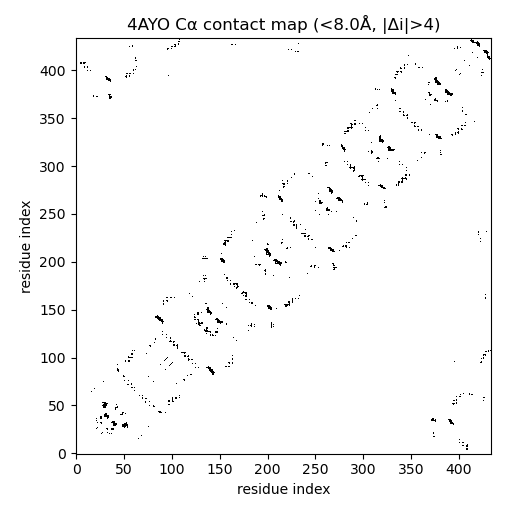 3480 O O . GLU A 1 429 ? 21.435 14.800 52.499 1.00 3.13 452 GLU A O 1
ATOM 3486 N N . ALA A 1 430 ? 23.387 13.729 52.867 1.00 2.62 453 ALA A N 1
ATOM 3487 C CA . ALA A 1 430 ? 23.222 13.529 54.309 1.00 2.79 453 ALA A CA 1
ATOM 3488 C C . ALA A 1 430 ? 22.068 12.603 54.658 1.00 2.70 453 ALA A C 1
ATOM 3489 O O . ALA A 1 430 ? 21.632 12.591 55.808 1.00 3.19 453 ALA A O 1
ATOM 3491 N N . ASN A 1 431 ? 21.591 11.787 53.708 1.00 2.69 454 ASN A N 1
ATOM 3492 C CA . ASN A 1 431 ? 20.636 10.761 54.101 1.00 2.76 454 ASN A CA 1
ATOM 3493 C C . ASN A 1 431 ? 21.339 9.707 54.932 1.00 2.79 454 ASN A C 1
ATOM 3494 O O . ASN A 1 431 ? 22.394 9.194 54.558 1.00 3.29 454 ASN A O 1
ATOM 3499 N N . VAL A 1 432 ? 20.744 9.400 56.078 1.00 2.93 455 VAL A N 1
ATOM 3500 C CA . VAL A 1 432 ? 21.316 8.410 56.971 1.00 3.29 455 VAL A CA 1
ATOM 3501 C C . VAL A 1 432 ? 20.979 7.023 56.414 1.00 3.28 455 VAL A C 1
ATOM 3502 O O . VAL A 1 432 ? 19.819 6.653 56.280 1.00 4.11 455 VAL A O 1
ATOM 3506 N N . LEU A 1 433 ? 22.038 6.287 56.077 1.00 3.56 456 LEU A N 1
ATOM 3507 C CA . LEU A 1 433 ? 21.920 4.978 55.468 1.00 3.93 456 LEU A CA 1
ATOM 3508 C C . LEU A 1 433 ? 22.350 3.854 56.414 1.00 4.32 456 LEU A C 1
ATOM 3509 O O . LEU A 1 433 ? 22.243 2.680 56.058 1.00 5.47 456 LEU A O 1
ATOM 3514 N N . ARG A 1 434 ? 22.791 4.211 57.619 1.00 4.39 457 ARG A N 1
ATOM 3515 C CA . ARG A 1 434 ? 23.082 3.257 58.681 1.00 4.56 457 ARG A CA 1
ATOM 3516 C C . ARG A 1 434 ? 23.168 4.064 59.973 1.00 4.52 457 ARG A C 1
ATOM 3517 O O . ARG A 1 434 ? 23.602 5.216 59.962 1.00 4.65 457 ARG A O 1
ATOM 3525 N N . GLY A 1 435 ? 22.757 3.445 61.080 1.00 5.40 458 GLY A N 1
ATOM 3526 C CA . GLY A 1 435 ? 22.937 4.020 62.396 1.00 5.62 458 GLY A CA 1
ATOM 3527 C C . GLY A 1 435 ? 21.699 4.493 63.117 1.00 5.31 458 GLY A C 1
ATOM 3528 O O . GLY A 1 435 ? 21.829 5.072 64.185 1.00 6.40 458 GLY A O 1
ATOM 3529 N N . PHE A 1 436 ? 20.500 4.253 62.602 1.00 5.12 459 PHE A N 1
ATOM 3530 C CA . PHE A 1 436 ? 19.312 4.586 63.384 1.00 5.27 459 PHE A CA 1
ATOM 3531 C C . PHE A 1 436 ? 19.185 3.648 64.578 1.00 5.90 459 PHE A C 1
ATOM 3532 O O . PHE A 1 436 ? 19.382 2.441 64.452 1.00 7.59 459 PHE A O 1
ATOM 3540 N N . ARG A 1 437 ? 18.832 4.215 65.728 1.00 6.56 460 ARG A N 1
ATOM 3541 C CA . ARG A 1 437 ? 18.502 3.451 66.920 1.00 7.54 460 ARG A CA 1
ATOM 3542 C C . ARG A 1 437 ? 17.040 3.761 67.228 1.00 8.58 460 ARG A C 1
ATOM 3543 O O . ARG A 1 437 ? 16.703 4.816 67.763 1.00 9.21 460 ARG A O 1
ATOM 3551 N N . LYS A 1 438 ? 16.162 2.853 66.848 1.00 10.63 461 LYS A N 1
ATOM 3552 C CA . LYS A 1 438 ? 14.738 3.073 67.051 1.00 11.98 461 LYS A CA 1
ATOM 3553 C C . LYS A 1 438 ? 14.398 3.135 68.541 1.00 13.97 461 LYS A C 1
ATOM 3554 O O . LYS A 1 438 ? 15.099 2.562 69.375 1.00 15.07 461 LYS A O 1
ATOM 3560 N N . VAL A 1 439 ? 13.338 3.871 68.857 1.00 15.45 462 VAL A N 1
ATOM 3561 C CA . VAL A 1 439 ? 12.896 4.057 70.233 1.00 17.26 462 VAL A CA 1
ATOM 3562 C C . VAL A 1 439 ? 12.096 2.841 70.689 1.00 20.57 462 VAL A C 1
ATOM 3563 O O . VAL A 1 439 ? 11.175 2.400 69.999 1.00 25.82 462 VAL A O 1
#